Protein AF-A0A932JBT7-F1 (afdb_monomer_lite)

Secondary structure (DSSP, 8-state):
-----------------------EEEEEEESS-GGGPPPEEEEE-HHHHHHTTPPTT-EEEEEEEEEPTTS-EEE--BTTS---EEEE--TTS-EEEEE-B-TTSPPEEEEEEETTEE---TTSPEEEEEEEEEEE-TTS-EEEEEE-HHHHHHTT--HHHHHHHHHHHHHHHHHHHHSGGGGSTTT--SS--TTTSS-TT-EEEEEEE-TT-SS-BTTB-HHHHHH-SEEEEEE-SSS-EEEEEEEETTHHHHHHHHHHHS--TTSSPPHHHHHHHHHHHHHHHHHHHHHHTTTSTTTTTS---TTSSTHHHHHHHHHHHHHHHHHTTS-TTGGG--EEEEETTEEEE-TTSHHHHHH-TTS-GGG--GGGHHHHHHHHHHH-HHHHHHHHHHHHTT----HHHHHHHHHSS-HHHHHHHHHHHHHHT-SS-SS-TTTSTTTTSSEEEEETTEEEEE-TTS-EEEEESEEETT------SSPPPTT-----S-S-SS------SSEEEEEP--TTSPPPEEEEEEEEESS-EEEEEEEEETTS-EEEEEEEEEPTT-EEEEEHHHHHHTTT--GGGEEEEEEEEEE--TTS-EEEEEEEE--

Radius of gyration: 30.11 Å; chains: 1; bounding box: 66×65×100 Å

Foldseek 3Di:
DDDDDDDDDDDDDPPPPPDDDQAADEFEQELVCNVPGGWDKDKQDLVNCVVVVPAAFDKWKKWKWDAAPPGDIDTWAAPVRDGIDIDGQHNSRMTMDTGRTDNPDAWFWIWMDIPNHTSDDSNHHTYTYKYWYWDADPVGAMEIEIDGNRFLVVLVHHCVVSVLLRVLLVLLVCLLCVLCLLVDVLSPVVVVVVCFLFDNNNYAYEYAGALPDPDDDLNHGSVNLVVPQAKDWRDPDPLDIHIYGYHYSNQVVVVVVVCLQPPDPVDDDDSSLLSSLSSNLRVLLRSLCRLQVLLPRCVPPDPPDPPARVLQCLLPSQLQSLLSSCSSVSCVLLQQFAWDPSDPPAIDGDLRYPVVCQQAQQDQSSNRHNNSSLVVLQCCQQQNSNLVSQLSNVSSVNPPPPSQVSNCVSNVHHSLVSLVVSVVCQVVVPSPDPPCCVRSVQRPQWAWEAEQQAIWTQDSVGDIDHQGQKDWQFRDDDPDPDDDDPDDDDDPDDPDNGGGRDDHLKHKYKYDQDQPFAFWKKKKAWADKAQFKKKKKWWAFPVRDIDIDIDGGRGHGDIDIGRPQVVQVVVVHGSNRTPIMMMMMGRSRSRMGTIMMMHIHTD

Sequence (603 aa):
MAGLILAGFFIGQAGAKAGEADSVVYSEINLNHPEKTAAITLSVPKKVSEIYHWKPGRRMTLRAVVERAGGKKEFIRDTRSQSAWQVVLDARAEATLAILPDKNNFSGEVTGVAEGKSLKDPEAPVLVLVKTLEYEFADGAKIKVHFTDQILDGEKETAVLARETLDAAVAAYQTIAQFNGFNTPGYAFADPDRAYAYDPDKTIDIYLGSPSEARAFHGFSGAAFRDAPCFDTVKLGEHIYQAAILLPANYRVFIKNWEALNPSALGARSVEVDLRGTLIHEMLHTILFYYNKNLNKEENAAGRSENGAARKVDWYVEGLARYFETFAGARHDFFSQGFKQTLVDKIRFSRGGSNFFMRYPDQAFVDLRYENALFWRFMDYRYGMGAIEKLSRDFRGGDREDFKRALEKVTGVSFNELLGRFAMSILLKDFGLKEDEIYLKDIGRTRLVCKTDGFYLKDGYGEEKFLGQTCSTDWIGEWGQARARQGEPPAAGDNTPCADVAGWA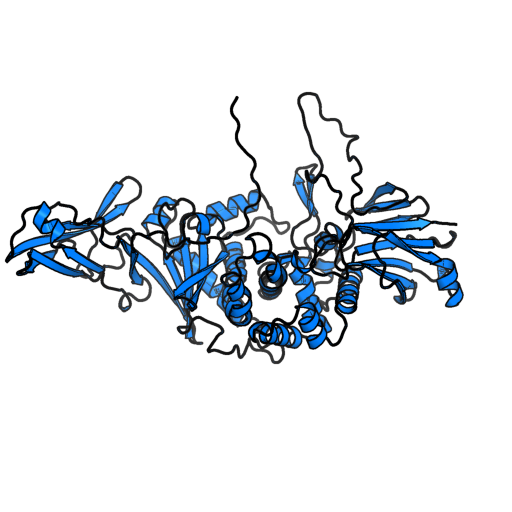TDFYEVEVKETSGLPWIGVRHLEGGRGLDARVVLVSKGGSFLIKNILGIRPGALQGFSLQKFLEAQGLTAADLEKVYILVTNTDAKTSSDYEILAHFP

pLDDT: mean 70.55, std 20.78, range [19.28, 96.88]

Structure (mmCIF, N/CA/C/O backbone):
data_AF-A0A932JBT7-F1
#
_entry.id   AF-A0A932JBT7-F1
#
loop_
_atom_site.group_PDB
_atom_site.id
_atom_site.type_symbol
_atom_site.label_atom_id
_atom_site.label_alt_id
_atom_site.label_comp_id
_atom_site.label_asym_id
_atom_site.label_entity_id
_atom_site.label_seq_id
_atom_site.pdbx_PDB_ins_code
_atom_site.Cartn_x
_atom_site.Cartn_y
_atom_site.Cartn_z
_atom_site.occupancy
_atom_site.B_iso_or_equiv
_atom_site.auth_seq_id
_atom_site.auth_comp_id
_atom_site.auth_asym_id
_atom_site.auth_atom_id
_atom_site.pdbx_PDB_model_num
ATOM 1 N N . MET A 1 1 ? 4.820 41.315 0.998 1.00 23.45 1 MET A N 1
ATOM 2 C CA . MET A 1 1 ? 4.658 40.759 -0.363 1.00 23.45 1 MET A CA 1
ATOM 3 C C . MET A 1 1 ? 5.540 39.526 -0.469 1.00 23.45 1 MET A C 1
ATOM 5 O O . MET A 1 1 ? 6.688 39.638 -0.064 1.00 23.45 1 MET A O 1
ATOM 9 N N . ALA A 1 2 ? 4.972 38.427 -0.992 1.00 19.28 2 ALA A N 1
ATOM 10 C CA . ALA A 1 2 ? 5.507 37.054 -1.118 1.00 19.28 2 ALA A CA 1
ATOM 11 C C . ALA A 1 2 ? 5.739 36.329 0.233 1.00 19.28 2 ALA A C 1
ATOM 13 O O . ALA A 1 2 ? 6.595 36.746 0.995 1.00 19.28 2 ALA A O 1
ATOM 14 N N . GLY A 1 3 ? 5.020 35.284 0.669 1.00 21.75 3 GLY A N 1
ATOM 15 C CA . GLY A 1 3 ? 3.997 34.422 0.061 1.00 21.75 3 GLY A CA 1
ATOM 16 C C . GLY A 1 3 ? 4.565 33.058 -0.358 1.00 21.75 3 GLY A C 1
ATOM 17 O O . GLY A 1 3 ? 5.147 33.002 -1.429 1.00 21.75 3 GLY A O 1
ATOM 18 N N . LEU A 1 4 ? 4.388 31.999 0.454 1.00 20.23 4 LEU A N 1
ATOM 19 C CA . LEU A 1 4 ? 4.455 30.561 0.084 1.00 20.23 4 LEU A CA 1
ATOM 20 C C . LEU A 1 4 ? 4.013 29.714 1.310 1.00 20.23 4 LEU A C 1
ATOM 22 O O . LEU A 1 4 ? 4.721 29.691 2.310 1.00 20.23 4 LEU A O 1
ATOM 26 N N . ILE A 1 5 ? 2.726 29.366 1.453 1.00 21.83 5 ILE A N 1
ATOM 27 C CA . ILE A 1 5 ? 1.948 28.207 0.940 1.00 21.83 5 ILE A CA 1
ATOM 28 C C . ILE A 1 5 ? 2.137 26.917 1.768 1.00 21.83 5 ILE A C 1
ATOM 30 O O . ILE A 1 5 ? 3.217 26.341 1.842 1.00 21.83 5 ILE A O 1
ATOM 34 N N . LEU A 1 6 ? 1.012 26.520 2.382 1.00 22.91 6 LEU A N 1
ATOM 35 C CA . LEU A 1 6 ? 0.750 25.372 3.249 1.00 22.91 6 LEU A CA 1
ATOM 36 C C . LEU A 1 6 ? 0.994 24.014 2.569 1.00 22.91 6 LEU A C 1
ATOM 38 O O . LEU A 1 6 ? 0.559 23.790 1.441 1.00 22.91 6 LEU A O 1
ATOM 42 N N . ALA A 1 7 ? 1.549 23.073 3.338 1.00 21.98 7 ALA A N 1
ATOM 43 C CA . ALA A 1 7 ? 1.443 21.637 3.099 1.00 21.98 7 ALA A CA 1
ATOM 44 C C . ALA A 1 7 ? 0.036 21.160 3.503 1.00 21.98 7 ALA A C 1
ATOM 46 O O . ALA A 1 7 ? -0.236 20.892 4.673 1.00 21.98 7 ALA A O 1
ATOM 47 N N . GLY A 1 8 ? -0.870 21.135 2.527 1.00 21.23 8 GLY A N 1
ATOM 48 C CA . GLY A 1 8 ? -2.191 20.524 2.625 1.00 21.23 8 GLY A CA 1
ATOM 49 C C . GLY A 1 8 ? -2.196 19.140 1.979 1.00 21.23 8 GLY A C 1
ATOM 50 O O . GLY A 1 8 ? -1.518 18.913 0.980 1.00 21.23 8 GLY A O 1
ATOM 51 N N . PHE A 1 9 ? -2.962 18.237 2.585 1.00 22.70 9 PHE A N 1
ATOM 52 C CA . PHE A 1 9 ? -3.342 16.921 2.083 1.00 22.70 9 PHE A CA 1
ATOM 53 C C . PHE A 1 9 ? -3.618 16.916 0.572 1.00 22.70 9 PHE A C 1
ATOM 55 O O . PHE A 1 9 ? -4.482 17.655 0.108 1.00 22.70 9 PHE A O 1
ATOM 62 N N . PHE A 1 10 ? -2.970 16.011 -0.159 1.00 22.33 10 PHE A N 1
ATOM 63 C CA . PHE A 1 10 ? -3.447 15.549 -1.458 1.00 22.33 10 PHE A CA 1
ATOM 64 C C . PHE A 1 10 ? -3.557 14.029 -1.399 1.00 22.33 10 PHE A C 1
ATOM 66 O O . PHE A 1 10 ? -2.578 13.324 -1.185 1.00 22.33 10 PHE A O 1
ATOM 73 N N . ILE A 1 11 ? -4.801 13.563 -1.471 1.00 26.25 11 ILE A N 1
ATOM 74 C CA . ILE A 1 11 ? -5.179 12.160 -1.611 1.00 26.25 11 ILE A CA 1
ATOM 75 C C . ILE A 1 11 ? -5.236 11.900 -3.116 1.00 26.25 11 ILE A C 1
ATOM 77 O O . ILE A 1 11 ? -5.794 12.707 -3.862 1.00 26.25 11 ILE A O 1
ATOM 81 N N . GLY A 1 12 ? -4.585 10.820 -3.538 1.00 26.88 12 GLY A N 1
ATOM 82 C CA . GLY A 1 12 ? -4.319 10.502 -4.930 1.00 26.88 12 GLY A CA 1
ATOM 83 C C . GLY A 1 12 ? -5.573 10.277 -5.769 1.00 26.88 12 GLY A C 1
ATOM 84 O O . GLY A 1 12 ? -6.462 9.516 -5.406 1.00 26.88 12 GLY A O 1
ATOM 85 N N . GLN A 1 13 ? -5.568 10.892 -6.946 1.00 28.03 13 GLN A N 1
ATOM 86 C CA . GLN A 1 13 ? -6.023 10.270 -8.182 1.00 28.03 13 GLN A CA 1
ATOM 87 C C . GLN A 1 13 ? -5.082 10.747 -9.292 1.00 28.03 13 GLN A C 1
ATOM 89 O O . GLN A 1 13 ? -5.173 11.878 -9.769 1.00 28.03 13 GLN A O 1
ATOM 94 N N . ALA A 1 14 ? -4.183 9.872 -9.745 1.00 28.36 14 ALA A N 1
ATOM 95 C CA . ALA A 1 14 ? -3.589 10.002 -11.069 1.00 28.36 14 ALA A CA 1
ATOM 96 C C . ALA A 1 14 ? -4.633 9.551 -12.102 1.00 28.36 14 ALA A C 1
ATOM 98 O O . ALA A 1 14 ? -4.517 8.507 -12.739 1.00 28.36 14 ALA A O 1
ATOM 99 N N . GLY A 1 15 ? -5.688 10.351 -12.268 1.00 27.31 15 GLY A N 1
ATOM 100 C CA . GLY A 1 15 ? -6.545 10.278 -13.440 1.00 27.31 15 GLY A CA 1
ATOM 101 C C . GLY A 1 15 ? -5.740 10.755 -14.640 1.00 27.31 15 GLY A C 1
ATOM 102 O O . GLY A 1 15 ? -5.786 11.932 -14.997 1.00 27.31 15 GLY A O 1
ATOM 103 N N . ALA A 1 16 ? -4.966 9.857 -15.249 1.00 31.09 16 ALA A N 1
ATOM 104 C CA . ALA A 1 16 ? -4.356 10.099 -16.543 1.00 31.09 16 ALA A CA 1
ATOM 105 C C . ALA A 1 16 ? -5.484 10.345 -17.555 1.00 31.09 16 ALA A C 1
ATOM 107 O O . ALA A 1 16 ? -6.054 9.417 -18.132 1.00 31.09 16 ALA A O 1
ATOM 108 N N . LYS A 1 17 ? -5.831 11.618 -17.774 1.00 26.27 17 LYS A N 1
ATOM 109 C CA . LYS A 1 17 ? -6.466 12.022 -19.023 1.00 26.27 17 LYS A CA 1
ATOM 110 C C . LYS A 1 17 ? -5.526 11.559 -20.127 1.00 26.27 17 LYS A C 1
ATOM 112 O O . LYS A 1 17 ? -4.390 12.018 -20.194 1.00 26.27 17 LYS A O 1
ATOM 117 N N . ALA A 1 18 ? -6.007 10.646 -20.963 1.00 32.59 18 ALA A N 1
ATOM 118 C CA . ALA A 1 18 ? -5.382 10.287 -22.224 1.00 32.59 18 ALA A CA 1
ATOM 119 C C . ALA A 1 18 ? -5.394 11.518 -23.150 1.00 32.59 18 ALA A C 1
ATOM 121 O O . ALA A 1 18 ? -6.251 11.661 -24.014 1.00 32.59 18 ALA A O 1
ATOM 122 N N . GLY A 1 19 ? -4.490 12.459 -22.896 1.00 28.53 19 GLY A N 1
ATOM 123 C CA . GLY A 1 19 ? -4.020 13.427 -23.872 1.00 28.53 19 GLY A CA 1
ATOM 124 C C . GLY A 1 19 ? -2.727 12.863 -24.433 1.00 28.53 19 GLY A C 1
ATOM 125 O O . GLY A 1 19 ? -1.794 12.681 -23.660 1.00 28.53 19 GLY A O 1
ATOM 126 N N . GLU A 1 20 ? -2.751 12.499 -25.719 1.00 36.50 20 GLU A N 1
ATOM 127 C CA . GLU A 1 20 ? -1.615 12.131 -26.584 1.00 36.50 20 GLU A CA 1
ATOM 128 C C . GLU A 1 20 ? -0.294 11.898 -25.835 1.00 36.50 20 GLU A C 1
ATOM 130 O O . GLU A 1 20 ? 0.582 12.758 -25.787 1.00 36.50 20 GLU A O 1
ATOM 135 N N . ALA A 1 21 ? -0.165 10.731 -25.200 1.00 41.28 21 ALA A N 1
ATOM 136 C CA . ALA A 1 21 ? 1.107 10.325 -24.632 1.00 41.28 21 ALA A CA 1
ATOM 137 C C . ALA A 1 21 ? 2.075 10.068 -25.791 1.00 41.28 21 ALA A C 1
ATOM 139 O O . ALA A 1 21 ? 1.786 9.224 -26.643 1.00 41.28 21 ALA A O 1
ATOM 140 N N . ASP A 1 22 ? 3.217 10.765 -25.801 1.00 53.81 22 ASP A N 1
ATOM 141 C CA . ASP A 1 22 ? 4.431 10.321 -26.490 1.00 53.81 22 ASP A CA 1
ATOM 142 C C . ASP A 1 22 ? 4.558 8.809 -26.244 1.00 53.81 22 ASP A C 1
ATOM 144 O O . ASP A 1 22 ? 4.797 8.384 -25.112 1.00 53.81 22 ASP A O 1
ATOM 148 N N . SER A 1 23 ? 4.297 7.976 -27.254 1.00 75.56 23 SER A N 1
ATOM 149 C CA . SER A 1 23 ? 4.303 6.523 -27.060 1.00 75.56 23 SER A CA 1
ATOM 150 C C . SER A 1 23 ? 5.683 6.100 -26.541 1.00 75.56 23 SER A C 1
ATOM 152 O O . SER A 1 23 ? 6.692 6.469 -27.126 1.00 75.56 23 SER A O 1
ATOM 154 N N . VAL A 1 24 ? 5.770 5.379 -25.425 1.00 83.44 24 VAL A N 1
ATOM 155 C CA . VAL A 1 24 ? 7.054 4.905 -24.879 1.00 83.44 24 VAL A CA 1
ATOM 156 C C . VAL A 1 24 ? 7.159 3.406 -25.119 1.00 83.44 24 VAL A C 1
ATOM 158 O O . VAL A 1 24 ? 6.205 2.667 -24.884 1.00 83.44 24 VAL A O 1
ATOM 161 N N . VAL A 1 25 ? 8.318 2.950 -25.587 1.00 87.81 25 VAL A N 1
ATOM 162 C CA . VAL A 1 25 ? 8.645 1.533 -25.759 1.00 87.81 25 VAL A CA 1
ATOM 163 C C . VAL A 1 25 ? 9.729 1.172 -24.754 1.00 87.81 25 VAL A C 1
ATOM 165 O O . VAL A 1 25 ? 10.823 1.733 -24.782 1.00 87.81 25 VAL A O 1
ATOM 168 N N . TYR A 1 26 ? 9.433 0.216 -23.878 1.00 89.50 26 TYR A N 1
ATOM 169 C CA . TYR A 1 26 ? 10.384 -0.298 -22.896 1.00 89.50 26 TYR A CA 1
ATOM 170 C C . TYR A 1 26 ? 11.058 -1.568 -23.427 1.00 89.50 26 TYR A C 1
ATOM 172 O O . TYR A 1 26 ? 10.397 -2.453 -23.967 1.00 89.50 26 TYR A O 1
ATOM 180 N N . SER A 1 27 ? 12.377 -1.660 -23.266 1.00 91.50 27 SER A N 1
ATOM 181 C CA . SER A 1 27 ? 13.160 -2.872 -23.523 1.00 91.50 27 SER A CA 1
ATOM 182 C C . SER A 1 27 ? 13.946 -3.229 -22.275 1.00 91.50 27 SER A C 1
ATOM 184 O O . SER A 1 27 ? 14.577 -2.363 -21.674 1.00 91.50 27 SER A O 1
ATOM 186 N N . GLU A 1 28 ? 13.947 -4.502 -21.901 1.00 93.69 28 GLU A N 1
ATOM 187 C CA . GLU A 1 28 ? 14.473 -4.937 -20.609 1.00 93.69 28 GLU A CA 1
ATOM 188 C C . GLU A 1 28 ? 15.820 -5.658 -20.709 1.00 93.69 28 GLU A C 1
ATOM 190 O O . GLU A 1 28 ? 16.015 -6.534 -21.552 1.00 93.69 28 GLU A O 1
ATOM 195 N N . ILE A 1 29 ? 16.718 -5.340 -19.778 1.00 94.88 29 ILE A N 1
ATOM 196 C CA . ILE A 1 29 ? 17.919 -6.104 -19.439 1.00 94.88 29 ILE A CA 1
ATOM 197 C C . ILE A 1 29 ? 17.653 -6.834 -18.129 1.00 94.88 29 ILE A C 1
ATOM 199 O O . ILE A 1 29 ? 17.637 -6.208 -17.067 1.00 94.88 29 ILE A O 1
ATOM 203 N N . ASN A 1 30 ? 17.515 -8.157 -18.187 1.00 93.69 30 ASN A N 1
ATOM 204 C CA . ASN A 1 30 ? 17.371 -8.959 -16.979 1.00 93.69 30 ASN A CA 1
ATOM 205 C C . ASN A 1 30 ? 18.755 -9.316 -16.426 1.00 93.69 30 ASN A C 1
ATOM 207 O O . ASN A 1 30 ? 19.550 -10.012 -17.059 1.00 93.69 30 ASN A O 1
ATOM 211 N N . LEU A 1 31 ? 19.062 -8.797 -15.239 1.00 93.62 31 LEU A N 1
ATOM 212 C CA . LEU A 1 31 ? 20.391 -8.918 -14.644 1.00 93.62 31 LEU A CA 1
ATOM 213 C C . LEU A 1 31 ? 20.649 -10.297 -14.023 1.00 93.62 31 LEU A C 1
ATOM 215 O O . LEU A 1 31 ? 21.807 -10.716 -13.964 1.00 93.62 31 LEU A O 1
ATOM 219 N N . ASN A 1 32 ? 19.600 -10.988 -13.563 1.00 91.88 32 ASN A N 1
ATOM 220 C CA . ASN A 1 32 ? 19.707 -12.330 -12.977 1.00 91.88 32 ASN A CA 1
ATOM 221 C C . ASN A 1 32 ? 19.575 -13.432 -14.044 1.00 91.88 32 ASN A C 1
ATOM 223 O O . ASN A 1 32 ? 20.193 -14.484 -13.905 1.00 91.88 32 ASN A O 1
ATOM 227 N N . HIS A 1 33 ? 18.838 -13.156 -15.124 1.00 89.62 33 HIS A N 1
ATOM 228 C CA . HIS A 1 33 ? 18.566 -14.066 -16.239 1.00 89.62 33 HIS A CA 1
ATOM 229 C C . HIS A 1 33 ? 18.913 -13.411 -17.586 1.00 89.62 33 HIS A C 1
ATOM 231 O O . HIS A 1 33 ? 18.007 -13.015 -18.325 1.00 89.62 33 HIS A O 1
ATOM 237 N N . PRO A 1 34 ? 20.205 -13.251 -17.938 1.00 87.62 34 PRO A N 1
ATOM 238 C CA . PRO A 1 34 ? 20.611 -12.558 -19.162 1.00 87.62 34 PRO A CA 1
ATOM 239 C C . PRO A 1 34 ? 19.980 -13.119 -20.445 1.00 87.62 34 PRO A C 1
ATOM 241 O O . PRO A 1 34 ? 19.778 -12.371 -21.398 1.00 87.62 34 PRO A O 1
ATOM 244 N N . GLU A 1 35 ? 19.625 -14.403 -20.464 1.00 88.44 35 GLU A N 1
ATOM 245 C CA . GLU A 1 35 ? 18.904 -15.079 -21.545 1.00 88.44 35 GLU A CA 1
ATOM 246 C C . GLU A 1 35 ? 17.482 -14.546 -21.787 1.00 88.44 35 GLU A C 1
ATOM 248 O O . GLU A 1 35 ? 16.971 -14.681 -22.896 1.00 88.44 35 GLU A O 1
ATOM 253 N N . LYS A 1 36 ? 16.859 -13.914 -20.781 1.00 89.62 36 LYS A N 1
ATOM 254 C CA . LYS A 1 36 ? 15.547 -13.250 -20.876 1.00 89.62 36 LYS A CA 1
ATOM 255 C C . LYS A 1 36 ? 15.650 -11.788 -21.350 1.00 89.62 36 LYS A C 1
ATOM 257 O O . LYS A 1 36 ? 14.632 -11.109 -21.438 1.00 89.62 36 LYS A O 1
ATOM 262 N N . THR A 1 37 ? 16.856 -11.279 -21.629 1.00 91.38 37 THR A N 1
ATOM 263 C CA . THR A 1 37 ? 17.069 -9.893 -22.094 1.00 91.38 37 THR A CA 1
ATOM 264 C C . THR A 1 37 ? 16.400 -9.659 -23.447 1.00 91.38 37 THR A C 1
ATOM 266 O O . THR A 1 37 ? 16.587 -10.432 -24.387 1.00 91.38 37 THR A O 1
ATOM 269 N N . ALA A 1 38 ? 15.652 -8.563 -23.563 1.00 93.31 38 ALA A N 1
ATOM 270 C CA . ALA A 1 38 ? 15.003 -8.160 -24.801 1.00 93.31 38 ALA A CA 1
ATOM 271 C C . ALA A 1 38 ? 15.970 -7.377 -25.701 1.00 93.31 38 ALA A C 1
ATOM 273 O O . ALA A 1 38 ? 16.783 -6.573 -25.236 1.00 93.31 38 ALA A O 1
ATOM 274 N N . ALA A 1 39 ? 15.871 -7.597 -27.013 1.00 93.12 39 ALA A N 1
ATOM 275 C CA . ALA A 1 39 ? 16.614 -6.803 -27.980 1.00 93.12 39 ALA A CA 1
ATOM 276 C C . ALA A 1 39 ? 15.998 -5.403 -28.120 1.00 93.12 39 ALA A C 1
ATOM 278 O O . ALA A 1 39 ? 14.786 -5.264 -28.282 1.00 93.12 39 ALA A O 1
ATOM 279 N N . ILE A 1 40 ? 16.843 -4.374 -28.156 1.00 92.62 40 ILE A N 1
ATOM 280 C CA . ILE A 1 40 ? 16.428 -3.035 -28.572 1.00 92.62 40 ILE A CA 1
ATOM 281 C C . ILE A 1 40 ? 16.391 -2.959 -30.093 1.00 92.62 40 ILE A C 1
ATOM 283 O O . ILE A 1 40 ? 17.265 -3.501 -30.769 1.00 92.62 40 ILE A O 1
ATOM 287 N N . THR A 1 41 ? 15.412 -2.243 -30.637 1.00 92.00 41 THR A N 1
ATOM 288 C CA . THR A 1 41 ? 15.320 -1.992 -32.077 1.00 92.00 41 THR A CA 1
ATOM 289 C C . THR A 1 41 ? 15.609 -0.526 -32.360 1.00 92.00 41 THR A C 1
ATOM 291 O O . THR A 1 41 ? 14.886 0.355 -31.903 1.00 92.00 41 THR A O 1
ATOM 294 N N . LEU A 1 42 ? 16.673 -0.261 -33.117 1.00 91.38 42 LEU A N 1
ATOM 295 C CA . LEU A 1 42 ? 16.987 1.062 -33.646 1.00 91.38 42 LEU A CA 1
ATOM 296 C C . LEU A 1 42 ? 16.511 1.150 -35.089 1.00 91.38 42 LEU A C 1
ATOM 298 O O . LEU A 1 42 ? 16.835 0.283 -35.900 1.00 91.38 42 LEU A O 1
ATOM 302 N N . SER A 1 43 ? 15.814 2.231 -35.416 1.00 91.19 43 SER A N 1
ATOM 303 C CA . SER A 1 43 ? 15.346 2.493 -36.773 1.00 91.19 43 SER A CA 1
ATOM 304 C C . SER A 1 43 ? 15.902 3.811 -37.294 1.00 91.19 43 SER A C 1
ATOM 306 O O . SER A 1 43 ? 15.985 4.798 -36.566 1.00 91.19 43 SER A O 1
ATOM 308 N N . VAL A 1 44 ? 16.267 3.823 -38.573 1.00 92.62 44 VAL A N 1
ATOM 309 C CA . VAL A 1 44 ? 16.458 5.033 -39.371 1.00 92.62 44 VAL A CA 1
ATOM 310 C C . VAL A 1 44 ? 15.163 5.239 -40.154 1.00 92.62 44 VAL A C 1
ATOM 312 O O . VAL A 1 44 ? 14.973 4.571 -41.174 1.00 92.62 44 VAL A O 1
ATOM 315 N N . PRO A 1 45 ? 14.244 6.093 -39.675 1.00 91.12 45 PRO A N 1
ATOM 316 C CA . PRO A 1 45 ? 12.987 6.329 -40.368 1.00 91.12 45 PRO A CA 1
ATOM 317 C C . PRO A 1 45 ? 13.223 7.159 -41.632 1.00 91.12 45 PRO A C 1
ATOM 319 O O . PRO A 1 45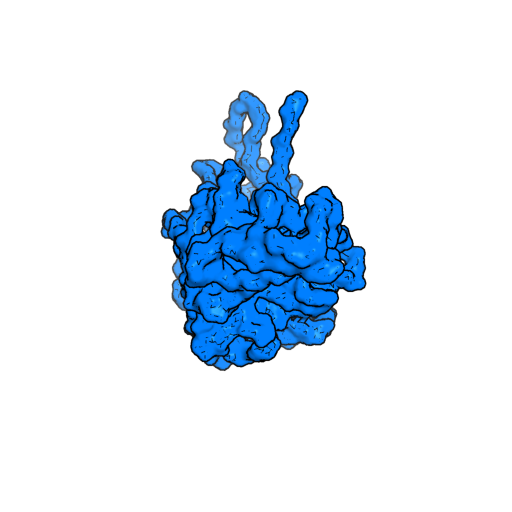 ? 14.124 8.006 -41.682 1.00 91.12 45 PRO A O 1
ATOM 322 N N . LYS A 1 46 ? 12.364 6.977 -42.639 1.00 90.62 46 LYS A N 1
ATOM 323 C CA . LYS A 1 46 ? 12.447 7.697 -43.918 1.00 90.62 46 LYS A CA 1
ATOM 324 C C . LYS A 1 46 ? 12.559 9.214 -43.749 1.00 90.62 46 LYS A C 1
ATOM 326 O O . LYS A 1 46 ? 13.377 9.844 -44.411 1.00 90.62 46 LYS A O 1
ATOM 331 N N . LYS A 1 47 ? 11.786 9.792 -42.827 1.00 90.62 47 LYS A N 1
ATOM 332 C CA . LYS A 1 47 ? 11.763 11.236 -42.533 1.00 90.62 47 LYS A CA 1
ATOM 333 C C . LYS A 1 47 ? 13.139 11.766 -42.121 1.00 90.62 47 LYS A C 1
ATOM 335 O O . LYS A 1 47 ? 13.572 12.814 -42.591 1.00 90.62 47 LYS A O 1
ATOM 340 N N . VAL A 1 48 ? 13.873 11.012 -41.302 1.00 90.88 48 VAL A N 1
ATOM 341 C CA . VAL A 1 48 ? 15.245 11.358 -40.897 1.00 90.88 48 VAL A CA 1
ATOM 342 C C . VAL A 1 48 ? 16.210 11.248 -42.081 1.00 90.88 48 VAL A C 1
ATOM 344 O O . VAL A 1 48 ? 17.042 12.136 -42.282 1.00 90.88 48 VAL A O 1
ATOM 347 N N . SER A 1 49 ? 16.071 10.210 -42.910 1.00 91.31 49 SER A N 1
ATOM 348 C CA . SER A 1 49 ? 16.842 10.084 -44.153 1.00 91.31 49 SER A CA 1
ATOM 349 C C . SER A 1 49 ? 16.576 11.233 -45.129 1.00 91.31 49 SER A C 1
ATOM 351 O O . SER A 1 49 ? 17.517 11.726 -45.746 1.00 91.31 49 SER A O 1
ATOM 353 N N . GLU A 1 50 ? 15.335 11.710 -45.247 1.00 91.88 50 GLU A N 1
ATOM 354 C CA . GLU A 1 50 ? 14.970 12.870 -46.070 1.00 91.88 50 GLU A CA 1
ATOM 355 C C . GLU A 1 50 ? 15.615 14.163 -45.542 1.00 91.88 50 GLU A C 1
ATOM 357 O O . GLU A 1 50 ? 16.231 14.891 -46.326 1.00 91.88 50 GLU A O 1
ATOM 362 N N . ILE A 1 51 ? 15.565 14.397 -44.221 1.00 91.88 51 ILE A N 1
ATOM 363 C CA . ILE A 1 51 ? 16.183 15.556 -43.544 1.00 91.88 51 ILE A CA 1
ATOM 364 C C . ILE A 1 51 ? 17.697 15.603 -43.779 1.00 91.88 51 ILE A C 1
ATOM 366 O O . ILE A 1 51 ? 18.258 16.668 -44.035 1.00 91.88 51 ILE A O 1
ATOM 370 N N . TYR A 1 52 ? 18.376 14.457 -43.691 1.00 92.94 52 TYR A N 1
ATOM 371 C CA . TYR A 1 52 ? 19.830 14.376 -43.866 1.00 92.94 52 TYR A CA 1
ATOM 372 C C . TYR A 1 52 ? 20.268 13.995 -45.287 1.00 92.94 52 TYR A C 1
ATOM 374 O O . TYR A 1 52 ? 21.460 13.771 -45.526 1.00 92.94 52 TYR A O 1
ATOM 382 N N . HIS A 1 53 ? 19.329 13.945 -46.236 1.00 93.75 53 HIS A N 1
ATOM 383 C CA . HIS A 1 53 ? 19.549 13.596 -47.643 1.00 93.75 53 HIS A CA 1
ATOM 384 C C . HIS A 1 53 ? 20.300 12.264 -47.845 1.00 93.75 53 HIS A C 1
ATOM 386 O O . HIS A 1 53 ? 21.179 12.130 -48.706 1.00 93.75 53 HIS A O 1
ATOM 392 N N . TRP A 1 54 ? 19.982 11.259 -47.031 1.00 94.38 54 TRP A N 1
ATOM 393 C CA . TRP A 1 54 ? 20.525 9.911 -47.155 1.00 94.38 54 TRP A CA 1
ATOM 394 C C . TRP A 1 54 ? 19.797 9.126 -48.251 1.00 94.38 54 TRP A C 1
ATOM 396 O O . TRP A 1 54 ? 18.576 9.167 -48.363 1.00 94.38 54 TRP A O 1
ATOM 406 N N . LYS A 1 55 ? 20.565 8.425 -49.094 1.00 93.94 55 LYS A N 1
ATOM 407 C CA . LYS A 1 55 ? 20.051 7.712 -50.274 1.00 93.94 55 LYS A CA 1
ATOM 408 C C . LYS A 1 55 ? 19.939 6.202 -50.022 1.00 93.94 55 LYS A C 1
ATOM 410 O O . LYS A 1 55 ? 20.764 5.672 -49.274 1.00 93.94 55 LYS A O 1
ATOM 415 N N . PRO A 1 56 ? 19.010 5.502 -50.700 1.00 95.75 56 PRO A N 1
ATOM 416 C CA . PRO A 1 56 ? 18.967 4.040 -50.736 1.00 95.75 56 PRO A CA 1
ATOM 417 C C . PRO A 1 56 ? 20.330 3.410 -51.046 1.00 95.75 56 PRO A C 1
ATOM 419 O O . PRO A 1 56 ? 21.120 3.964 -51.815 1.00 95.75 56 PRO A O 1
ATOM 422 N N . GLY A 1 57 ? 20.622 2.259 -50.440 1.00 92.75 57 GLY A N 1
ATOM 423 C CA . GLY A 1 57 ? 21.885 1.534 -50.607 1.00 92.75 57 GLY A CA 1
ATOM 424 C C . GLY A 1 57 ? 23.087 2.156 -49.886 1.00 92.75 57 GLY A C 1
ATOM 425 O O . GLY A 1 57 ? 24.181 1.588 -49.910 1.00 92.75 57 GLY A O 1
ATOM 426 N N . ARG A 1 58 ? 22.919 3.308 -49.220 1.00 94.38 58 ARG A N 1
ATOM 427 C CA . ARG A 1 58 ? 23.983 3.916 -48.415 1.00 94.38 58 ARG A CA 1
ATOM 428 C C . ARG A 1 58 ? 24.289 3.035 -47.208 1.00 94.38 58 ARG A C 1
ATOM 430 O O . ARG A 1 58 ? 23.402 2.722 -46.418 1.00 94.38 58 ARG A O 1
ATOM 437 N N . ARG A 1 59 ? 25.569 2.698 -47.042 1.00 95.81 59 ARG A N 1
ATOM 438 C CA . ARG A 1 59 ? 26.095 2.094 -45.816 1.00 95.81 59 ARG A CA 1
ATOM 439 C C . ARG A 1 59 ? 26.311 3.178 -44.758 1.00 95.81 59 ARG A C 1
ATOM 441 O O . ARG A 1 59 ? 26.830 4.247 -45.080 1.00 95.81 59 ARG A O 1
ATOM 448 N N . MET A 1 60 ? 25.902 2.905 -43.527 1.00 94.44 60 MET A N 1
ATOM 449 C CA . MET A 1 60 ? 25.980 3.847 -42.414 1.00 94.44 60 MET A CA 1
ATOM 450 C C . MET A 1 60 ? 26.205 3.145 -41.078 1.00 94.44 60 MET A C 1
ATOM 452 O O . MET A 1 60 ? 25.826 1.992 -40.884 1.00 94.44 60 MET A O 1
ATOM 456 N N . THR A 1 61 ? 26.821 3.880 -40.160 1.00 96.00 61 THR A N 1
ATOM 457 C CA . THR A 1 61 ? 27.168 3.449 -38.810 1.00 96.00 61 THR A CA 1
ATOM 458 C C . THR A 1 61 ? 26.106 3.920 -37.828 1.00 96.00 61 THR A C 1
ATOM 460 O O . THR A 1 61 ? 25.988 5.122 -37.581 1.00 96.00 61 THR A O 1
ATOM 463 N N . LEU A 1 62 ? 25.370 2.982 -37.238 1.00 96.00 62 LEU A N 1
ATOM 464 C CA . LEU A 1 62 ? 24.403 3.233 -36.171 1.00 96.00 62 LEU A CA 1
ATOM 465 C C . LEU A 1 62 ? 25.042 3.022 -34.805 1.00 96.00 62 LEU A C 1
ATOM 467 O O . LEU A 1 62 ? 25.873 2.132 -34.624 1.00 96.00 62 LEU A O 1
ATOM 471 N N . ARG A 1 63 ? 24.614 3.827 -33.834 1.00 96.06 63 ARG A N 1
ATOM 472 C CA . ARG A 1 63 ? 24.963 3.721 -32.416 1.00 96.06 63 ARG A CA 1
ATOM 473 C C . ARG A 1 63 ? 23.718 4.009 -31.579 1.00 96.06 63 ARG A C 1
ATOM 475 O O . ARG A 1 63 ? 22.904 4.844 -31.965 1.00 96.06 63 ARG A O 1
ATOM 482 N N . ALA A 1 64 ? 23.595 3.363 -30.427 1.00 95.38 64 ALA A N 1
ATOM 483 C CA . ALA A 1 64 ? 22.621 3.722 -29.399 1.00 95.38 64 ALA A CA 1
ATOM 484 C C . ALA A 1 64 ? 23.335 4.470 -28.274 1.00 95.38 64 ALA A C 1
ATOM 486 O O . ALA A 1 64 ? 24.443 4.093 -27.886 1.00 95.38 64 ALA A O 1
ATOM 487 N N . VAL A 1 65 ? 22.709 5.528 -27.768 1.00 94.94 65 VAL A N 1
ATOM 488 C CA . VAL A 1 65 ? 23.266 6.397 -26.730 1.00 94.94 65 VAL A CA 1
ATOM 489 C C . VAL A 1 65 ? 22.252 6.578 -25.615 1.00 94.94 65 VAL A C 1
ATOM 491 O O . VAL A 1 65 ? 21.092 6.847 -25.901 1.00 94.94 65 VAL A O 1
ATOM 494 N N . VAL A 1 66 ? 22.710 6.500 -24.371 1.00 93.56 66 VAL A N 1
ATOM 495 C CA . VAL A 1 66 ? 21.968 6.947 -23.186 1.00 93.56 66 VAL A CA 1
ATOM 496 C C . VAL A 1 66 ? 22.705 8.133 -22.575 1.00 93.56 66 VAL A C 1
ATOM 498 O O . VAL A 1 66 ? 23.938 8.199 -22.608 1.00 93.56 66 VAL A O 1
ATOM 501 N N . GLU A 1 67 ? 21.961 9.099 -22.053 1.00 89.62 67 GLU A N 1
ATOM 502 C CA . GLU A 1 67 ? 22.511 10.287 -21.403 1.00 89.62 67 GLU A CA 1
ATOM 503 C C . GLU A 1 67 ? 22.397 10.162 -19.879 1.00 89.62 67 GLU A C 1
ATOM 505 O O . GLU A 1 67 ? 21.333 9.857 -19.346 1.00 89.62 67 GLU A O 1
ATOM 510 N N . ARG A 1 68 ? 23.512 10.371 -19.172 1.00 87.12 68 ARG A N 1
ATOM 511 C CA . ARG A 1 68 ? 23.557 10.408 -17.706 1.00 87.12 68 ARG A CA 1
ATOM 512 C C . ARG A 1 68 ? 23.109 11.758 -17.161 1.00 87.12 68 ARG A C 1
ATOM 514 O O . ARG A 1 68 ? 23.125 12.767 -17.875 1.00 87.12 68 ARG A O 1
ATOM 521 N N . ALA A 1 69 ? 22.864 11.803 -15.852 1.00 74.38 69 ALA A N 1
ATOM 522 C CA . ALA A 1 69 ? 22.793 13.062 -15.126 1.00 74.38 69 ALA A CA 1
ATOM 523 C C . ALA A 1 69 ? 24.051 13.916 -15.412 1.00 74.38 69 ALA A C 1
ATOM 525 O O . ALA A 1 69 ? 25.184 13.427 -15.410 1.00 74.38 69 ALA A O 1
ATOM 526 N N . GLY A 1 70 ? 23.850 15.197 -15.735 1.00 73.19 70 GLY A N 1
ATOM 527 C CA . GLY A 1 70 ? 24.934 16.112 -16.116 1.00 73.19 70 GLY A CA 1
ATOM 528 C C . GLY A 1 70 ? 25.373 16.052 -17.589 1.00 73.19 70 GLY A C 1
ATOM 529 O O . GLY A 1 70 ? 26.382 16.662 -17.938 1.00 73.19 70 GLY A O 1
ATOM 530 N N . GLY A 1 71 ? 24.642 15.347 -18.461 1.00 82.06 71 GLY A N 1
ATOM 531 C CA . GLY A 1 71 ? 24.805 15.425 -19.922 1.00 82.06 71 GLY A CA 1
ATOM 532 C C . GLY A 1 71 ? 25.894 14.527 -20.520 1.00 82.06 71 GLY A C 1
ATOM 533 O O . GLY A 1 71 ? 26.210 14.614 -21.712 1.00 82.06 71 GLY A O 1
ATOM 534 N N . LYS A 1 72 ? 26.500 13.646 -19.715 1.00 89.56 72 LYS A N 1
ATOM 535 C CA . LYS A 1 72 ? 27.504 12.686 -20.193 1.00 89.56 72 LYS A CA 1
ATOM 536 C C . LYS A 1 72 ? 26.823 11.574 -20.994 1.00 89.56 72 LYS A C 1
ATOM 538 O O . LYS A 1 72 ? 25.975 10.859 -20.473 1.00 89.56 72 LYS A O 1
ATOM 543 N N . LYS A 1 73 ? 27.249 11.381 -22.243 1.00 91.38 73 LYS A N 1
ATOM 544 C CA . LYS A 1 73 ? 26.720 10.347 -23.146 1.00 91.38 73 LYS A CA 1
ATOM 545 C C . LYS A 1 73 ? 27.477 9.028 -23.009 1.00 91.38 73 LYS A C 1
ATOM 547 O O . LYS A 1 73 ? 28.707 9.015 -23.066 1.00 91.38 73 LYS A O 1
ATOM 552 N N . GLU A 1 74 ? 26.747 7.923 -22.899 1.00 94.69 74 GLU A N 1
ATOM 553 C CA . GLU A 1 74 ? 27.288 6.563 -22.908 1.00 94.69 74 GLU A CA 1
ATOM 554 C C . GLU A 1 74 ? 26.695 5.751 -24.057 1.00 94.69 74 GLU A C 1
ATOM 556 O O . GLU A 1 74 ? 25.497 5.789 -24.319 1.00 94.69 74 GLU A O 1
ATOM 561 N N . PHE A 1 75 ? 27.559 5.037 -24.779 1.00 95.44 75 PHE A N 1
ATOM 562 C CA . PHE A 1 75 ? 27.136 4.210 -25.903 1.00 95.44 75 PHE A CA 1
ATOM 563 C C . PHE A 1 75 ? 26.735 2.825 -25.411 1.00 95.44 75 PHE A C 1
ATOM 565 O O . PHE A 1 75 ? 27.531 2.161 -24.742 1.00 95.44 75 PHE A O 1
ATOM 572 N N . ILE A 1 76 ? 25.545 2.383 -25.810 1.00 96.38 76 ILE A N 1
ATOM 573 C CA . ILE A 1 76 ? 25.083 1.017 -25.578 1.00 96.38 76 ILE A CA 1
ATOM 574 C C . ILE A 1 76 ? 25.988 0.051 -26.339 1.00 96.38 76 ILE A C 1
ATOM 576 O O . ILE A 1 76 ? 26.358 0.293 -27.491 1.00 96.38 76 ILE A O 1
ATOM 580 N N . ARG A 1 77 ? 26.353 -1.040 -25.671 1.00 96.69 77 ARG A N 1
ATOM 581 C CA . ARG A 1 77 ? 27.133 -2.148 -26.215 1.00 96.69 77 ARG A CA 1
ATOM 582 C C . ARG A 1 77 ? 26.263 -3.382 -26.382 1.00 96.69 77 ARG A C 1
ATOM 584 O O . ARG A 1 77 ? 25.399 -3.634 -25.549 1.00 96.69 77 ARG A O 1
ATOM 591 N N . ASP A 1 78 ? 26.508 -4.175 -27.411 1.00 95.12 78 ASP A N 1
ATOM 592 C CA . ASP A 1 78 ? 25.937 -5.516 -27.494 1.00 95.12 78 ASP A CA 1
ATOM 593 C C . ASP A 1 78 ? 26.715 -6.518 -26.628 1.00 95.12 78 ASP A C 1
ATOM 595 O O . ASP A 1 78 ? 27.768 -6.204 -26.068 1.00 95.12 78 ASP A O 1
ATOM 599 N N . THR A 1 79 ? 26.222 -7.753 -26.554 1.00 92.31 79 THR A N 1
ATOM 600 C CA . THR A 1 79 ? 26.869 -8.861 -25.827 1.00 92.31 79 THR A CA 1
ATOM 601 C C . THR A 1 79 ? 28.262 -9.239 -26.357 1.00 92.31 79 THR A C 1
ATOM 603 O O . THR A 1 79 ? 28.988 -9.994 -25.714 1.00 92.31 79 THR A O 1
ATOM 606 N N . ARG A 1 80 ? 28.678 -8.700 -27.513 1.00 93.44 80 ARG A N 1
ATOM 607 C CA . ARG A 1 80 ? 30.028 -8.828 -28.091 1.00 93.44 80 ARG A CA 1
ATOM 608 C C . ARG A 1 80 ? 30.875 -7.573 -27.866 1.00 93.44 80 ARG A C 1
ATOM 610 O O . ARG A 1 80 ? 31.934 -7.431 -28.476 1.00 93.44 80 ARG A O 1
ATOM 617 N N . SER A 1 81 ? 30.431 -6.670 -26.990 1.00 93.69 81 SER A N 1
ATOM 618 C CA . SER A 1 81 ? 31.068 -5.384 -26.687 1.00 93.69 81 SER A CA 1
ATOM 619 C C . SER A 1 81 ? 31.158 -4.405 -27.868 1.00 93.69 81 SER A C 1
ATOM 621 O O . SER A 1 81 ? 31.920 -3.437 -27.804 1.00 93.69 81 SER A O 1
ATOM 623 N N . GLN A 1 82 ? 30.379 -4.600 -28.936 1.00 95.75 82 GLN A N 1
ATOM 624 C CA . GLN A 1 82 ? 30.305 -3.650 -30.050 1.00 95.75 82 GLN A CA 1
ATOM 625 C C . GLN A 1 82 ? 29.346 -2.512 -29.694 1.00 95.75 82 GLN A C 1
ATOM 627 O O . GLN A 1 82 ? 28.304 -2.752 -29.103 1.00 95.75 82 GLN A O 1
ATOM 632 N N . SER A 1 83 ? 29.687 -1.269 -30.051 1.00 95.38 83 SER A N 1
ATOM 633 C CA . SER A 1 83 ? 28.848 -0.069 -29.813 1.00 95.38 83 SER A CA 1
ATOM 634 C C . SER A 1 83 ? 28.571 0.742 -31.083 1.00 95.38 83 SER A C 1
ATOM 636 O O . SER A 1 83 ? 28.195 1.920 -31.035 1.00 95.38 83 SER A O 1
ATOM 638 N N . ALA A 1 84 ? 28.868 0.136 -32.230 1.00 96.44 84 ALA A N 1
ATOM 639 C CA . ALA A 1 84 ? 28.719 0.718 -33.548 1.00 96.44 84 ALA A CA 1
ATOM 640 C C . ALA A 1 84 ? 28.467 -0.405 -34.551 1.00 96.44 84 ALA A C 1
ATOM 642 O O . ALA A 1 84 ? 29.258 -1.345 -34.638 1.00 96.44 84 ALA A O 1
ATOM 643 N N . TRP A 1 85 ? 27.388 -0.286 -35.316 1.00 96.88 85 TRP A N 1
ATOM 644 C CA . TRP A 1 85 ? 26.934 -1.329 -36.230 1.00 96.88 85 TRP A CA 1
ATOM 645 C C . TRP A 1 85 ? 26.729 -0.752 -37.623 1.00 96.88 85 TRP A C 1
ATOM 647 O O . TRP A 1 85 ? 26.225 0.359 -37.778 1.00 96.88 85 TRP A O 1
ATOM 657 N N . GLN A 1 86 ? 27.134 -1.502 -38.643 1.00 96.62 86 GLN A N 1
ATOM 658 C CA . GLN A 1 86 ? 26.939 -1.108 -40.034 1.00 96.62 86 GLN A CA 1
ATOM 659 C C . GLN A 1 86 ? 25.573 -1.588 -40.515 1.00 96.62 86 GLN A C 1
ATOM 661 O O . GLN A 1 86 ? 25.289 -2.783 -40.460 1.00 96.62 86 GLN A O 1
ATOM 666 N N . VAL A 1 87 ? 24.761 -0.675 -41.039 1.00 95.50 87 VAL A N 1
ATOM 667 C CA . VAL A 1 87 ? 23.511 -0.998 -41.739 1.00 95.50 87 VAL A CA 1
ATOM 668 C C . VAL A 1 87 ? 23.536 -0.412 -43.143 1.00 95.50 87 VAL A C 1
ATOM 670 O O . VAL A 1 87 ? 24.310 0.502 -43.442 1.00 95.50 87 VAL A O 1
ATOM 673 N N . VAL A 1 88 ? 22.696 -0.950 -44.018 1.00 96.25 88 VAL A N 1
ATOM 674 C CA . VAL A 1 88 ? 22.502 -0.440 -45.375 1.00 96.25 88 VAL A CA 1
ATOM 675 C C . VAL A 1 88 ? 21.058 0.012 -45.491 1.00 96.25 88 VAL A C 1
ATOM 677 O O . VAL A 1 88 ? 20.159 -0.756 -45.161 1.00 96.25 88 VAL A O 1
ATOM 680 N N . LEU A 1 89 ? 20.854 1.248 -45.944 1.00 95.81 89 LEU A N 1
ATOM 681 C CA . LEU A 1 89 ? 19.516 1.762 -46.205 1.00 95.81 89 LEU A CA 1
ATOM 682 C C . LEU A 1 89 ? 18.844 0.966 -47.327 1.00 95.81 89 LEU A C 1
ATOM 684 O O . LEU A 1 89 ? 19.450 0.731 -48.376 1.00 95.81 89 LEU A O 1
ATOM 688 N N . ASP A 1 90 ? 17.593 0.580 -47.120 1.00 95.38 90 ASP A N 1
ATOM 689 C CA . ASP A 1 90 ? 16.792 -0.161 -48.084 1.00 95.38 90 ASP A CA 1
ATOM 690 C C . ASP A 1 90 ? 16.327 0.722 -49.263 1.00 95.38 90 ASP A C 1
ATOM 692 O O . ASP A 1 90 ? 16.718 1.886 -49.407 1.00 95.38 90 ASP A O 1
ATOM 696 N N . ALA A 1 91 ? 15.473 0.173 -50.134 1.00 94.38 91 ALA A N 1
ATOM 697 C CA . ALA A 1 91 ? 14.926 0.892 -51.287 1.00 94.38 91 ALA A CA 1
ATOM 698 C C . ALA A 1 91 ? 14.087 2.133 -50.912 1.00 94.38 91 ALA A C 1
ATOM 700 O O . ALA A 1 91 ? 13.895 3.010 -51.755 1.00 94.38 91 ALA A O 1
ATOM 701 N N . ARG A 1 92 ? 13.602 2.223 -49.667 1.00 93.50 92 ARG A N 1
ATOM 702 C CA . ARG A 1 92 ? 12.835 3.349 -49.113 1.00 93.50 92 ARG A CA 1
ATOM 703 C C . ARG A 1 92 ? 13.706 4.340 -48.340 1.00 93.50 92 ARG A C 1
ATOM 705 O O . ARG A 1 92 ? 13.180 5.323 -47.829 1.00 93.50 92 ARG A O 1
ATOM 712 N N . ALA A 1 93 ? 15.022 4.126 -48.324 1.00 92.75 93 ALA A N 1
ATOM 713 C CA . ALA A 1 93 ? 15.979 4.857 -47.504 1.00 92.75 93 ALA A CA 1
ATOM 714 C C . ALA A 1 93 ? 15.768 4.653 -45.991 1.00 92.75 93 ALA A C 1
ATOM 716 O O . ALA A 1 93 ? 16.069 5.546 -45.199 1.00 92.75 93 ALA A O 1
ATOM 717 N N . GLU A 1 94 ? 15.280 3.483 -45.589 1.00 93.88 94 GLU A N 1
ATOM 718 C CA . GLU A 1 94 ? 15.043 3.102 -44.196 1.00 93.88 94 GLU A CA 1
ATOM 719 C C . GLU A 1 94 ? 16.025 2.008 -43.766 1.00 93.88 94 GLU A C 1
ATOM 721 O O . GLU A 1 94 ? 16.587 1.287 -44.592 1.00 93.88 94 GLU A O 1
ATOM 726 N N . ALA A 1 95 ? 16.266 1.876 -42.466 1.00 94.06 95 ALA A N 1
ATOM 727 C CA . ALA A 1 95 ? 16.996 0.736 -41.921 1.00 94.06 95 ALA A CA 1
ATOM 728 C C . ALA A 1 95 ? 16.508 0.409 -40.516 1.00 94.06 95 ALA A C 1
ATOM 730 O O . ALA A 1 95 ? 16.137 1.302 -39.758 1.00 94.06 95 ALA A O 1
ATOM 731 N N . THR A 1 96 ? 16.586 -0.866 -40.150 1.00 92.62 96 THR A N 1
ATOM 732 C CA . THR A 1 96 ? 16.261 -1.347 -38.809 1.00 92.62 96 THR A CA 1
ATOM 733 C C . THR A 1 96 ? 17.364 -2.275 -38.329 1.00 92.62 96 THR A C 1
ATOM 735 O O . THR A 1 96 ? 17.879 -3.095 -39.089 1.00 92.62 96 THR A O 1
ATOM 738 N N . LEU A 1 97 ? 17.734 -2.137 -37.062 1.00 93.94 97 LEU A N 1
ATOM 739 C CA . LEU A 1 97 ? 18.762 -2.930 -36.415 1.00 93.94 97 LEU A CA 1
ATOM 740 C C . LEU A 1 97 ? 18.274 -3.362 -35.036 1.00 93.94 97 LEU A C 1
ATOM 742 O O . LEU A 1 97 ? 18.028 -2.521 -34.174 1.00 93.94 97 LEU A O 1
ATOM 746 N N . ALA A 1 98 ? 18.185 -4.672 -34.825 1.00 94.12 98 ALA A N 1
ATOM 747 C CA . ALA A 1 98 ? 17.960 -5.250 -33.509 1.00 94.12 98 ALA A CA 1
ATOM 748 C C . ALA A 1 98 ? 19.308 -5.528 -32.829 1.00 94.12 98 ALA A C 1
ATOM 750 O O . ALA A 1 98 ? 20.193 -6.146 -33.423 1.00 94.12 98 ALA A O 1
ATOM 751 N N . ILE A 1 99 ? 19.465 -5.072 -31.590 1.00 93.81 99 ILE A N 1
ATOM 752 C CA . ILE A 1 99 ? 20.679 -5.239 -30.789 1.00 93.81 99 ILE A CA 1
ATOM 753 C C . ILE A 1 99 ? 20.286 -5.881 -29.471 1.00 93.81 99 ILE A C 1
ATOM 755 O O . ILE A 1 99 ? 19.391 -5.388 -28.793 1.00 93.81 99 ILE A O 1
ATOM 759 N N . LEU A 1 100 ? 20.987 -6.942 -29.077 1.00 95.12 100 LEU A N 1
ATOM 760 C CA . LEU A 1 100 ? 20.865 -7.497 -27.735 1.00 95.12 100 LEU A CA 1
ATOM 761 C C . LEU A 1 100 ? 21.854 -6.773 -26.805 1.00 95.12 100 LEU A C 1
ATOM 763 O O . LEU A 1 100 ? 23.063 -6.985 -26.952 1.00 95.12 100 LEU A O 1
ATOM 767 N N . PRO A 1 101 ? 21.389 -5.887 -25.908 1.00 95.81 101 PRO A N 1
ATOM 768 C CA . PRO A 1 101 ? 22.274 -5.085 -25.074 1.00 95.81 101 PRO A CA 1
ATOM 769 C C . PRO A 1 101 ? 23.014 -5.940 -24.033 1.00 95.81 101 PRO A C 1
ATOM 771 O O . PRO A 1 101 ? 22.455 -6.861 -23.446 1.00 95.81 101 PRO A O 1
ATOM 774 N N . ASP A 1 102 ? 24.280 -5.608 -23.773 1.00 94.38 102 ASP A N 1
ATOM 775 C CA . ASP A 1 102 ? 25.048 -6.161 -22.653 1.00 94.38 102 ASP A CA 1
ATOM 776 C C . ASP A 1 102 ? 24.467 -5.739 -21.293 1.00 94.38 102 ASP A C 1
ATOM 778 O O . ASP A 1 102 ? 24.008 -4.605 -21.118 1.00 94.38 102 ASP A O 1
ATOM 782 N N . LYS A 1 103 ? 24.560 -6.630 -20.300 1.00 92.75 103 LYS A N 1
ATOM 783 C CA . LYS A 1 103 ? 24.019 -6.401 -18.952 1.00 92.75 103 LYS A CA 1
ATOM 784 C C . LYS A 1 103 ? 24.661 -5.231 -18.199 1.00 92.75 103 LYS A C 1
ATOM 786 O O . LYS A 1 103 ? 24.044 -4.666 -17.299 1.00 92.75 103 LYS A O 1
ATOM 791 N N . ASN A 1 104 ? 25.896 -4.869 -18.548 1.00 93.44 104 ASN A N 1
ATOM 792 C CA . ASN A 1 104 ? 26.646 -3.804 -17.883 1.00 93.44 104 ASN A CA 1
ATOM 793 C C . ASN A 1 104 ? 26.389 -2.422 -18.496 1.00 93.44 104 ASN A C 1
ATOM 795 O O . ASN A 1 104 ? 26.990 -1.442 -18.055 1.00 93.44 104 ASN A O 1
ATOM 799 N N . ASN A 1 105 ? 25.530 -2.323 -19.515 1.00 95.12 105 ASN A N 1
ATOM 800 C CA . ASN A 1 105 ? 25.154 -1.030 -20.071 1.00 95.12 105 ASN A CA 1
ATOM 801 C C . ASN A 1 105 ? 24.487 -0.138 -19.028 1.00 95.12 105 ASN A C 1
ATOM 803 O O . ASN A 1 105 ? 23.792 -0.617 -18.131 1.00 95.12 105 ASN A O 1
ATOM 807 N N . PHE A 1 106 ? 24.671 1.168 -19.194 1.00 95.12 106 PHE A N 1
ATOM 808 C CA . PHE A 1 106 ? 23.881 2.170 -18.497 1.00 95.12 106 PHE A CA 1
ATOM 809 C C . PHE A 1 106 ? 22.485 2.238 -19.135 1.00 95.12 106 PHE A C 1
ATOM 811 O O . PHE A 1 106 ? 22.360 2.356 -20.354 1.00 95.12 106 PHE A O 1
ATOM 818 N N . SER A 1 107 ? 21.452 2.105 -18.314 1.00 94.81 107 SER A N 1
ATOM 819 C CA . SER A 1 107 ? 20.038 2.029 -18.691 1.00 94.81 107 SER A CA 1
ATOM 820 C C . SER A 1 107 ? 19.330 3.369 -18.459 1.00 94.81 107 SER A C 1
ATOM 822 O O . SER A 1 107 ? 19.701 4.126 -17.562 1.00 94.81 107 SER A O 1
ATOM 824 N N . GLY A 1 108 ? 18.338 3.679 -19.293 1.00 93.25 108 GLY A N 1
ATOM 825 C CA . GLY A 1 108 ? 17.691 4.989 -19.388 1.00 93.25 108 GLY A CA 1
ATOM 826 C C . GLY A 1 108 ? 17.097 5.232 -20.778 1.00 93.25 108 GLY A C 1
ATOM 827 O O . GLY A 1 108 ? 16.942 4.299 -21.570 1.00 93.25 108 GLY A O 1
ATOM 828 N N . GLU A 1 109 ? 16.774 6.485 -21.094 1.00 92.25 109 GLU A N 1
ATOM 829 C CA . GLU A 1 109 ? 16.285 6.872 -22.424 1.00 92.25 109 GLU A CA 1
ATOM 830 C C . GLU A 1 109 ? 17.365 6.666 -23.497 1.00 92.25 109 GLU A C 1
ATOM 832 O O . GLU A 1 109 ? 18.473 7.202 -23.412 1.00 92.25 109 GLU A O 1
ATOM 837 N N . VAL A 1 110 ? 17.029 5.898 -24.535 1.00 93.06 110 VAL A N 1
ATOM 838 C CA . VAL A 1 110 ? 17.933 5.559 -25.634 1.00 93.06 110 VAL A CA 1
ATOM 839 C C . VAL A 1 110 ? 17.655 6.456 -26.832 1.00 93.06 110 VAL A C 1
ATOM 841 O O . VAL A 1 110 ? 16.571 6.453 -27.410 1.00 93.06 110 VAL A O 1
ATOM 844 N N . THR A 1 111 ? 18.685 7.164 -27.282 1.00 92.62 111 THR A N 1
ATOM 845 C CA . THR A 1 111 ? 18.686 7.898 -28.548 1.00 92.62 111 THR A CA 1
ATOM 846 C C . THR A 1 111 ? 19.538 7.166 -29.582 1.00 92.62 111 THR A C 1
ATOM 848 O O . THR A 1 111 ? 20.724 6.902 -29.366 1.00 92.62 111 THR A O 1
ATOM 851 N N . GLY A 1 112 ? 18.946 6.863 -30.738 1.00 93.31 112 GLY A N 1
ATOM 852 C CA . GLY A 1 112 ? 19.681 6.373 -31.901 1.00 93.31 112 GLY A CA 1
ATOM 853 C C . GLY A 1 112 ? 20.500 7.487 -32.557 1.00 93.31 112 GLY A C 1
ATOM 854 O O . GLY A 1 112 ? 20.045 8.623 -32.681 1.00 93.31 112 GLY A O 1
ATOM 855 N N . VAL A 1 113 ? 21.711 7.166 -33.000 1.00 94.25 113 VAL A N 1
ATOM 856 C CA . VAL A 1 113 ? 22.598 8.078 -33.728 1.00 94.25 113 VAL A CA 1
ATOM 857 C C . VAL A 1 113 ? 23.127 7.364 -34.964 1.00 94.25 113 VAL A C 1
ATOM 859 O O . VAL A 1 113 ? 23.680 6.273 -34.843 1.00 94.25 113 VAL A O 1
ATOM 862 N N . ALA A 1 114 ? 23.021 7.988 -36.137 1.00 93.81 114 ALA A N 1
ATOM 863 C CA . ALA A 1 114 ? 23.675 7.514 -37.356 1.00 93.81 114 ALA A CA 1
ATOM 864 C C . ALA A 1 114 ? 24.586 8.602 -37.925 1.00 93.81 114 ALA A C 1
ATOM 866 O O . ALA A 1 114 ? 24.172 9.751 -38.064 1.00 93.81 114 ALA A O 1
ATOM 867 N N . GLU A 1 115 ? 25.845 8.262 -38.221 1.00 91.25 115 GLU A N 1
ATOM 868 C CA . GLU A 1 115 ? 26.835 9.211 -38.773 1.00 91.25 115 GLU A CA 1
ATOM 869 C C . GLU A 1 115 ? 26.961 10.518 -37.952 1.00 91.25 115 GLU A C 1
ATOM 871 O O . GLU A 1 115 ? 27.106 11.618 -38.486 1.00 91.25 115 GLU A O 1
ATOM 876 N N . GLY A 1 116 ? 26.844 10.413 -36.623 1.00 88.88 116 GLY A N 1
ATOM 877 C CA . GLY A 1 116 ? 26.884 11.558 -35.703 1.00 88.88 116 GLY A CA 1
ATOM 878 C C . GLY A 1 116 ? 25.616 12.424 -35.680 1.00 88.88 116 GLY A C 1
ATOM 879 O O . GLY A 1 116 ? 25.589 13.435 -34.978 1.00 88.88 116 GLY A O 1
ATOM 880 N N . LYS A 1 117 ? 24.564 12.048 -36.414 1.00 92.38 117 LYS A N 1
ATOM 881 C CA . LYS A 1 117 ? 23.260 12.721 -36.431 1.00 92.38 117 LYS A CA 1
ATOM 882 C C . LYS A 1 117 ? 22.237 11.965 -35.588 1.00 92.38 117 LYS A C 1
ATOM 884 O O . LYS A 1 117 ? 22.221 10.737 -35.585 1.00 92.38 117 LYS A O 1
ATOM 889 N N . SER A 1 118 ? 21.396 12.707 -34.871 1.00 90.75 118 SER A N 1
ATOM 890 C CA . SER A 1 118 ? 20.324 12.134 -34.053 1.00 90.75 118 SER A CA 1
ATOM 891 C C . SER A 1 118 ? 19.254 11.507 -34.941 1.00 90.75 118 SER A C 1
ATOM 893 O O . SER A 1 118 ? 18.847 12.110 -35.929 1.00 90.75 118 SER A O 1
ATOM 895 N N . LEU A 1 119 ? 18.784 10.320 -34.566 1.00 89.69 119 LEU A N 1
ATOM 896 C CA . LEU A 1 119 ? 17.652 9.641 -35.198 1.00 89.69 119 LEU A CA 1
ATOM 897 C C . LEU A 1 119 ? 16.316 9.982 -34.523 1.00 89.69 119 LEU A C 1
ATOM 899 O O . LEU A 1 119 ? 15.315 9.330 -34.797 1.00 89.69 119 LEU A O 1
ATOM 903 N N . LYS A 1 120 ? 16.298 10.972 -33.619 1.00 83.94 120 LYS A N 1
ATOM 904 C CA . LYS A 1 120 ? 15.090 11.384 -32.899 1.00 83.94 120 LYS A CA 1
ATOM 905 C C . LYS A 1 120 ? 14.048 11.921 -33.883 1.00 83.94 120 LYS A C 1
ATOM 907 O O . LYS A 1 120 ? 14.217 13.008 -34.432 1.00 83.94 120 LYS A O 1
ATOM 912 N N . ASP A 1 121 ? 12.979 11.161 -34.066 1.00 80.00 121 ASP A N 1
ATOM 913 C CA . ASP A 1 121 ? 11.764 11.581 -34.755 1.00 80.00 121 ASP A CA 1
ATOM 914 C C . ASP A 1 121 ? 10.725 11.965 -33.688 1.00 80.00 121 ASP A C 1
ATOM 916 O O . ASP A 1 121 ? 10.437 11.132 -32.829 1.00 80.00 121 ASP A O 1
ATOM 920 N N . PRO A 1 122 ? 10.195 13.204 -33.680 1.00 73.25 122 PRO A N 1
ATOM 921 C CA . PRO A 1 122 ? 9.187 13.635 -32.709 1.00 73.25 122 PRO A CA 1
ATOM 922 C C . PRO A 1 122 ? 7.909 12.788 -32.711 1.00 73.25 122 PRO A C 1
ATOM 924 O O . PRO A 1 122 ? 7.188 12.796 -31.725 1.00 73.25 122 PRO A O 1
ATOM 927 N N . GLU A 1 123 ? 7.625 12.089 -33.813 1.00 77.31 123 GLU A N 1
ATOM 928 C CA . GLU A 1 123 ? 6.448 11.223 -33.961 1.00 77.31 123 GLU A CA 1
ATOM 929 C C . GLU A 1 123 ? 6.739 9.758 -33.592 1.00 77.31 123 GLU A C 1
ATOM 931 O O . GLU A 1 123 ? 5.815 8.949 -33.513 1.00 77.31 123 GLU A O 1
ATOM 936 N N . ALA A 1 124 ? 8.009 9.391 -33.383 1.00 76.19 124 ALA A N 1
ATOM 937 C CA . ALA A 1 124 ? 8.387 8.030 -33.026 1.00 76.19 124 ALA A CA 1
ATOM 938 C C . ALA A 1 124 ? 8.333 7.812 -31.510 1.00 76.19 124 ALA A C 1
ATOM 940 O O . ALA A 1 124 ? 8.619 8.732 -30.737 1.00 76.19 124 ALA A O 1
ATOM 941 N N . PRO A 1 125 ? 8.044 6.576 -31.066 1.00 81.88 125 PRO A N 1
ATOM 942 C CA . PRO A 1 125 ? 8.072 6.269 -29.657 1.00 81.88 125 PRO A CA 1
ATOM 943 C C . PRO A 1 125 ? 9.450 6.484 -29.032 1.00 81.88 125 PRO A C 1
ATOM 945 O O . PRO A 1 125 ? 10.483 6.170 -29.631 1.00 81.88 125 PRO A O 1
ATOM 948 N N . VAL A 1 126 ? 9.464 6.947 -27.785 1.00 86.25 126 VAL A N 1
ATOM 949 C CA . VAL A 1 126 ? 10.688 7.027 -26.983 1.00 86.25 126 VAL A CA 1
ATOM 950 C C . VAL A 1 126 ? 11.082 5.617 -26.559 1.00 86.25 126 VAL A C 1
ATOM 952 O O . VAL A 1 126 ? 10.304 4.921 -25.912 1.00 86.25 126 VAL A O 1
ATOM 955 N N . LEU A 1 127 ? 12.297 5.190 -26.899 1.00 90.38 127 LEU A N 1
ATOM 956 C CA . LEU A 1 127 ? 12.848 3.920 -26.437 1.00 90.38 127 LEU A CA 1
ATOM 957 C C . LEU A 1 127 ? 13.502 4.109 -25.064 1.00 90.38 127 LEU A C 1
ATOM 959 O O . LEU A 1 127 ? 14.413 4.922 -24.919 1.00 90.38 127 LEU A O 1
ATOM 963 N N . VAL A 1 128 ? 13.088 3.323 -24.075 1.00 92.06 128 VAL A N 1
ATOM 964 C CA . VAL A 1 128 ? 13.690 3.302 -22.737 1.00 92.06 128 VAL A CA 1
ATOM 965 C C . VAL A 1 128 ? 14.254 1.915 -22.465 1.00 92.06 128 VAL A C 1
ATOM 967 O O . VAL A 1 128 ? 13.556 0.906 -22.553 1.00 92.06 128 VAL A O 1
ATOM 970 N N . LEU A 1 129 ? 15.538 1.867 -22.130 1.00 94.50 129 LEU A N 1
ATOM 971 C CA . LEU A 1 129 ? 16.211 0.659 -21.681 1.00 94.50 129 LEU A CA 1
ATOM 972 C C . LEU A 1 129 ? 16.051 0.550 -20.165 1.00 94.50 129 LEU A C 1
ATOM 974 O O . LEU A 1 129 ? 16.513 1.430 -19.444 1.00 94.50 129 LEU A O 1
ATOM 978 N N . VAL A 1 130 ? 15.416 -0.517 -19.693 1.00 95.44 130 VAL A N 1
ATOM 979 C CA . VAL A 1 130 ? 15.119 -0.777 -18.277 1.00 95.44 130 VAL A CA 1
ATOM 980 C C . VAL A 1 130 ? 15.947 -1.959 -17.800 1.00 95.44 130 VAL A C 1
ATOM 982 O O . VAL A 1 130 ? 16.154 -2.917 -18.541 1.00 95.44 130 VAL A O 1
ATOM 985 N N . LYS A 1 131 ? 16.436 -1.909 -16.565 1.00 96.75 131 LYS A N 1
ATOM 986 C CA . LYS A 1 131 ? 17.044 -3.054 -15.888 1.00 96.75 131 LYS A CA 1
ATOM 987 C C . LYS A 1 131 ? 16.036 -3.717 -14.973 1.00 96.75 131 LYS A C 1
ATOM 989 O O . LYS A 1 131 ? 15.254 -3.046 -14.302 1.00 96.75 131 LYS A O 1
ATOM 994 N N . THR A 1 132 ? 16.104 -5.042 -14.931 1.00 96.81 132 THR A N 1
ATOM 995 C CA . THR A 1 132 ? 15.234 -5.855 -14.094 1.00 96.81 132 THR A CA 1
ATOM 996 C C . THR A 1 132 ? 16.037 -6.834 -13.248 1.00 96.81 132 THR A C 1
ATOM 998 O O . THR A 1 132 ? 17.048 -7.403 -13.676 1.00 96.81 132 THR A O 1
ATOM 1001 N N . LEU A 1 133 ? 15.594 -7.002 -12.006 1.00 96.50 133 LEU A N 1
ATOM 1002 C CA . LEU A 1 133 ? 16.041 -8.039 -11.086 1.00 96.50 133 LEU A CA 1
ATOM 1003 C C . LEU A 1 133 ? 14.844 -8.922 -10.761 1.00 96.50 133 LEU A C 1
ATOM 1005 O O . LEU A 1 133 ? 13.808 -8.408 -10.360 1.00 96.50 133 LEU A O 1
ATOM 1009 N N . GLU A 1 134 ? 14.985 -10.230 -10.938 1.00 94.94 134 GLU A N 1
ATOM 1010 C CA . GLU A 1 134 ? 13.884 -11.187 -10.796 1.00 94.94 134 GLU A CA 1
ATOM 1011 C C . GLU A 1 134 ? 14.254 -12.313 -9.829 1.00 94.94 134 GLU A C 1
ATOM 1013 O O . GLU A 1 134 ? 15.404 -12.766 -9.814 1.00 94.94 134 GLU A O 1
ATOM 1018 N N . TYR A 1 135 ? 13.276 -12.768 -9.050 1.00 93.94 135 TYR A N 1
ATOM 1019 C CA . TYR A 1 135 ? 13.340 -13.997 -8.266 1.00 93.94 135 TYR A CA 1
ATOM 1020 C C . TYR A 1 135 ? 12.070 -14.820 -8.498 1.00 93.94 135 TYR A C 1
ATOM 1022 O O . TYR A 1 135 ? 10.972 -14.269 -8.464 1.00 93.94 135 TYR A O 1
ATOM 1030 N N . GLU A 1 136 ? 12.222 -16.127 -8.709 1.00 90.56 136 GLU A N 1
ATOM 1031 C CA . GLU A 1 136 ? 11.121 -17.074 -8.917 1.00 90.56 136 GLU A CA 1
ATOM 1032 C C . GLU A 1 136 ? 11.064 -18.077 -7.758 1.00 90.56 136 GLU A C 1
ATOM 1034 O O . GLU A 1 136 ? 12.057 -18.732 -7.429 1.00 90.56 136 GLU A O 1
ATOM 1039 N N . PHE A 1 137 ? 9.896 -18.181 -7.126 1.00 85.25 137 PHE A N 1
ATOM 1040 C CA . PHE A 1 137 ? 9.622 -19.100 -6.025 1.00 85.25 137 PHE A CA 1
ATOM 1041 C C . PHE A 1 137 ? 9.169 -20.475 -6.530 1.00 85.25 137 PHE A C 1
ATOM 1043 O O . PHE A 1 137 ? 8.698 -20.636 -7.654 1.00 85.25 137 PHE A O 1
ATOM 1050 N N . ALA A 1 138 ? 9.252 -21.487 -5.662 1.00 79.81 138 ALA A N 1
ATOM 1051 C CA . ALA A 1 138 ? 8.854 -22.858 -5.990 1.00 79.81 138 ALA A CA 1
ATOM 1052 C C . ALA A 1 138 ? 7.345 -23.026 -6.282 1.00 79.81 138 ALA A C 1
ATOM 1054 O O . ALA A 1 138 ? 6.953 -23.975 -6.957 1.00 79.81 138 ALA A O 1
ATOM 1055 N N . ASP A 1 139 ? 6.497 -22.118 -5.788 1.00 71.69 139 ASP A N 1
ATOM 1056 C CA . ASP A 1 139 ? 5.052 -22.061 -6.069 1.00 71.69 139 ASP A CA 1
ATOM 1057 C C . ASP A 1 139 ? 4.716 -21.376 -7.419 1.00 71.69 139 ASP A C 1
ATOM 1059 O O . ASP A 1 139 ? 3.548 -21.320 -7.842 1.00 71.69 139 ASP A O 1
ATOM 1063 N N . GLY A 1 140 ? 5.750 -20.892 -8.115 1.00 77.81 140 GLY A N 1
ATOM 1064 C CA . GLY A 1 140 ? 5.682 -20.185 -9.387 1.00 77.81 140 GLY A CA 1
ATOM 1065 C C . GLY A 1 140 ? 5.409 -18.685 -9.271 1.00 77.81 140 GLY A C 1
ATOM 1066 O O . GLY A 1 140 ? 5.236 -18.054 -10.310 1.00 77.81 140 GLY A O 1
ATOM 1067 N N . ALA A 1 141 ? 5.336 -18.110 -8.064 1.00 81.00 141 ALA A N 1
ATOM 1068 C CA . ALA A 1 141 ? 5.288 -16.660 -7.898 1.00 81.00 141 ALA A CA 1
ATOM 1069 C C . ALA A 1 141 ? 6.629 -16.029 -8.293 1.00 81.00 141 ALA A C 1
ATOM 1071 O O . ALA A 1 141 ? 7.696 -16.612 -8.075 1.00 81.00 141 ALA A O 1
ATOM 1072 N N . LYS A 1 142 ? 6.585 -14.825 -8.865 1.00 87.62 142 LYS A N 1
ATOM 1073 C CA . LYS A 1 142 ? 7.775 -14.074 -9.273 1.00 87.62 142 LYS A CA 1
ATOM 1074 C C . LYS A 1 142 ? 7.754 -12.686 -8.670 1.00 87.62 142 LYS A C 1
ATOM 1076 O O . LYS A 1 142 ? 6.716 -12.040 -8.640 1.00 87.62 142 LYS A O 1
ATOM 1081 N N . ILE A 1 143 ? 8.909 -12.206 -8.231 1.00 91.12 143 ILE A N 1
ATOM 1082 C CA . ILE A 1 143 ? 9.102 -10.801 -7.860 1.00 91.12 143 ILE A CA 1
ATOM 1083 C C . ILE A 1 143 ? 10.046 -10.191 -8.875 1.00 91.12 143 ILE A C 1
ATOM 1085 O O . ILE A 1 143 ? 11.114 -10.753 -9.129 1.00 91.12 143 ILE A O 1
ATOM 1089 N N . LYS A 1 144 ? 9.669 -9.038 -9.428 1.00 94.44 144 LYS A N 1
ATOM 1090 C CA . LYS A 1 144 ? 10.459 -8.333 -10.432 1.00 94.44 144 LYS A CA 1
ATOM 1091 C C . LYS A 1 144 ? 10.626 -6.867 -10.051 1.00 94.44 144 LYS A C 1
ATOM 1093 O O . LYS A 1 144 ? 9.652 -6.143 -9.906 1.00 94.44 144 LYS A O 1
ATOM 1098 N N . VAL A 1 145 ? 11.871 -6.426 -9.894 1.00 96.69 145 VAL A N 1
ATOM 1099 C CA . VAL A 1 145 ? 12.221 -5.033 -9.582 1.00 96.69 145 VAL A CA 1
ATOM 1100 C C . VAL A 1 145 ? 12.717 -4.343 -10.845 1.00 96.69 145 VAL A C 1
ATOM 1102 O O . VAL A 1 145 ? 13.730 -4.756 -11.411 1.00 96.69 145 VAL A O 1
ATOM 1105 N N . HIS A 1 146 ? 12.027 -3.287 -11.262 1.00 96.00 146 HIS A N 1
ATOM 1106 C CA . HIS A 1 146 ? 12.297 -2.481 -12.452 1.00 96.00 146 HIS A CA 1
ATOM 1107 C C . HIS A 1 146 ? 12.952 -1.160 -12.078 1.00 96.00 146 HIS A C 1
ATOM 1109 O O . HIS A 1 146 ? 12.471 -0.444 -11.199 1.00 96.00 146 HIS A O 1
ATOM 1115 N N . PHE A 1 147 ? 14.025 -0.802 -12.777 1.00 95.81 147 PHE A N 1
ATOM 1116 C CA . PHE A 1 147 ? 14.722 0.466 -12.571 1.00 95.81 147 PHE A CA 1
ATOM 1117 C C . PHE A 1 147 ? 15.522 0.878 -13.808 1.00 95.81 147 PHE A C 1
ATOM 1119 O O . PHE A 1 147 ? 15.793 0.071 -14.697 1.00 95.81 147 PHE A O 1
ATOM 1126 N N . THR A 1 148 ? 15.962 2.133 -13.854 1.00 95.00 148 THR A N 1
ATOM 1127 C CA . THR A 1 148 ? 17.009 2.578 -14.783 1.00 95.00 148 THR A CA 1
ATOM 1128 C C . THR A 1 148 ? 18.190 3.127 -13.990 1.00 95.00 148 THR A C 1
ATOM 1130 O O . THR A 1 148 ? 18.018 3.682 -12.904 1.00 95.00 148 THR A O 1
ATOM 1133 N N . ASP A 1 149 ? 19.405 2.984 -14.519 1.00 94.75 149 ASP A N 1
ATOM 1134 C CA . ASP A 1 149 ? 20.580 3.603 -13.901 1.00 94.75 149 ASP A CA 1
ATOM 1135 C C . ASP A 1 149 ? 20.453 5.131 -13.934 1.00 94.75 149 ASP A C 1
ATOM 1137 O O . ASP A 1 149 ? 20.922 5.790 -13.016 1.00 94.75 149 ASP A O 1
ATOM 1141 N N . GLN A 1 150 ? 19.780 5.689 -14.948 1.00 92.56 150 GLN A N 1
ATOM 1142 C CA . GLN A 1 150 ? 19.477 7.116 -15.049 1.00 92.56 150 GLN A CA 1
ATOM 1143 C C . GLN A 1 150 ? 18.660 7.636 -13.853 1.00 92.56 150 GLN A C 1
ATOM 1145 O O . GLN A 1 150 ? 19.032 8.659 -13.279 1.00 92.56 150 GLN A O 1
ATOM 1150 N N . ILE A 1 151 ? 17.597 6.927 -13.452 1.00 92.38 151 ILE A N 1
ATOM 1151 C CA . ILE A 1 151 ? 16.767 7.291 -12.289 1.00 92.38 151 ILE A CA 1
ATOM 1152 C C . ILE A 1 151 ? 17.581 7.185 -10.994 1.00 92.38 151 ILE A C 1
ATOM 1154 O O . ILE A 1 151 ? 17.578 8.110 -10.183 1.00 92.38 151 ILE A O 1
ATOM 1158 N N . LEU A 1 152 ? 18.307 6.077 -10.806 1.00 92.81 152 LEU A N 1
ATOM 1159 C CA . LEU A 1 152 ? 19.111 5.869 -9.599 1.00 92.81 152 LEU A CA 1
ATOM 1160 C C . LEU A 1 152 ? 20.228 6.918 -9.476 1.00 92.81 152 LEU A C 1
ATOM 1162 O O . LEU A 1 152 ? 20.377 7.520 -8.418 1.00 92.81 152 LEU A O 1
ATOM 1166 N N . ASP A 1 153 ? 20.958 7.199 -10.558 1.00 91.44 153 ASP A N 1
ATOM 1167 C CA . ASP A 1 153 ? 22.021 8.214 -10.599 1.00 91.44 153 ASP A CA 1
ATOM 1168 C C . ASP A 1 153 ? 21.468 9.619 -10.294 1.00 91.44 153 ASP A C 1
ATOM 1170 O O . ASP A 1 153 ? 22.065 10.368 -9.517 1.00 91.44 153 ASP A O 1
ATOM 1174 N N . GLY A 1 154 ? 20.283 9.953 -10.825 1.00 88.94 154 GLY A N 1
ATOM 1175 C CA . GLY A 1 154 ? 19.580 11.209 -10.537 1.00 88.94 154 GLY A CA 1
ATOM 1176 C C . GLY A 1 154 ? 19.235 11.396 -9.055 1.00 88.94 154 GLY A C 1
ATOM 1177 O O . GLY A 1 154 ? 19.367 12.499 -8.522 1.00 88.94 154 GLY A O 1
ATOM 1178 N N . GLU A 1 155 ? 18.881 10.310 -8.368 1.00 89.75 155 GLU A N 1
ATOM 1179 C CA . GLU A 1 155 ? 18.582 10.288 -6.930 1.00 89.75 155 GLU A CA 1
ATOM 1180 C C . GLU A 1 155 ? 19.814 10.013 -6.043 1.00 89.75 155 GLU A C 1
ATOM 1182 O O . GLU A 1 155 ? 19.691 9.898 -4.823 1.00 89.75 155 GLU A O 1
ATOM 1187 N N . LYS A 1 156 ? 21.022 9.968 -6.630 1.00 90.56 156 LYS A N 1
ATOM 1188 C CA . LYS A 1 156 ? 22.297 9.651 -5.951 1.00 90.56 156 LYS A CA 1
ATOM 1189 C C . LYS A 1 156 ? 22.314 8.265 -5.301 1.00 90.56 156 LYS A C 1
ATOM 1191 O O . LYS A 1 156 ? 22.975 8.047 -4.284 1.00 90.56 156 LYS A O 1
ATOM 1196 N N . GLU A 1 157 ? 21.604 7.334 -5.912 1.00 91.94 157 GLU A N 1
ATOM 1197 C CA . GLU A 1 157 ? 21.490 5.944 -5.510 1.00 91.94 157 GLU A CA 1
ATOM 1198 C C . GLU A 1 157 ? 22.157 5.028 -6.543 1.00 91.94 157 GLU A C 1
ATOM 1200 O O . GLU A 1 157 ? 22.616 5.449 -7.605 1.00 91.94 157 GLU A O 1
ATOM 1205 N N . THR A 1 158 ? 22.299 3.748 -6.204 1.00 90.94 158 THR A N 1
ATOM 1206 C CA . THR A 1 158 ? 22.988 2.770 -7.063 1.00 90.94 158 THR A CA 1
ATOM 1207 C C . THR A 1 158 ? 22.165 1.501 -7.207 1.00 90.94 158 THR A C 1
ATOM 1209 O O . THR A 1 158 ? 21.234 1.263 -6.438 1.00 90.94 158 THR A O 1
ATOM 1212 N N . ALA A 1 159 ? 22.552 0.627 -8.140 1.00 90.62 159 ALA A N 1
ATOM 1213 C CA . ALA A 1 159 ? 21.922 -0.683 -8.324 1.00 90.62 159 ALA A CA 1
ATOM 1214 C C . ALA A 1 159 ? 21.936 -1.572 -7.056 1.00 90.62 159 ALA A C 1
ATOM 1216 O O . ALA A 1 159 ? 21.217 -2.568 -7.004 1.00 90.62 159 ALA A O 1
ATOM 1217 N N . VAL A 1 160 ? 22.711 -1.210 -6.022 1.00 92.62 160 VAL A N 1
ATOM 1218 C CA . VAL A 1 160 ? 22.644 -1.840 -4.694 1.00 92.62 160 VAL A CA 1
ATOM 1219 C C . VAL A 1 160 ? 21.243 -1.703 -4.089 1.00 92.62 160 VAL A C 1
ATOM 1221 O O . VAL A 1 160 ? 20.726 -2.689 -3.579 1.00 92.62 160 VAL A O 1
ATOM 1224 N N . LEU A 1 161 ? 20.588 -0.539 -4.209 1.00 92.81 161 LEU A N 1
ATOM 1225 C CA . LEU A 1 161 ? 19.224 -0.343 -3.698 1.00 92.81 161 LEU A CA 1
ATOM 1226 C C . LEU A 1 161 ? 18.220 -1.284 -4.379 1.00 92.81 161 LEU A C 1
ATOM 1228 O O . LEU A 1 161 ? 17.347 -1.846 -3.721 1.00 92.81 161 LEU A O 1
ATOM 1232 N N . ALA A 1 162 ? 18.358 -1.494 -5.691 1.00 94.81 162 ALA A N 1
ATOM 1233 C CA . ALA A 1 162 ? 17.508 -2.426 -6.428 1.00 94.81 162 ALA A CA 1
ATOM 1234 C C . ALA A 1 162 ? 17.695 -3.878 -5.962 1.00 94.81 162 ALA A C 1
ATOM 1236 O O . ALA A 1 162 ? 16.718 -4.618 -5.858 1.00 94.81 162 ALA A O 1
ATOM 1237 N N . ARG A 1 163 ? 18.932 -4.277 -5.630 1.00 95.19 163 ARG A N 1
ATOM 1238 C CA . ARG A 1 163 ? 19.211 -5.596 -5.043 1.00 95.19 163 ARG A CA 1
ATOM 1239 C C . ARG A 1 163 ? 18.606 -5.726 -3.647 1.00 95.19 163 ARG A C 1
ATOM 1241 O O . ARG A 1 163 ? 17.890 -6.688 -3.413 1.00 95.19 163 ARG A O 1
ATOM 1248 N N . GLU A 1 164 ? 18.827 -4.746 -2.773 1.00 94.25 164 GLU A N 1
ATOM 1249 C CA . GLU A 1 164 ? 18.246 -4.723 -1.421 1.00 94.25 164 GLU A CA 1
ATOM 1250 C C . GLU A 1 164 ? 16.713 -4.756 -1.456 1.00 94.25 164 GLU A C 1
ATOM 1252 O O . GLU A 1 164 ? 16.091 -5.416 -0.632 1.00 94.25 164 GLU A O 1
ATOM 1257 N N . THR A 1 165 ? 16.103 -4.088 -2.439 1.00 95.00 165 THR A N 1
ATOM 1258 C CA . THR A 1 165 ? 14.651 -4.116 -2.661 1.00 95.00 165 THR A CA 1
ATOM 1259 C C . THR A 1 165 ? 14.183 -5.513 -3.048 1.00 95.00 165 THR A C 1
ATOM 1261 O O . THR A 1 165 ? 13.207 -5.992 -2.477 1.00 95.00 165 THR A O 1
ATOM 1264 N N . LEU A 1 166 ? 14.875 -6.187 -3.977 1.00 95.94 166 LEU A N 1
ATOM 1265 C CA . LEU A 1 166 ? 14.547 -7.568 -4.336 1.00 95.94 166 LEU A CA 1
ATOM 1266 C C . LEU A 1 166 ? 14.687 -8.492 -3.120 1.00 95.94 166 LEU A C 1
ATOM 1268 O O . LEU A 1 166 ? 13.772 -9.259 -2.842 1.00 95.94 166 LEU A O 1
ATOM 1272 N N . ASP A 1 167 ? 15.792 -8.402 -2.382 1.00 94.56 167 ASP A N 1
ATOM 1273 C CA . ASP A 1 167 ? 16.054 -9.269 -1.230 1.00 94.56 167 ASP A CA 1
ATOM 1274 C C . ASP A 1 167 ? 15.019 -9.037 -0.110 1.00 94.56 167 ASP A C 1
ATOM 1276 O O . ASP A 1 167 ? 14.468 -9.992 0.445 1.00 94.56 167 ASP A O 1
ATOM 1280 N N . ALA A 1 168 ? 14.674 -7.775 0.170 1.00 91.94 168 ALA A N 1
ATOM 1281 C CA . ALA A 1 168 ? 13.636 -7.414 1.133 1.00 91.94 168 ALA A CA 1
ATOM 1282 C C . ALA A 1 168 ? 12.238 -7.859 0.679 1.00 91.94 168 ALA A C 1
ATOM 1284 O O . ALA A 1 168 ? 11.453 -8.321 1.506 1.00 91.94 168 ALA A O 1
ATOM 1285 N N . ALA A 1 169 ? 11.931 -7.770 -0.618 1.00 91.94 169 ALA A N 1
ATOM 1286 C CA . ALA A 1 169 ? 10.668 -8.239 -1.182 1.00 91.94 169 ALA A CA 1
ATOM 1287 C C . ALA A 1 169 ? 10.567 -9.768 -1.123 1.00 91.94 169 ALA A C 1
ATOM 1289 O O . ALA A 1 169 ? 9.518 -10.302 -0.769 1.00 91.94 169 ALA A O 1
ATOM 1290 N N . VAL A 1 170 ? 11.665 -10.480 -1.394 1.00 91.06 170 VAL A N 1
ATOM 1291 C CA . VAL A 1 170 ? 11.727 -11.938 -1.248 1.00 91.06 170 VAL A CA 1
ATOM 1292 C C . VAL A 1 170 ? 11.477 -12.340 0.203 1.00 91.06 170 VAL A C 1
ATOM 1294 O O . VAL A 1 170 ? 10.644 -13.207 0.461 1.00 91.06 170 VAL A O 1
ATOM 1297 N N . ALA A 1 171 ? 12.133 -11.674 1.156 1.00 87.62 171 ALA A N 1
ATOM 1298 C CA . ALA A 1 171 ? 11.919 -11.913 2.580 1.00 87.62 171 ALA A CA 1
ATOM 1299 C C . ALA A 1 171 ? 10.486 -11.566 3.021 1.00 87.62 171 ALA A C 1
ATOM 1301 O O . ALA A 1 171 ? 9.895 -12.302 3.812 1.00 87.62 171 ALA A O 1
ATOM 1302 N N . ALA A 1 172 ? 9.911 -10.477 2.503 1.00 85.25 172 ALA A N 1
ATOM 1303 C CA . ALA A 1 172 ? 8.523 -10.098 2.753 1.00 85.25 172 ALA A CA 1
ATOM 1304 C C . ALA A 1 172 ? 7.558 -11.188 2.264 1.00 85.25 172 ALA A C 1
ATOM 1306 O O . ALA A 1 172 ? 6.755 -11.681 3.054 1.00 85.25 172 ALA A O 1
ATOM 1307 N N . TYR A 1 173 ? 7.699 -11.637 1.013 1.00 83.38 173 TYR A N 1
ATOM 1308 C CA . TYR A 1 173 ? 6.872 -12.704 0.447 1.00 83.38 173 TYR A CA 1
ATOM 1309 C C . TYR A 1 173 ? 7.004 -14.005 1.233 1.00 83.38 173 TYR A C 1
ATOM 1311 O O . TYR A 1 173 ? 6.001 -14.618 1.582 1.00 83.38 173 TYR A O 1
ATOM 1319 N N . GLN A 1 174 ? 8.231 -14.410 1.573 1.00 81.31 174 GLN A N 1
ATOM 1320 C CA . GLN A 1 174 ? 8.460 -15.595 2.399 1.00 81.31 174 GLN A CA 1
ATOM 1321 C C . GLN A 1 174 ? 7.791 -15.462 3.761 1.00 81.31 174 GLN A C 1
ATOM 1323 O O . GLN A 1 174 ? 7.193 -16.423 4.217 1.00 81.31 174 GLN A O 1
ATOM 1328 N N . THR A 1 175 ? 7.849 -14.289 4.390 1.00 77.25 175 THR A N 1
ATOM 1329 C CA . THR A 1 175 ? 7.187 -14.045 5.678 1.00 77.25 175 THR A CA 1
ATOM 1330 C C . THR A 1 175 ? 5.669 -14.176 5.546 1.00 77.25 175 THR A C 1
ATOM 1332 O O . THR A 1 175 ? 5.039 -14.849 6.359 1.00 77.25 175 THR A O 1
ATOM 1335 N N . ILE A 1 176 ? 5.084 -13.590 4.497 1.00 75.69 176 ILE A N 1
ATOM 1336 C CA . ILE A 1 176 ? 3.648 -13.688 4.206 1.00 75.69 176 ILE A CA 1
ATOM 1337 C C . ILE A 1 176 ? 3.245 -15.146 3.918 1.00 75.69 176 ILE A C 1
ATOM 1339 O O . ILE A 1 176 ? 2.245 -15.618 4.449 1.00 75.69 176 ILE A O 1
ATOM 1343 N N . ALA A 1 177 ? 4.034 -15.881 3.130 1.00 72.38 177 ALA A N 1
ATOM 1344 C CA . ALA A 1 177 ? 3.748 -17.260 2.729 1.00 72.38 177 ALA A CA 1
ATOM 1345 C C . ALA A 1 177 ? 4.012 -18.297 3.840 1.00 72.38 177 ALA A C 1
ATOM 1347 O O . ALA A 1 177 ? 3.311 -19.306 3.928 1.00 72.38 177 ALA A O 1
ATOM 1348 N N . GLN A 1 178 ? 5.028 -18.073 4.683 1.00 65.31 178 GLN A N 1
ATOM 1349 C CA . GLN A 1 178 ? 5.341 -18.898 5.858 1.00 65.31 178 GLN A CA 1
ATOM 1350 C C . GLN A 1 178 ? 4.388 -18.628 7.016 1.00 65.31 178 GLN A C 1
ATOM 1352 O O . GLN A 1 178 ? 4.221 -19.493 7.879 1.00 65.31 178 GLN A O 1
ATOM 1357 N N . PHE A 1 179 ? 3.760 -17.449 7.058 1.00 62.97 179 PHE A N 1
ATOM 1358 C CA . PHE A 1 179 ? 2.669 -17.221 7.982 1.00 62.97 179 PHE A CA 1
ATOM 1359 C C . PHE A 1 179 ? 1.565 -18.237 7.678 1.00 62.97 179 PHE A C 1
ATOM 1361 O O . PHE A 1 179 ? 0.938 -18.222 6.618 1.00 62.97 179 PHE A O 1
ATOM 1368 N N . ASN A 1 180 ? 1.326 -19.122 8.650 1.00 44.50 180 ASN A N 1
ATOM 1369 C CA . ASN A 1 180 ? 0.361 -20.217 8.580 1.00 44.50 180 ASN A CA 1
ATOM 1370 C C . ASN A 1 180 ? -1.057 -19.761 8.200 1.00 44.50 180 ASN A C 1
ATOM 1372 O O . ASN A 1 180 ? -1.871 -20.614 7.868 1.00 44.50 180 ASN A O 1
ATOM 1376 N N . GLY A 1 181 ? -1.362 -18.458 8.181 1.00 48.34 181 GLY A N 1
ATOM 1377 C CA . GLY A 1 181 ? -2.599 -17.928 7.620 1.00 48.34 181 GLY A CA 1
ATOM 1378 C C . GLY A 1 181 ? -2.880 -18.469 6.213 1.00 48.34 181 GLY A C 1
ATOM 1379 O O . GLY A 1 181 ? -3.869 -19.153 5.998 1.00 48.34 181 GLY A O 1
ATOM 1380 N N . PHE A 1 182 ? -1.938 -18.341 5.280 1.00 50.62 182 PHE A N 1
ATOM 1381 C CA . PHE A 1 182 ? -2.119 -18.805 3.900 1.00 50.62 182 PHE A CA 1
ATOM 1382 C C . PHE A 1 182 ? -1.886 -20.312 3.711 1.00 50.62 182 PHE A C 1
ATOM 1384 O O . PHE A 1 182 ? -1.686 -20.737 2.590 1.00 50.62 182 PHE A O 1
ATOM 1391 N N . ASN A 1 183 ? -1.894 -21.161 4.742 1.00 45.34 183 ASN A N 1
ATOM 1392 C CA . ASN A 1 183 ? -1.896 -22.629 4.567 1.00 45.34 183 ASN A CA 1
ATOM 1393 C C . ASN A 1 183 ? -2.768 -23.374 5.601 1.00 45.34 183 ASN A C 1
ATOM 1395 O O . ASN A 1 183 ? -2.868 -24.600 5.560 1.00 45.34 183 ASN A O 1
ATOM 1399 N N . THR A 1 184 ? -3.431 -22.654 6.515 1.00 47.00 184 THR A N 1
ATOM 1400 C CA . THR A 1 184 ? -4.225 -23.234 7.610 1.00 47.00 184 THR A CA 1
ATOM 1401 C C . THR A 1 184 ? -5.716 -23.249 7.262 1.00 47.00 184 THR A C 1
ATOM 1403 O O . THR A 1 184 ? -6.260 -22.219 6.862 1.00 47.00 184 THR A O 1
ATOM 1406 N N . PRO A 1 185 ? -6.426 -24.378 7.455 1.00 45.25 185 PRO A N 1
ATOM 1407 C CA . PRO A 1 185 ? -7.878 -24.436 7.312 1.00 45.25 185 PRO A CA 1
ATOM 1408 C C . PRO A 1 185 ? -8.578 -23.357 8.151 1.00 45.25 185 PRO A C 1
ATOM 1410 O O . PRO A 1 185 ? -8.363 -23.264 9.356 1.00 45.25 185 PRO A O 1
ATOM 1413 N N . GLY A 1 186 ? -9.415 -22.541 7.508 1.00 45.09 186 GLY A N 1
ATOM 1414 C CA . GLY A 1 186 ? -10.110 -21.419 8.146 1.00 45.09 186 GLY A CA 1
ATOM 1415 C C . GLY A 1 186 ? -9.347 -20.092 8.148 1.00 45.09 186 GLY A C 1
ATOM 1416 O O . GLY A 1 186 ? -9.986 -19.085 8.417 1.00 45.09 186 GLY A O 1
ATOM 1417 N N . TYR A 1 187 ? -8.051 -20.091 7.812 1.00 50.75 187 TYR A N 1
ATOM 1418 C CA . TYR A 1 187 ? -7.269 -18.901 7.440 1.00 50.75 187 TYR A CA 1
ATOM 1419 C C . TYR A 1 187 ? -6.937 -18.849 5.939 1.00 50.75 187 TYR A C 1
ATOM 1421 O O . TYR A 1 187 ? -6.213 -17.963 5.480 1.00 50.75 187 TYR A O 1
ATOM 1429 N N . ALA A 1 188 ? -7.442 -19.834 5.197 1.00 49.97 188 ALA A N 1
ATOM 1430 C CA . ALA A 1 188 ? -7.137 -20.098 3.815 1.00 49.97 188 ALA A CA 1
ATOM 1431 C C . ALA A 1 188 ? -7.567 -18.983 2.831 1.00 49.97 188 ALA A C 1
ATOM 1433 O O . ALA A 1 188 ?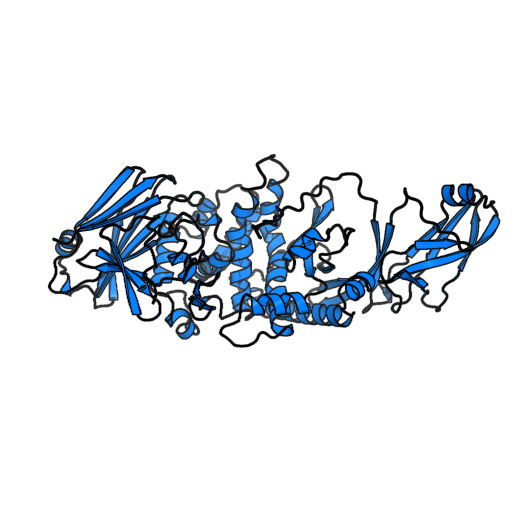 -8.364 -19.201 1.925 1.00 49.97 188 ALA A O 1
ATOM 1434 N N . PHE A 1 189 ? -6.777 -17.913 2.808 1.00 50.06 189 PHE A N 1
ATOM 1435 C CA . PHE A 1 189 ? -6.222 -17.378 1.563 1.00 50.06 189 PHE A CA 1
ATOM 1436 C C . PHE A 1 189 ? -5.221 -18.364 0.907 1.00 50.06 189 PHE A C 1
ATOM 1438 O O . PHE A 1 189 ? -4.521 -17.987 -0.023 1.00 50.06 189 PHE A O 1
ATOM 1445 N N . ALA A 1 190 ? -5.135 -19.596 1.431 1.00 37.03 190 ALA A N 1
ATOM 1446 C CA . ALA A 1 190 ? -4.193 -20.683 1.176 1.00 37.03 190 ALA A CA 1
ATOM 1447 C C . ALA A 1 190 ? -4.426 -21.509 -0.069 1.00 37.03 190 ALA A C 1
ATOM 1449 O O . ALA A 1 190 ? -3.491 -22.008 -0.696 1.00 37.03 190 ALA A O 1
ATOM 1450 N N . ASP A 1 191 ? -5.693 -21.630 -0.425 1.00 41.69 191 ASP A N 1
ATOM 1451 C CA . ASP A 1 191 ? -6.064 -21.968 -1.777 1.00 41.69 191 ASP A CA 1
ATOM 1452 C C . ASP A 1 191 ? -6.625 -20.682 -2.364 1.00 41.69 191 ASP A C 1
ATOM 1454 O O . ASP A 1 191 ? -7.834 -20.585 -2.612 1.00 41.69 191 ASP A O 1
ATOM 1458 N N . PRO A 1 192 ? -5.779 -19.628 -2.476 1.00 47.12 192 PRO A N 1
ATOM 1459 C CA . PRO A 1 192 ? -6.251 -18.467 -3.171 1.00 47.12 192 PRO A CA 1
ATOM 1460 C C . PRO A 1 192 ? -6.609 -18.975 -4.545 1.00 47.12 192 PRO A C 1
ATOM 1462 O O . PRO A 1 192 ? -5.864 -19.774 -5.113 1.00 47.12 192 PRO A O 1
ATOM 1465 N N . ASP A 1 193 ? -7.764 -18.572 -5.049 1.00 47.34 193 ASP A N 1
ATOM 1466 C CA . ASP A 1 193 ? -8.154 -18.912 -6.402 1.00 47.34 193 ASP A CA 1
ATOM 1467 C C . ASP A 1 193 ? -6.970 -18.524 -7.306 1.00 47.34 193 ASP A C 1
ATOM 1469 O O . ASP A 1 193 ? -6.694 -17.339 -7.495 1.00 47.34 193 ASP A O 1
ATOM 1473 N N . ARG A 1 194 ? -6.148 -19.511 -7.710 1.00 47.69 194 ARG A N 1
ATOM 1474 C CA . ARG A 1 194 ? -4.778 -19.266 -8.213 1.00 47.69 194 ARG A CA 1
ATOM 1475 C C . ARG A 1 194 ? -4.810 -18.580 -9.566 1.00 47.69 194 ARG A C 1
ATOM 1477 O O . ARG A 1 194 ? -3.809 -18.022 -9.998 1.00 47.69 194 ARG A O 1
ATOM 1484 N N . ALA A 1 195 ? -5.971 -18.633 -10.213 1.00 43.88 195 ALA A N 1
ATOM 1485 C CA . ALA A 1 195 ? -6.303 -17.852 -11.387 1.00 43.88 195 ALA A CA 1
ATOM 1486 C C . ALA A 1 195 ? -6.432 -16.346 -11.089 1.00 43.88 195 ALA A C 1
ATOM 1488 O O . ALA A 1 195 ? -6.531 -15.557 -12.025 1.00 43.88 195 ALA A O 1
ATOM 1489 N N . TYR A 1 196 ? -6.456 -15.949 -9.814 1.00 45.25 196 TYR A N 1
ATOM 1490 C CA . TYR A 1 196 ? -6.731 -14.589 -9.386 1.00 45.25 196 TYR A CA 1
ATOM 1491 C C . TYR A 1 196 ? -5.720 -14.047 -8.386 1.00 45.25 196 TYR A C 1
ATOM 1493 O O . TYR A 1 196 ? -5.420 -12.895 -8.551 1.00 45.25 196 TYR A O 1
ATOM 1501 N N . ALA A 1 197 ? -5.125 -14.771 -7.429 1.00 43.84 197 ALA A N 1
ATOM 1502 C CA . ALA A 1 197 ? -4.216 -14.144 -6.432 1.00 43.84 197 ALA A CA 1
ATOM 1503 C C . ALA A 1 197 ? -3.020 -13.343 -6.989 1.00 43.84 197 ALA A C 1
ATOM 1505 O O . ALA A 1 197 ? -2.387 -12.592 -6.250 1.00 43.84 197 ALA A O 1
ATOM 1506 N N . TYR A 1 198 ? -2.716 -13.504 -8.272 1.00 51.31 198 TYR A N 1
ATOM 1507 C CA . TYR A 1 198 ? -1.636 -12.808 -8.934 1.00 51.31 198 TYR A CA 1
ATOM 1508 C C . TYR A 1 198 ? -2.077 -12.333 -10.318 1.00 51.31 198 TYR A C 1
ATOM 1510 O O . TYR A 1 198 ? -3.128 -12.732 -10.833 1.00 51.31 198 TYR A O 1
ATOM 1518 N N . ASP A 1 199 ? -1.218 -11.545 -10.960 1.00 54.62 199 ASP A N 1
ATOM 1519 C CA . ASP A 1 199 ? -1.259 -11.414 -12.410 1.00 54.62 199 ASP A CA 1
ATOM 1520 C C . ASP A 1 199 ? -1.315 -12.804 -13.074 1.00 54.62 199 ASP A C 1
ATOM 1522 O O . ASP A 1 199 ? -0.849 -13.791 -12.494 1.00 54.62 199 ASP A O 1
ATOM 1526 N N . PRO A 1 200 ? -1.872 -12.936 -14.291 1.00 60.56 200 PRO A N 1
ATOM 1527 C CA . PRO A 1 200 ? -1.942 -14.226 -14.980 1.00 60.56 200 PRO A CA 1
ATOM 1528 C C . PRO A 1 200 ? -0.594 -14.965 -15.089 1.00 60.56 200 PRO A C 1
ATOM 1530 O O . PRO A 1 200 ? -0.576 -16.187 -15.230 1.00 60.56 200 PRO A O 1
ATOM 1533 N N . ASP A 1 201 ? 0.525 -14.238 -15.026 1.00 70.50 201 ASP A N 1
ATOM 1534 C CA . ASP A 1 201 ? 1.902 -14.745 -15.061 1.00 70.50 201 ASP A CA 1
ATOM 1535 C C . ASP A 1 201 ? 2.554 -14.918 -13.671 1.00 70.50 201 ASP A C 1
ATOM 1537 O O . ASP A 1 201 ? 3.696 -15.373 -13.578 1.00 70.50 201 ASP A O 1
ATOM 1541 N N . LYS A 1 202 ? 1.807 -14.608 -12.607 1.00 74.50 202 LYS A N 1
ATOM 1542 C CA . LYS A 1 202 ? 2.189 -14.623 -11.194 1.00 74.50 202 LYS A CA 1
ATOM 1543 C C . LYS A 1 202 ? 3.301 -13.663 -10.778 1.00 74.50 202 LYS A C 1
ATOM 1545 O O . LYS A 1 202 ? 3.981 -13.910 -9.777 1.00 74.50 202 LYS A O 1
ATOM 1550 N N . THR A 1 203 ? 3.485 -12.579 -11.522 1.00 83.44 203 THR A N 1
ATOM 1551 C CA . THR A 1 203 ? 4.513 -11.585 -11.215 1.00 83.44 203 THR A CA 1
ATOM 1552 C C . THR A 1 203 ? 3.990 -10.526 -10.240 1.00 83.44 203 THR A C 1
ATOM 1554 O O . THR A 1 203 ? 2.843 -10.104 -10.308 1.00 83.44 203 THR A O 1
ATOM 1557 N N . ILE A 1 204 ? 4.839 -10.116 -9.299 1.00 85.81 204 ILE A N 1
ATOM 1558 C CA . ILE A 1 204 ? 4.683 -8.922 -8.468 1.00 85.81 204 ILE A CA 1
ATOM 1559 C C . ILE A 1 204 ? 5.734 -7.929 -8.955 1.00 85.81 204 ILE A C 1
ATOM 1561 O O . ILE A 1 204 ? 6.934 -8.109 -8.705 1.00 85.81 204 ILE A O 1
ATOM 1565 N N . ASP A 1 205 ? 5.285 -6.908 -9.681 1.00 90.19 205 ASP A N 1
ATOM 1566 C CA . ASP A 1 205 ? 6.154 -5.878 -10.242 1.00 90.19 205 ASP A CA 1
ATOM 1567 C C . ASP A 1 205 ? 6.389 -4.744 -9.240 1.00 90.19 205 ASP A C 1
ATOM 1569 O O . ASP A 1 205 ? 5.459 -4.173 -8.672 1.00 90.19 205 ASP A O 1
ATOM 1573 N N . ILE A 1 206 ? 7.658 -4.400 -9.041 1.00 94.00 206 ILE A N 1
ATOM 1574 C CA . ILE A 1 206 ? 8.113 -3.321 -8.170 1.00 94.00 206 ILE A CA 1
ATOM 1575 C C . ILE A 1 206 ? 8.874 -2.305 -9.021 1.00 94.00 206 ILE A C 1
ATOM 1577 O O . ILE A 1 206 ? 9.905 -2.640 -9.602 1.00 94.00 206 ILE A O 1
ATOM 1581 N N . TYR A 1 207 ? 8.416 -1.059 -9.079 1.00 94.94 207 TYR A N 1
ATOM 1582 C CA . TYR A 1 207 ? 9.061 0.004 -9.853 1.00 94.94 207 TYR A CA 1
ATOM 1583 C C . TYR A 1 207 ? 9.820 0.966 -8.939 1.00 94.94 207 TYR A C 1
ATOM 1585 O O . TYR A 1 207 ? 9.231 1.582 -8.053 1.00 94.94 207 TYR A O 1
ATOM 1593 N N . LEU A 1 208 ? 11.122 1.135 -9.189 1.00 94.75 208 LEU A N 1
ATOM 1594 C CA . LEU A 1 208 ? 11.945 2.170 -8.563 1.00 94.75 208 LEU A CA 1
ATOM 1595 C C . LEU A 1 208 ? 11.956 3.421 -9.441 1.00 94.75 208 LEU A C 1
ATOM 1597 O O . LEU A 1 208 ? 12.651 3.464 -10.458 1.00 94.75 208 LEU A O 1
ATOM 1601 N N . GLY A 1 209 ? 11.187 4.435 -9.046 1.00 91.06 209 GLY A N 1
ATOM 1602 C CA . GLY A 1 209 ? 11.041 5.683 -9.801 1.00 91.06 209 GLY A CA 1
ATOM 1603 C C . GLY A 1 209 ? 11.429 6.928 -9.013 1.00 91.06 209 GLY A C 1
ATOM 1604 O O . GLY A 1 209 ? 11.536 6.903 -7.787 1.00 91.06 209 GLY A O 1
ATOM 1605 N N . SER A 1 210 ? 11.653 8.036 -9.720 1.00 87.56 210 SER A N 1
ATOM 1606 C CA . SER A 1 210 ? 11.985 9.320 -9.096 1.00 87.56 210 SER A CA 1
ATOM 1607 C C . SER A 1 210 ? 10.736 10.208 -8.948 1.00 87.56 210 SER A C 1
ATOM 1609 O O . SER A 1 210 ? 10.004 10.405 -9.921 1.00 87.56 210 SER A O 1
ATOM 1611 N N . PRO A 1 211 ? 10.524 10.837 -7.774 1.00 77.62 211 PRO A N 1
ATOM 1612 C CA . PRO A 1 211 ? 9.499 11.870 -7.590 1.00 77.62 211 PRO A CA 1
ATOM 1613 C C . PRO A 1 211 ? 9.721 13.134 -8.445 1.00 77.62 211 PRO A C 1
ATOM 1615 O O . PRO A 1 211 ? 8.809 13.953 -8.622 1.00 77.62 211 PRO A O 1
ATOM 1618 N N . SER A 1 212 ? 10.951 13.304 -8.935 1.00 77.38 212 SER A N 1
ATOM 1619 C CA . SER A 1 212 ? 11.421 14.427 -9.749 1.00 77.38 212 SER A CA 1
ATOM 1620 C C . SER A 1 212 ? 11.416 14.109 -11.247 1.00 77.38 212 SER A C 1
ATOM 1622 O O . SER A 1 212 ? 11.760 14.975 -12.053 1.00 77.38 212 SER A O 1
ATOM 1624 N N . GLU A 1 213 ? 11.039 12.885 -11.633 1.00 73.62 213 GLU A N 1
ATOM 1625 C CA . GLU A 1 213 ? 11.053 12.450 -13.025 1.00 73.62 213 GLU A CA 1
ATOM 1626 C C . GLU A 1 213 ? 10.021 13.239 -13.842 1.00 73.62 213 GLU A C 1
ATOM 1628 O O . GLU A 1 213 ? 8.823 13.254 -13.538 1.00 73.62 213 GLU A O 1
ATOM 1633 N N . ALA A 1 214 ? 10.486 13.904 -14.901 1.00 67.88 214 ALA A N 1
ATOM 1634 C CA . ALA A 1 214 ? 9.619 14.693 -15.775 1.00 67.88 214 ALA A CA 1
ATOM 1635 C C . ALA A 1 214 ? 8.742 13.814 -16.682 1.00 67.88 214 ALA A C 1
ATOM 1637 O O . ALA A 1 214 ? 7.699 14.262 -17.159 1.00 67.88 214 ALA A O 1
ATOM 1638 N N . ARG A 1 215 ? 9.168 12.573 -16.942 1.00 71.69 215 ARG A N 1
ATOM 1639 C CA . ARG A 1 215 ? 8.486 11.611 -17.811 1.00 71.69 215 ARG A CA 1
ATOM 1640 C C . ARG A 1 215 ? 7.932 10.443 -17.007 1.00 71.69 215 ARG A C 1
ATOM 1642 O O . ARG A 1 215 ? 8.385 10.151 -15.908 1.00 71.69 215 ARG A O 1
ATOM 1649 N N . ALA A 1 216 ? 6.931 9.777 -17.569 1.00 77.25 216 ALA A N 1
ATOM 1650 C CA . ALA A 1 216 ? 6.347 8.611 -16.933 1.00 77.25 216 ALA A CA 1
ATOM 1651 C C . ALA A 1 216 ? 7.265 7.381 -17.070 1.00 77.25 216 ALA A C 1
ATOM 1653 O O . ALA A 1 216 ? 7.731 7.056 -18.165 1.00 77.25 216 ALA A O 1
ATOM 1654 N N . PHE A 1 217 ? 7.484 6.668 -15.968 1.00 82.12 217 PHE A N 1
ATOM 1655 C CA . PHE A 1 217 ? 8.166 5.378 -15.932 1.00 82.12 217 PHE A CA 1
ATOM 1656 C C . PHE A 1 217 ? 7.114 4.268 -15.847 1.00 82.12 217 PHE A C 1
ATOM 1658 O O . PHE A 1 217 ? 6.362 4.210 -14.884 1.00 82.12 217 PHE A O 1
ATOM 1665 N N . HIS A 1 218 ? 6.998 3.437 -16.886 1.00 81.25 218 HIS A N 1
ATOM 1666 C CA . HIS A 1 218 ? 5.914 2.457 -17.058 1.00 81.25 218 HIS A CA 1
ATOM 1667 C C . HIS A 1 218 ? 4.498 3.046 -16.896 1.00 81.25 218 HIS A C 1
ATOM 1669 O O . HIS A 1 218 ? 3.593 2.405 -16.376 1.00 81.25 218 HIS A O 1
ATOM 1675 N N . GLY A 1 219 ? 4.294 4.286 -17.355 1.00 76.62 219 GLY A N 1
ATOM 1676 C CA . GLY A 1 219 ? 3.016 4.998 -17.212 1.00 76.62 219 GLY A CA 1
ATOM 1677 C C . GLY A 1 219 ? 2.837 5.729 -15.875 1.00 76.62 219 GLY A C 1
ATOM 1678 O O . GLY A 1 219 ? 1.933 6.555 -15.763 1.00 76.62 219 GLY A O 1
ATOM 1679 N N . PHE A 1 220 ? 3.737 5.533 -14.906 1.00 80.50 220 PHE A N 1
ATOM 1680 C CA . PHE A 1 220 ? 3.727 6.238 -13.624 1.00 80.50 220 PHE A CA 1
ATOM 1681 C C . PHE A 1 220 ? 4.509 7.547 -13.704 1.00 80.50 220 PHE A C 1
ATOM 1683 O O . PHE A 1 220 ? 5.712 7.562 -13.961 1.00 80.50 220 PHE A O 1
ATOM 1690 N N . SER A 1 221 ? 3.828 8.672 -13.494 1.00 80.69 221 SER A N 1
ATOM 1691 C CA . SER A 1 221 ? 4.476 9.990 -13.451 1.00 80.69 221 SER A CA 1
ATOM 1692 C C . SER A 1 221 ? 5.299 10.183 -12.172 1.00 80.69 221 SER A C 1
ATOM 1694 O O . SER A 1 221 ? 5.059 9.511 -11.169 1.00 80.69 221 SER A O 1
ATOM 1696 N N . GLY A 1 222 ? 6.186 11.184 -12.142 1.00 75.75 222 GLY A N 1
ATOM 1697 C CA . GLY A 1 222 ? 6.861 11.587 -10.901 1.00 75.75 222 GLY A CA 1
ATOM 1698 C C . GLY A 1 222 ? 5.897 11.957 -9.760 1.00 75.75 222 GLY A C 1
ATOM 1699 O O . GLY A 1 222 ? 6.277 11.895 -8.597 1.00 75.75 222 GLY A O 1
ATOM 1700 N N . ALA A 1 223 ? 4.630 12.291 -10.052 1.00 74.62 223 ALA A N 1
ATOM 1701 C CA . ALA A 1 223 ? 3.613 12.463 -9.012 1.00 74.62 223 ALA A CA 1
ATOM 1702 C C . ALA A 1 223 ? 3.284 11.151 -8.292 1.00 74.62 223 ALA A C 1
ATOM 1704 O O . ALA A 1 223 ? 3.234 11.152 -7.070 1.00 74.62 223 ALA A O 1
ATOM 1705 N N . ALA A 1 224 ? 3.160 10.040 -9.021 1.00 70.56 224 ALA A N 1
ATOM 1706 C CA . ALA A 1 224 ? 2.910 8.732 -8.417 1.00 70.56 224 ALA A CA 1
ATOM 1707 C C . ALA A 1 224 ? 4.065 8.324 -7.482 1.00 70.56 224 ALA A C 1
ATOM 1709 O O . ALA A 1 224 ? 3.843 7.845 -6.378 1.00 70.56 224 ALA A O 1
ATOM 1710 N N . PHE A 1 225 ? 5.313 8.626 -7.863 1.00 78.56 225 PHE A N 1
ATOM 1711 C CA . PHE A 1 225 ? 6.482 8.361 -7.016 1.00 78.56 225 PHE A CA 1
ATOM 1712 C C . PHE A 1 225 ? 6.661 9.340 -5.845 1.00 78.56 225 PHE A C 1
ATOM 1714 O O . PHE A 1 225 ? 7.435 9.040 -4.939 1.00 78.56 225 PHE A O 1
ATOM 1721 N N . ARG A 1 226 ? 5.961 10.487 -5.818 1.00 74.38 226 ARG A N 1
ATOM 1722 C CA . ARG A 1 226 ? 5.884 11.336 -4.610 1.00 74.38 226 ARG A 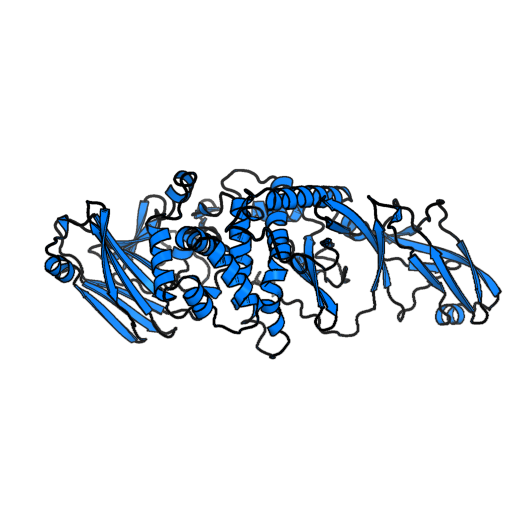CA 1
ATOM 1723 C C . ARG A 1 226 ? 5.032 10.701 -3.517 1.00 74.38 226 ARG A C 1
ATOM 1725 O O . ARG A 1 226 ? 5.318 10.929 -2.345 1.00 74.38 226 ARG A O 1
ATOM 1732 N N . ASP A 1 227 ? 4.031 9.925 -3.917 1.00 65.88 227 ASP A N 1
ATOM 1733 C CA . ASP A 1 227 ? 3.118 9.236 -3.007 1.00 65.88 227 ASP A CA 1
ATOM 1734 C C . ASP A 1 227 ? 3.641 7.841 -2.610 1.00 65.88 227 ASP A C 1
ATOM 1736 O O . ASP A 1 227 ? 3.100 7.215 -1.701 1.00 65.88 227 ASP A O 1
ATOM 1740 N N . ALA A 1 228 ? 4.723 7.376 -3.248 1.00 73.81 228 ALA A N 1
ATOM 1741 C CA . ALA A 1 228 ? 5.397 6.122 -2.933 1.00 73.81 228 ALA A CA 1
ATOM 1742 C C . ALA A 1 228 ? 6.176 6.195 -1.592 1.00 73.81 228 ALA A C 1
ATOM 1744 O O . ALA A 1 228 ? 6.715 7.252 -1.246 1.00 73.81 228 ALA A O 1
ATOM 1745 N N . PRO A 1 229 ? 6.336 5.081 -0.847 1.00 80.06 229 PRO A N 1
ATOM 1746 C CA . PRO A 1 229 ? 5.934 3.716 -1.190 1.00 80.06 229 PRO A CA 1
ATOM 1747 C C . PRO A 1 229 ? 4.417 3.518 -1.201 1.00 80.06 229 PRO A C 1
ATOM 1749 O O . PRO A 1 229 ? 3.745 3.960 -0.273 1.00 80.06 229 PRO A O 1
ATOM 1752 N N . CYS A 1 230 ? 3.900 2.861 -2.239 1.00 77.75 230 CYS A N 1
ATOM 1753 C CA . CYS A 1 230 ? 2.477 2.552 -2.354 1.00 77.75 230 CYS A CA 1
ATOM 1754 C C . CYS A 1 230 ? 2.206 1.425 -3.360 1.00 77.75 230 CYS A C 1
ATOM 1756 O O . CYS A 1 230 ? 2.978 1.190 -4.293 1.00 77.75 230 CYS A O 1
ATOM 1758 N N . PHE A 1 231 ? 1.078 0.754 -3.185 1.00 81.00 231 PHE A N 1
ATOM 1759 C CA . PHE A 1 231 ? 0.426 -0.069 -4.190 1.00 81.00 231 PHE A CA 1
ATOM 1760 C C . PHE A 1 231 ? -0.266 0.803 -5.251 1.00 81.00 231 PHE A C 1
ATOM 1762 O O . PHE A 1 231 ? -0.938 1.781 -4.924 1.00 81.00 231 PHE A O 1
ATOM 1769 N N . ASP A 1 232 ? -0.154 0.413 -6.519 1.00 76.56 232 ASP A N 1
ATOM 1770 C CA . ASP A 1 232 ? -0.868 1.030 -7.639 1.00 76.56 232 ASP A CA 1
ATOM 1771 C C . ASP A 1 232 ? -1.188 -0.021 -8.723 1.00 76.56 232 ASP A C 1
ATOM 1773 O O . ASP A 1 232 ? -0.876 -1.209 -8.593 1.00 76.56 232 ASP A O 1
ATOM 1777 N N . THR A 1 233 ? -1.836 0.389 -9.814 1.00 72.56 233 THR A N 1
ATOM 1778 C CA . THR A 1 233 ? -2.183 -0.494 -10.929 1.00 72.56 233 THR A CA 1
ATOM 1779 C C . THR A 1 233 ? -1.762 0.061 -12.287 1.00 72.56 233 THR A C 1
ATOM 1781 O O . THR A 1 233 ? -2.018 1.216 -12.620 1.00 72.56 233 THR A O 1
ATOM 1784 N N . VAL A 1 234 ? -1.183 -0.796 -13.131 1.00 70.81 234 VAL A N 1
ATOM 1785 C CA . VAL A 1 234 ? -0.899 -0.493 -14.540 1.00 70.81 234 VAL A CA 1
ATOM 1786 C C . VAL A 1 234 ? -2.100 -0.893 -15.390 1.00 70.81 234 VAL A C 1
ATOM 1788 O O . VAL A 1 234 ? -2.528 -2.048 -15.379 1.00 70.81 234 VAL A O 1
ATOM 1791 N N . LYS A 1 235 ? -2.648 0.038 -16.175 1.00 67.62 235 LYS A N 1
ATOM 1792 C CA . LYS A 1 235 ? -3.734 -0.259 -17.119 1.00 67.62 235 LYS A CA 1
ATOM 1793 C C . LYS A 1 235 ? -3.176 -0.915 -18.390 1.00 67.62 235 LYS A C 1
ATOM 1795 O O . LYS A 1 235 ? -2.506 -0.259 -19.178 1.00 67.62 235 LYS A O 1
ATOM 1800 N N . LEU A 1 236 ? -3.500 -2.190 -18.614 1.00 65.25 236 LEU A N 1
ATOM 1801 C CA . LEU A 1 236 ? -3.098 -2.969 -19.798 1.00 65.25 236 LEU A CA 1
ATOM 1802 C C . LEU A 1 236 ? -4.146 -2.947 -20.926 1.00 65.25 236 LEU A C 1
ATOM 1804 O O . LEU A 1 236 ? -3.851 -3.285 -22.069 1.00 65.25 236 LEU A O 1
ATOM 1808 N N . GLY A 1 237 ? -5.385 -2.572 -20.614 1.00 58.22 237 GLY A N 1
ATOM 1809 C CA . GLY A 1 237 ? -6.486 -2.479 -21.571 1.00 58.22 237 GLY A CA 1
ATOM 1810 C C . GLY A 1 237 ? -7.682 -1.755 -20.965 1.00 58.22 237 GLY A C 1
ATOM 1811 O O . GLY A 1 237 ? -7.623 -1.294 -19.829 1.00 58.22 237 GLY A O 1
ATOM 1812 N N . GLU A 1 238 ? -8.795 -1.661 -21.693 1.00 57.16 238 GLU A N 1
ATOM 1813 C CA . GLU A 1 238 ? -9.980 -0.913 -21.237 1.00 57.16 238 GLU A CA 1
ATOM 1814 C C . GLU A 1 238 ? -10.480 -1.368 -19.853 1.00 57.16 238 GLU A C 1
ATOM 1816 O O . GLU A 1 238 ? -10.841 -0.538 -19.017 1.00 57.16 238 GLU A O 1
ATOM 1821 N N . HIS A 1 239 ? -10.395 -2.675 -19.583 1.00 60.09 239 HIS A N 1
ATOM 1822 C CA . HIS A 1 239 ? -10.836 -3.304 -18.334 1.00 60.09 239 HIS A CA 1
ATOM 1823 C C . HIS A 1 239 ? -9.785 -4.234 -17.705 1.00 60.09 239 HIS A C 1
ATOM 1825 O O . HIS A 1 239 ? -10.112 -5.037 -16.826 1.00 60.09 239 HIS A O 1
ATOM 1831 N N . ILE A 1 240 ? -8.530 -4.153 -18.160 1.00 61.53 240 ILE A N 1
ATOM 1832 C CA . ILE A 1 240 ? -7.440 -5.032 -17.720 1.00 61.53 240 ILE A CA 1
ATOM 1833 C C . ILE A 1 240 ? -6.395 -4.185 -17.004 1.00 61.53 240 ILE A C 1
ATOM 1835 O O . ILE A 1 240 ? -5.890 -3.214 -17.561 1.00 61.53 240 ILE A O 1
ATOM 1839 N N . TYR A 1 241 ? -6.089 -4.581 -15.772 1.00 65.94 241 TYR A N 1
ATOM 1840 C CA . TYR A 1 241 ? -5.143 -3.918 -14.882 1.00 65.94 241 TYR A CA 1
ATOM 1841 C C . TYR A 1 241 ? -4.206 -4.950 -14.267 1.00 65.94 241 TYR A C 1
ATOM 1843 O O . TYR A 1 241 ? -4.676 -6.048 -13.934 1.00 65.94 241 TYR A O 1
ATOM 1851 N N . GLN A 1 242 ? -2.950 -4.548 -14.106 1.00 71.75 242 GLN A N 1
ATOM 1852 C CA . GLN A 1 242 ? -1.864 -5.269 -13.456 1.00 71.75 242 GLN A CA 1
ATOM 1853 C C . GLN A 1 242 ? -1.539 -4.596 -12.119 1.00 71.75 242 GLN A C 1
ATOM 1855 O O . GLN A 1 242 ? -1.523 -3.368 -12.059 1.00 71.75 242 GLN A O 1
ATOM 1860 N N . ALA A 1 243 ? -1.329 -5.369 -11.059 1.00 76.19 243 ALA A N 1
ATOM 1861 C CA . ALA A 1 243 ? -0.969 -4.833 -9.748 1.00 76.19 243 ALA A CA 1
ATOM 1862 C C . ALA A 1 243 ? 0.533 -4.524 -9.681 1.00 76.19 243 ALA A C 1
ATOM 1864 O O . ALA A 1 243 ? 1.341 -5.314 -10.157 1.00 76.19 243 ALA A O 1
ATOM 1865 N N . ALA A 1 244 ? 0.910 -3.398 -9.077 1.00 85.44 244 ALA A N 1
ATOM 1866 C CA . ALA A 1 244 ? 2.304 -2.997 -8.951 1.00 85.44 244 ALA A CA 1
ATOM 1867 C C . ALA A 1 244 ? 2.585 -2.325 -7.605 1.00 85.44 244 ALA A C 1
ATOM 1869 O O . ALA A 1 244 ? 1.708 -1.714 -6.997 1.00 85.44 244 ALA A O 1
ATOM 1870 N N . ILE A 1 245 ? 3.839 -2.394 -7.169 1.00 88.94 245 ILE A N 1
ATOM 1871 C CA . ILE A 1 245 ? 4.351 -1.638 -6.027 1.00 88.94 245 ILE A CA 1
ATOM 1872 C C . ILE A 1 245 ? 5.261 -0.538 -6.561 1.00 88.94 245 ILE A C 1
ATOM 1874 O O . ILE A 1 245 ? 6.218 -0.794 -7.293 1.00 88.94 245 ILE A O 1
ATOM 1878 N N . LEU A 1 246 ? 4.992 0.699 -6.170 1.00 88.88 246 LEU A N 1
ATOM 1879 C CA . LEU A 1 246 ? 5.863 1.832 -6.435 1.00 88.88 246 LEU A CA 1
ATOM 1880 C C . LEU A 1 246 ? 6.753 2.058 -5.220 1.00 88.88 246 LEU A C 1
ATOM 1882 O O . LEU A 1 246 ? 6.281 2.147 -4.088 1.00 88.88 246 LEU A O 1
ATOM 1886 N N . LEU A 1 247 ? 8.054 2.181 -5.457 1.00 91.56 247 LEU A N 1
ATOM 1887 C CA . LEU A 1 247 ? 9.036 2.536 -4.442 1.00 91.56 247 LEU A CA 1
ATOM 1888 C C . LEU A 1 247 ? 9.833 3.754 -4.922 1.00 91.56 247 LEU A C 1
ATOM 1890 O O . LEU A 1 247 ? 10.286 3.784 -6.072 1.00 91.56 247 LEU A O 1
ATOM 1894 N N . PRO A 1 248 ? 10.039 4.771 -4.069 1.00 90.19 248 PRO A N 1
ATOM 1895 C CA . PRO A 1 248 ? 10.847 5.907 -4.458 1.00 90.19 248 PRO A CA 1
ATOM 1896 C C . PRO A 1 248 ? 12.312 5.469 -4.550 1.00 90.19 248 PRO A C 1
ATOM 1898 O O . PRO A 1 248 ? 12.866 4.860 -3.632 1.00 90.19 248 PRO A O 1
ATOM 1901 N N . ALA A 1 249 ? 12.970 5.824 -5.649 1.00 91.44 249 ALA A N 1
ATOM 1902 C CA . ALA A 1 249 ? 14.374 5.518 -5.892 1.00 91.44 249 ALA A CA 1
ATOM 1903 C C . ALA A 1 249 ? 15.315 6.144 -4.847 1.00 91.44 249 ALA A C 1
ATOM 1905 O O . ALA A 1 249 ? 16.450 5.706 -4.742 1.00 91.44 249 ALA A O 1
ATOM 1906 N N . ASN A 1 250 ? 14.845 7.103 -4.039 1.00 86.62 250 ASN A N 1
ATOM 1907 C CA . ASN A 1 250 ? 15.558 7.701 -2.907 1.00 86.62 250 ASN A CA 1
ATOM 1908 C C . ASN A 1 250 ? 15.082 7.190 -1.530 1.00 86.62 250 ASN A C 1
ATOM 1910 O O . ASN A 1 250 ? 15.165 7.913 -0.531 1.00 86.62 250 ASN A O 1
ATOM 1914 N N . TYR A 1 251 ? 14.602 5.943 -1.449 1.00 87.31 251 TYR A N 1
ATOM 1915 C CA . TYR A 1 251 ? 14.002 5.350 -0.244 1.00 87.31 251 TYR A CA 1
ATOM 1916 C C . TYR A 1 251 ? 14.802 5.580 1.053 1.00 87.31 251 TYR A C 1
ATOM 1918 O O . TYR A 1 251 ? 14.232 5.872 2.105 1.00 87.31 251 TYR A O 1
ATOM 1926 N N . ARG A 1 252 ? 16.139 5.519 1.001 1.00 86.06 252 ARG A N 1
ATOM 1927 C CA . ARG A 1 252 ? 16.991 5.736 2.185 1.00 86.06 252 ARG A CA 1
ATOM 1928 C C . ARG A 1 252 ? 16.893 7.157 2.742 1.00 86.06 252 ARG A C 1
ATOM 1930 O O . ARG A 1 252 ? 17.011 7.352 3.951 1.00 86.06 252 ARG A O 1
ATOM 1937 N N . VAL A 1 253 ? 16.707 8.153 1.878 1.00 83.38 253 VAL A N 1
ATOM 1938 C CA . VAL A 1 253 ? 16.470 9.548 2.278 1.00 83.38 253 VAL A CA 1
ATOM 1939 C C . VAL A 1 253 ? 15.046 9.696 2.795 1.00 83.38 253 VAL A C 1
ATOM 1941 O O . VAL A 1 253 ? 14.844 10.283 3.859 1.00 83.38 253 VAL A O 1
ATOM 1944 N N . PHE A 1 254 ? 14.079 9.107 2.087 1.00 81.25 254 PHE A N 1
ATOM 1945 C CA . PHE A 1 254 ? 12.679 9.083 2.496 1.00 81.25 254 PHE A CA 1
ATOM 1946 C C . PHE A 1 254 ? 12.517 8.564 3.931 1.00 81.25 254 PHE A C 1
ATOM 1948 O O . PHE A 1 254 ? 11.958 9.268 4.770 1.00 81.25 254 PHE A O 1
ATOM 1955 N N . ILE A 1 255 ? 13.071 7.392 4.257 1.00 75.06 255 ILE A N 1
ATOM 1956 C CA . ILE A 1 255 ? 12.859 6.777 5.573 1.00 75.06 255 ILE A CA 1
ATOM 1957 C C . ILE A 1 255 ? 13.563 7.535 6.703 1.00 75.06 255 ILE A C 1
ATOM 1959 O O . ILE A 1 255 ? 13.031 7.636 7.806 1.00 75.06 255 ILE A O 1
ATOM 1963 N N . LYS A 1 256 ? 14.720 8.152 6.428 1.00 74.88 256 LYS A N 1
ATOM 1964 C CA . LYS A 1 256 ? 15.399 9.036 7.390 1.00 74.88 256 LYS A CA 1
ATOM 1965 C C . LYS A 1 256 ? 14.566 10.279 7.692 1.00 74.88 256 LYS A C 1
ATOM 1967 O O . LYS A 1 256 ? 14.435 10.658 8.854 1.00 74.88 256 LYS A O 1
ATOM 1972 N N . ASN A 1 257 ? 13.982 10.892 6.664 1.00 70.38 257 ASN A N 1
ATOM 1973 C CA . ASN A 1 257 ? 13.084 12.033 6.835 1.00 70.38 257 ASN A CA 1
ATOM 1974 C C . ASN A 1 257 ? 11.801 11.618 7.565 1.00 70.38 257 ASN A C 1
ATOM 1976 O O . ASN A 1 257 ? 11.327 12.339 8.443 1.00 70.38 257 ASN A O 1
ATOM 1980 N N . TRP A 1 258 ? 11.269 10.435 7.250 1.00 66.12 258 TRP A N 1
ATOM 1981 C CA . TRP A 1 258 ? 10.119 9.874 7.944 1.00 66.12 258 TRP A CA 1
ATOM 1982 C C . TRP A 1 258 ? 10.410 9.640 9.425 1.00 66.12 258 TRP A C 1
ATOM 1984 O O . TRP A 1 258 ? 9.603 10.040 10.257 1.00 66.12 258 TRP A O 1
ATOM 1994 N N . GLU A 1 259 ? 11.555 9.052 9.774 1.00 61.91 259 GLU A N 1
ATOM 1995 C CA . GLU A 1 259 ? 11.960 8.834 11.167 1.00 61.91 259 GLU A CA 1
ATOM 1996 C C . GLU A 1 259 ? 12.159 10.152 11.923 1.00 61.91 259 GLU A C 1
ATOM 1998 O O . GLU A 1 259 ? 11.749 10.262 13.074 1.00 61.91 259 GLU A O 1
ATOM 2003 N N . ALA A 1 260 ? 12.697 11.190 11.275 1.00 64.25 260 ALA A N 1
ATOM 2004 C CA . ALA A 1 260 ? 12.816 12.515 11.886 1.00 64.25 260 ALA A CA 1
ATOM 2005 C C . ALA A 1 260 ? 11.446 13.133 12.230 1.00 64.25 260 ALA A C 1
ATOM 2007 O O . ALA A 1 260 ? 11.300 13.794 13.257 1.00 64.25 260 ALA A O 1
ATOM 2008 N N . LEU A 1 261 ? 10.433 12.905 11.389 1.00 55.69 261 LEU A N 1
ATOM 2009 C CA . LEU A 1 261 ? 9.059 13.360 11.631 1.00 55.69 261 LEU A CA 1
ATOM 2010 C C . LEU A 1 261 ? 8.291 12.424 12.574 1.00 55.69 261 LEU A C 1
ATOM 2012 O O . LEU A 1 261 ? 7.383 12.855 13.287 1.00 55.69 261 LEU A O 1
ATOM 2016 N N . ASN A 1 262 ? 8.642 11.138 12.569 1.00 52.75 262 ASN A N 1
ATOM 2017 C CA . ASN A 1 262 ? 7.923 10.066 13.233 1.00 52.75 262 ASN A CA 1
ATOM 2018 C C . ASN A 1 262 ? 8.863 9.079 13.960 1.00 52.75 262 ASN A C 1
ATOM 2020 O O . ASN A 1 262 ? 8.742 7.873 13.709 1.00 52.75 262 ASN A O 1
ATOM 2024 N N . PRO A 1 263 ? 9.618 9.514 14.989 1.00 55.09 263 PRO A N 1
ATOM 2025 C CA . PRO A 1 263 ? 10.531 8.646 15.738 1.00 55.09 263 PRO A CA 1
ATOM 2026 C C . PRO A 1 263 ? 9.827 7.418 16.326 1.00 55.09 263 PRO A C 1
ATOM 2028 O O . PRO A 1 263 ? 8.710 7.539 16.842 1.00 55.09 263 PRO A O 1
ATOM 2031 N N . SER A 1 264 ? 10.432 6.238 16.220 1.00 53.12 264 SER A N 1
ATOM 2032 C CA . SER A 1 264 ? 9.874 5.013 16.810 1.00 53.12 264 SER A CA 1
ATOM 2033 C C . SER A 1 264 ? 10.119 4.951 18.323 1.00 53.12 264 SER A C 1
ATOM 2035 O O . SER A 1 264 ? 11.201 5.280 18.806 1.00 53.12 264 SER A O 1
ATOM 2037 N N . ALA A 1 265 ? 9.124 4.484 19.085 1.00 50.19 265 ALA A N 1
ATOM 2038 C CA . ALA A 1 265 ? 9.271 4.241 20.525 1.00 50.19 265 ALA A CA 1
ATOM 2039 C C . ALA A 1 265 ? 10.155 3.015 20.834 1.00 50.19 265 ALA A C 1
ATOM 2041 O O . ALA A 1 265 ? 10.623 2.861 21.959 1.00 50.19 265 ALA A O 1
ATOM 2042 N N . LEU A 1 266 ? 10.405 2.160 19.835 1.00 50.94 266 LEU A N 1
ATOM 2043 C CA . LEU A 1 266 ? 11.239 0.959 19.944 1.00 50.94 266 LEU A CA 1
ATOM 2044 C C . LEU A 1 266 ? 12.723 1.210 19.612 1.00 50.94 266 LEU A C 1
ATOM 2046 O O . LEU A 1 266 ? 13.508 0.265 19.555 1.00 50.94 266 LEU A O 1
ATOM 2050 N N . GLY A 1 267 ? 13.121 2.470 19.414 1.00 57.50 267 GLY A N 1
ATOM 2051 C CA . GLY A 1 267 ? 14.489 2.861 19.067 1.00 57.50 267 GLY A CA 1
ATOM 2052 C C . GLY A 1 267 ? 14.665 3.201 17.587 1.00 57.50 267 GLY A C 1
ATOM 2053 O O . GLY A 1 267 ? 13.714 3.183 16.811 1.00 57.50 267 GLY A O 1
ATOM 2054 N N . ALA A 1 268 ? 15.897 3.552 17.207 1.00 63.84 268 ALA A N 1
ATOM 2055 C CA . ALA A 1 268 ? 16.207 4.030 15.863 1.00 63.84 268 ALA A CA 1
ATOM 2056 C C . ALA A 1 268 ? 15.833 2.993 14.797 1.00 63.84 268 ALA A C 1
ATOM 2058 O O . ALA A 1 268 ? 16.220 1.824 14.879 1.00 63.84 268 ALA A O 1
ATOM 2059 N N . ARG A 1 269 ? 15.103 3.442 13.777 1.00 64.38 269 ARG A N 1
ATOM 2060 C CA . ARG A 1 269 ? 14.680 2.571 12.684 1.00 64.38 269 ARG A CA 1
ATOM 2061 C C . ARG A 1 269 ? 15.857 2.051 11.856 1.00 64.38 269 ARG A C 1
ATOM 2063 O O . ARG A 1 269 ? 16.772 2.797 11.505 1.00 64.38 269 ARG A O 1
ATOM 2070 N N . SER A 1 270 ? 15.794 0.769 11.498 1.00 72.25 270 SER A N 1
ATOM 2071 C CA . SER A 1 270 ? 16.679 0.159 10.504 1.00 72.25 270 SER A CA 1
ATOM 2072 C C . SER A 1 270 ? 16.034 0.255 9.125 1.00 72.25 270 SER A C 1
ATOM 2074 O O . SER A 1 270 ? 14.909 -0.206 8.942 1.00 72.25 270 SER A O 1
ATOM 2076 N N . VAL A 1 271 ? 16.764 0.808 8.150 1.00 74.44 271 VAL A N 1
ATOM 2077 C CA . VAL A 1 271 ? 16.304 0.952 6.756 1.00 74.44 271 VAL A CA 1
ATOM 2078 C C . VAL A 1 271 ? 15.877 -0.392 6.168 1.00 74.44 271 VAL A C 1
ATOM 2080 O O . VAL A 1 271 ? 14.871 -0.457 5.476 1.00 74.44 271 VAL A O 1
ATOM 2083 N N . GLU A 1 272 ? 16.612 -1.463 6.465 1.00 74.56 272 GLU A N 1
ATOM 2084 C CA . GLU A 1 272 ? 16.310 -2.811 5.977 1.00 74.56 272 GLU A CA 1
ATOM 2085 C C . GLU A 1 272 ? 15.001 -3.349 6.574 1.00 74.56 272 GLU A C 1
ATOM 2087 O O . GLU A 1 272 ? 14.150 -3.878 5.858 1.00 74.56 272 GLU A O 1
ATOM 2092 N N . VAL A 1 273 ? 14.805 -3.160 7.883 1.00 72.50 273 VAL A N 1
ATOM 2093 C CA . VAL A 1 273 ? 13.587 -3.594 8.584 1.00 72.50 273 VAL A CA 1
ATOM 2094 C C . VAL A 1 273 ? 12.375 -2.802 8.096 1.00 72.50 273 VAL A C 1
ATOM 2096 O O . VAL A 1 273 ? 11.322 -3.389 7.852 1.00 72.50 273 VAL A O 1
ATOM 2099 N N . ASP A 1 274 ? 12.527 -1.491 7.904 1.00 76.69 274 ASP A N 1
ATOM 2100 C CA . ASP A 1 274 ? 11.471 -0.633 7.372 1.00 76.69 274 ASP A CA 1
ATOM 2101 C C . ASP A 1 274 ? 11.142 -0.943 5.917 1.00 76.69 274 ASP A C 1
ATOM 2103 O O . ASP A 1 274 ? 9.961 -0.975 5.574 1.00 76.69 274 ASP A O 1
ATOM 2107 N N . LEU A 1 275 ? 12.151 -1.197 5.077 1.00 84.25 275 LEU A N 1
ATOM 2108 C CA . LEU A 1 275 ? 11.948 -1.571 3.680 1.00 84.25 275 LEU A CA 1
ATOM 2109 C C . LEU A 1 275 ? 11.168 -2.879 3.599 1.00 84.25 275 LEU A C 1
ATOM 2111 O O . LEU A 1 275 ? 10.155 -2.940 2.907 1.00 84.25 275 LEU A O 1
ATOM 2115 N N . ARG A 1 276 ? 11.566 -3.892 4.378 1.00 83.50 276 ARG A N 1
ATOM 2116 C CA . ARG A 1 276 ? 10.830 -5.156 4.469 1.00 83.50 276 ARG A CA 1
ATOM 2117 C C . ARG A 1 276 ? 9.408 -4.951 4.988 1.00 83.50 276 ARG A C 1
ATOM 2119 O O . ARG A 1 276 ? 8.485 -5.501 4.407 1.00 83.50 276 ARG A O 1
ATOM 2126 N N . GLY A 1 277 ? 9.209 -4.173 6.054 1.00 76.69 277 GLY A N 1
ATOM 2127 C CA . GLY A 1 277 ? 7.876 -3.913 6.613 1.00 76.69 277 GLY A CA 1
ATOM 2128 C C . GLY A 1 277 ? 6.960 -3.151 5.650 1.00 76.69 277 GLY A C 1
ATOM 2129 O O . GLY A 1 277 ? 5.795 -3.502 5.500 1.00 76.69 277 GLY A O 1
ATOM 2130 N N . THR A 1 278 ? 7.515 -2.169 4.938 1.00 82.50 278 THR A N 1
ATOM 2131 C CA . THR A 1 278 ? 6.837 -1.453 3.846 1.00 82.50 278 THR A CA 1
ATOM 2132 C C . THR A 1 278 ? 6.425 -2.433 2.752 1.00 82.50 278 THR A C 1
ATOM 2134 O O . THR A 1 278 ? 5.268 -2.474 2.358 1.00 82.50 278 THR A O 1
ATOM 2137 N N . LEU A 1 279 ? 7.354 -3.280 2.306 1.00 87.06 279 LEU A N 1
ATOM 2138 C CA . LEU A 1 279 ? 7.087 -4.272 1.271 1.00 87.06 279 LEU A CA 1
ATOM 2139 C C . LEU A 1 279 ? 6.086 -5.337 1.719 1.00 87.06 279 LEU A C 1
ATOM 2141 O O . LEU A 1 279 ? 5.289 -5.761 0.898 1.00 87.06 279 LEU A O 1
ATOM 2145 N N . ILE A 1 280 ? 6.065 -5.734 2.995 1.00 82.44 280 ILE A N 1
ATOM 2146 C CA . ILE A 1 280 ? 5.011 -6.605 3.535 1.00 82.44 280 ILE A CA 1
ATOM 2147 C C . ILE A 1 280 ? 3.640 -5.947 3.337 1.00 82.44 280 ILE A C 1
ATOM 2149 O O . ILE A 1 280 ? 2.734 -6.596 2.821 1.00 82.44 280 ILE A O 1
ATOM 2153 N N . HIS A 1 281 ? 3.497 -4.667 3.698 1.00 81.88 281 HIS A N 1
ATOM 2154 C CA . HIS A 1 281 ? 2.240 -3.929 3.555 1.00 81.88 281 HIS A CA 1
ATOM 2155 C C . HIS A 1 281 ? 1.785 -3.828 2.089 1.00 81.88 281 HIS A C 1
ATOM 2157 O O . HIS A 1 281 ? 0.695 -4.281 1.744 1.00 81.88 281 HIS A O 1
ATOM 2163 N N . GLU A 1 282 ? 2.639 -3.312 1.201 1.00 83.75 282 GLU A N 1
ATOM 2164 C CA . GLU A 1 282 ? 2.272 -3.108 -0.210 1.00 83.75 282 GLU A CA 1
ATOM 2165 C C . GLU A 1 282 ? 2.094 -4.430 -0.980 1.00 83.75 282 GLU A C 1
ATOM 2167 O O . GLU A 1 282 ? 1.298 -4.542 -1.917 1.00 83.75 282 GLU A O 1
ATOM 2172 N N . MET A 1 283 ? 2.803 -5.484 -0.574 1.00 82.25 283 MET A N 1
ATOM 2173 C CA . MET A 1 283 ? 2.641 -6.813 -1.161 1.00 82.25 283 MET A CA 1
ATOM 2174 C C . MET A 1 283 ? 1.340 -7.480 -0.719 1.00 82.25 283 MET A C 1
ATOM 2176 O O . MET A 1 283 ? 0.714 -8.167 -1.526 1.00 82.25 283 MET A O 1
ATOM 2180 N N . LEU A 1 284 ? 0.883 -7.239 0.514 1.00 80.19 284 LEU A N 1
ATOM 2181 C CA . LEU A 1 284 ? -0.452 -7.655 0.945 1.00 80.19 284 LEU A CA 1
ATOM 2182 C C . LEU A 1 284 ? -1.530 -6.983 0.096 1.00 80.19 284 LEU A C 1
ATOM 2184 O O . LEU A 1 284 ? -2.458 -7.672 -0.317 1.00 80.19 284 LEU A O 1
ATOM 2188 N N . HIS A 1 285 ? -1.376 -5.704 -0.262 1.00 78.94 285 HIS A N 1
ATOM 2189 C CA . HIS A 1 285 ? -2.269 -5.065 -1.235 1.00 78.94 285 HIS A CA 1
ATOM 2190 C C . HIS A 1 285 ? -2.252 -5.771 -2.582 1.00 78.94 285 HIS A C 1
ATOM 2192 O O . HIS A 1 285 ? -3.315 -6.036 -3.124 1.00 78.94 285 HIS A O 1
ATOM 2198 N N . THR A 1 286 ? -1.085 -6.165 -3.090 1.00 75.88 286 THR A N 1
ATOM 2199 C CA . THR A 1 286 ? -0.979 -6.899 -4.364 1.00 75.88 286 THR A CA 1
ATOM 2200 C C . THR A 1 286 ? -1.685 -8.260 -4.320 1.00 75.88 286 THR A C 1
ATOM 2202 O O . THR A 1 286 ? -2.468 -8.586 -5.213 1.00 75.88 286 THR A O 1
ATOM 2205 N N . ILE A 1 287 ? -1.466 -9.033 -3.255 1.00 73.75 287 ILE A N 1
ATOM 2206 C CA . ILE A 1 287 ? -2.066 -10.363 -3.066 1.00 73.75 287 ILE A CA 1
ATOM 2207 C C . ILE A 1 287 ? -3.585 -10.251 -2.836 1.00 73.75 287 ILE A C 1
ATOM 2209 O O . ILE A 1 287 ? -4.373 -11.028 -3.382 1.00 73.75 287 ILE A O 1
ATOM 2213 N N . LEU A 1 288 ? -4.024 -9.267 -2.044 1.00 71.88 288 LEU A N 1
ATOM 2214 C CA . LEU A 1 288 ? -5.435 -9.034 -1.726 1.00 71.88 288 LEU A CA 1
ATOM 2215 C C . LEU A 1 288 ? -6.189 -8.327 -2.859 1.00 71.88 288 LEU A C 1
ATOM 2217 O O . LEU A 1 288 ? -7.398 -8.525 -2.997 1.00 71.88 288 LEU A O 1
ATOM 2221 N N . PHE A 1 289 ? -5.511 -7.531 -3.692 1.00 67.69 289 PHE A N 1
ATOM 2222 C CA . PHE A 1 289 ? -6.107 -6.738 -4.773 1.00 67.69 289 PHE A CA 1
ATOM 2223 C C . PHE A 1 289 ? -7.011 -7.587 -5.647 1.00 67.69 289 PHE A C 1
ATOM 2225 O O . PHE A 1 289 ? -8.090 -7.158 -6.031 1.00 67.69 289 PHE A O 1
ATOM 2232 N N . TYR A 1 290 ? -6.625 -8.822 -5.920 1.00 60.12 290 TYR A N 1
ATOM 2233 C CA . TYR A 1 290 ? -7.384 -9.688 -6.797 1.00 60.12 290 TYR A CA 1
ATOM 2234 C C . TYR A 1 290 ? -8.611 -10.355 -6.174 1.00 60.12 290 TYR A C 1
ATOM 2236 O O . TYR A 1 290 ? -9.558 -10.688 -6.895 1.00 60.12 290 TYR A O 1
ATOM 2244 N N . TYR A 1 291 ? -8.656 -10.464 -4.848 1.00 60.19 291 TYR A N 1
ATOM 2245 C CA . TYR A 1 291 ? -9.911 -10.707 -4.139 1.00 60.19 291 TYR A CA 1
ATOM 2246 C C . TYR A 1 291 ? -10.835 -9.493 -4.242 1.00 60.19 291 TYR A C 1
ATOM 2248 O O . TYR A 1 291 ? -12.048 -9.632 -4.339 1.00 60.19 291 TYR A O 1
ATOM 2256 N N . ASN A 1 292 ? -10.246 -8.303 -4.310 1.00 59.34 292 ASN A N 1
ATOM 2257 C CA . ASN A 1 292 ? -10.927 -7.027 -4.145 1.00 59.34 292 ASN A CA 1
ATOM 2258 C C . ASN A 1 292 ? -11.103 -6.250 -5.464 1.00 59.34 292 ASN A C 1
ATOM 2260 O O . ASN A 1 292 ? -11.620 -5.136 -5.461 1.00 59.34 292 ASN A O 1
ATOM 2264 N N . LYS A 1 293 ? -10.717 -6.831 -6.612 1.00 57.88 293 LYS A N 1
ATOM 2265 C CA . LYS A 1 293 ? -10.506 -6.136 -7.903 1.00 57.88 293 LYS A CA 1
ATOM 2266 C C . LYS A 1 293 ? -11.751 -5.444 -8.454 1.00 57.88 293 LYS A C 1
ATOM 2268 O O . LYS A 1 293 ? -11.646 -4.582 -9.323 1.00 57.88 293 LYS A O 1
ATOM 2273 N N . ASN A 1 294 ? -12.935 -5.819 -7.978 1.00 53.97 294 ASN A N 1
ATOM 2274 C CA . ASN A 1 294 ? -14.196 -5.210 -8.388 1.00 53.97 294 ASN A CA 1
ATOM 2275 C C . ASN A 1 294 ? -14.592 -3.991 -7.536 1.00 53.97 294 ASN A C 1
ATOM 2277 O O . ASN A 1 294 ? -15.443 -3.225 -7.976 1.00 53.97 294 ASN A O 1
ATOM 2281 N N . LEU A 1 295 ? -13.929 -3.746 -6.400 1.00 53.09 295 LEU A N 1
ATOM 2282 C CA . LEU A 1 295 ? -14.160 -2.564 -5.563 1.00 53.09 295 LEU A CA 1
ATOM 2283 C C . LEU A 1 295 ? -13.643 -1.271 -6.225 1.00 53.09 295 LEU A C 1
ATOM 2285 O O . LEU A 1 295 ? -14.283 -0.233 -6.101 1.00 53.09 295 LEU A O 1
ATOM 2289 N N . ASN A 1 296 ? -12.569 -1.353 -7.023 1.00 46.53 296 ASN A N 1
ATOM 2290 C CA . ASN A 1 296 ? -11.983 -0.201 -7.734 1.00 46.53 296 ASN A CA 1
ATOM 2291 C C . ASN A 1 296 ? -12.573 0.033 -9.143 1.00 46.53 296 ASN A C 1
ATOM 2293 O O . ASN A 1 296 ? -12.307 1.057 -9.770 1.00 46.53 296 ASN A O 1
ATOM 2297 N N . LYS A 1 297 ? -13.366 -0.903 -9.689 1.00 44.91 297 LYS A N 1
ATOM 2298 C CA . LYS A 1 297 ? -13.852 -0.831 -11.085 1.00 44.91 297 LYS A CA 1
ATOM 2299 C C . LYS A 1 297 ? -14.982 0.173 -11.318 1.00 44.91 297 LYS A C 1
ATOM 2301 O O . LYS A 1 297 ? -15.210 0.555 -12.464 1.00 44.91 297 LYS A O 1
ATOM 2306 N N . GLU A 1 298 ? -15.694 0.605 -10.280 1.00 44.91 298 GLU A N 1
ATOM 2307 C CA . GLU A 1 298 ? -16.892 1.442 -10.451 1.00 44.91 298 GLU A CA 1
ATOM 2308 C C . GLU A 1 298 ? -16.636 2.960 -10.412 1.00 44.91 298 GLU A C 1
ATOM 2310 O O . GLU A 1 298 ? -17.550 3.724 -10.729 1.00 44.91 298 GLU A O 1
ATOM 2315 N N . GLU A 1 299 ? -15.412 3.426 -10.133 1.00 44.28 299 GLU A N 1
ATOM 2316 C CA . GLU A 1 299 ? -15.094 4.867 -10.180 1.00 44.28 299 GLU A CA 1
ATOM 2317 C C . GLU A 1 299 ? -15.156 5.435 -11.610 1.00 44.28 299 GLU A C 1
ATOM 2319 O O . GLU A 1 299 ? -15.591 6.568 -11.818 1.00 44.28 299 GLU A O 1
ATOM 2324 N N . ASN A 1 300 ? -14.838 4.617 -12.619 1.00 37.72 300 ASN A N 1
ATOM 2325 C CA . ASN A 1 300 ? -14.785 5.053 -14.018 1.00 37.72 300 ASN A CA 1
ATOM 2326 C C . ASN A 1 300 ? -16.149 5.077 -14.735 1.00 37.72 300 ASN A C 1
ATOM 2328 O O . ASN A 1 300 ? -16.250 5.641 -15.822 1.00 37.72 300 ASN A O 1
ATOM 2332 N N . ALA A 1 301 ? -17.204 4.483 -14.164 1.00 35.81 301 ALA A N 1
ATOM 2333 C CA . ALA A 1 301 ? -18.477 4.297 -14.872 1.00 35.81 301 ALA A CA 1
ATOM 2334 C C . ALA A 1 301 ? -19.544 5.368 -14.573 1.00 35.81 301 ALA A C 1
ATOM 2336 O O . ALA A 1 301 ? -20.546 5.432 -15.283 1.00 35.81 301 ALA A O 1
ATOM 2337 N N . ALA A 1 302 ? -19.378 6.196 -13.533 1.00 34.88 302 ALA A N 1
ATOM 2338 C CA . ALA A 1 302 ? -20.498 6.983 -13.003 1.00 34.88 302 ALA A CA 1
ATOM 2339 C C . ALA A 1 302 ? -20.249 8.480 -12.775 1.00 34.88 302 ALA A C 1
ATOM 2341 O O . ALA A 1 302 ? -21.109 9.109 -12.163 1.00 34.88 302 ALA A O 1
ATOM 2342 N N . GLY A 1 303 ? -19.133 9.069 -13.227 1.00 35.09 303 GLY A N 1
ATOM 2343 C CA . GLY A 1 303 ? -18.924 10.530 -13.187 1.00 35.09 303 GLY A CA 1
ATOM 2344 C C . GLY A 1 303 ? -19.215 11.192 -11.828 1.00 35.09 303 GLY A C 1
ATOM 2345 O O . GLY A 1 303 ? -19.653 12.340 -11.778 1.00 35.09 303 GLY A O 1
ATOM 2346 N N . ARG A 1 304 ? -19.051 10.455 -10.722 1.00 32.28 304 ARG A N 1
ATOM 2347 C CA . ARG A 1 304 ? -19.305 10.942 -9.362 1.00 32.28 304 ARG A CA 1
ATOM 2348 C C . ARG A 1 304 ? -18.001 11.498 -8.804 1.00 32.28 304 ARG A C 1
ATOM 2350 O O . ARG A 1 304 ? -16.972 10.846 -8.895 1.00 32.28 304 ARG A O 1
ATOM 2357 N N . SER A 1 305 ? -18.087 12.709 -8.260 1.00 34.06 305 SER A N 1
ATOM 2358 C CA . SER A 1 305 ? -16.980 13.557 -7.807 1.00 34.06 305 SER A CA 1
ATOM 2359 C C . SER A 1 305 ? -15.828 12.820 -7.108 1.00 34.06 305 SER A C 1
ATOM 2361 O O . SER A 1 305 ? -16.060 12.050 -6.171 1.00 34.06 305 SER A O 1
ATOM 2363 N N . GLU A 1 306 ? -14.613 13.213 -7.493 1.00 34.31 306 GLU A N 1
ATOM 2364 C CA . GLU A 1 306 ? -13.273 12.729 -7.111 1.00 34.31 306 GLU A CA 1
ATOM 2365 C C . GLU A 1 306 ? -12.990 12.639 -5.592 1.00 34.31 306 GLU A C 1
ATOM 2367 O O . GLU A 1 306 ? -12.051 11.970 -5.184 1.00 34.31 306 GLU A O 1
ATOM 2372 N N . ASN A 1 307 ? -13.817 13.224 -4.716 1.00 33.34 307 ASN A N 1
ATOM 2373 C CA . ASN A 1 307 ? -13.551 13.272 -3.267 1.00 33.34 307 ASN A CA 1
ATOM 2374 C C . ASN A 1 307 ? -14.328 12.250 -2.411 1.00 33.34 307 ASN A C 1
ATOM 2376 O O . ASN A 1 307 ? -14.106 12.182 -1.205 1.00 33.34 307 ASN A O 1
ATOM 2380 N N . GLY A 1 308 ? -15.259 11.478 -2.987 1.00 34.62 308 GLY A N 1
ATOM 2381 C CA . GLY A 1 308 ? -16.199 10.644 -2.211 1.00 34.62 308 GLY A CA 1
ATOM 2382 C C . GLY A 1 308 ? -16.189 9.143 -2.511 1.00 34.62 308 GLY A C 1
ATOM 2383 O O . GLY A 1 308 ? -17.060 8.432 -1.999 1.00 34.62 308 GLY A O 1
ATOM 2384 N N . ALA A 1 309 ? -15.294 8.670 -3.381 1.00 35.38 309 ALA A N 1
ATOM 2385 C CA . ALA A 1 309 ? -15.253 7.281 -3.848 1.00 35.38 309 ALA A CA 1
ATOM 2386 C C . ALA A 1 309 ? -14.044 6.512 -3.277 1.00 35.38 309 ALA A C 1
ATOM 2388 O O . ALA A 1 309 ? -14.271 5.505 -2.610 1.00 35.38 309 ALA A O 1
ATOM 2389 N N . ALA A 1 310 ? -12.832 7.077 -3.362 1.00 39.66 310 ALA A N 1
ATOM 2390 C CA . ALA A 1 310 ? -11.606 6.494 -2.802 1.00 39.66 310 ALA A CA 1
ATOM 2391 C C . ALA A 1 310 ? -11.718 6.171 -1.297 1.00 39.66 310 ALA A C 1
ATOM 2393 O O . ALA A 1 310 ? -11.439 5.058 -0.863 1.00 39.66 310 ALA A O 1
ATOM 2394 N N . ARG A 1 311 ? -12.286 7.087 -0.497 1.00 45.62 311 ARG A N 1
ATOM 2395 C CA . ARG A 1 311 ? -12.455 6.876 0.954 1.00 45.62 311 ARG A CA 1
ATOM 2396 C C . ARG A 1 311 ? -13.367 5.701 1.320 1.00 45.62 311 ARG A C 1
ATOM 2398 O O . ARG A 1 311 ? -13.233 5.153 2.400 1.00 45.62 311 ARG A O 1
ATOM 2405 N N . LYS A 1 312 ? -14.292 5.272 0.453 1.00 53.59 312 LYS A N 1
ATOM 2406 C CA . LYS A 1 312 ? -15.337 4.297 0.837 1.00 53.59 312 LYS A CA 1
ATOM 2407 C C . LYS A 1 312 ? -14.846 2.863 0.995 1.00 53.59 312 LYS A C 1
ATOM 2409 O O . LYS A 1 312 ? -15.584 2.053 1.559 1.00 53.59 312 LYS A O 1
ATOM 2414 N N . VAL A 1 313 ? -13.658 2.545 0.487 1.00 62.62 313 VAL A N 1
ATOM 2415 C CA . VAL A 1 313 ? -13.091 1.189 0.532 1.00 62.62 313 VAL A CA 1
ATOM 2416 C C . VAL A 1 313 ? -11.729 1.160 1.235 1.00 62.62 313 VAL A C 1
ATOM 2418 O O . VAL A 1 313 ? -11.295 0.085 1.642 1.00 62.62 313 VAL A O 1
ATOM 2421 N N . ASP A 1 314 ? -11.088 2.311 1.470 1.00 64.75 314 ASP A N 1
ATOM 2422 C CA . ASP A 1 314 ? -9.797 2.376 2.167 1.00 64.75 314 ASP A CA 1
ATOM 2423 C C . ASP A 1 314 ? -9.843 1.695 3.544 1.00 64.75 314 ASP A C 1
ATOM 2425 O O . ASP A 1 314 ? -8.922 0.969 3.903 1.00 64.75 314 ASP A O 1
ATOM 2429 N N . TRP A 1 315 ? -10.936 1.842 4.297 1.00 68.75 315 TRP A N 1
ATOM 2430 C CA . TRP A 1 315 ? -11.127 1.160 5.584 1.00 68.75 315 TRP A CA 1
ATOM 2431 C C . TRP A 1 315 ? -11.007 -0.362 5.525 1.00 68.75 315 TRP A C 1
ATOM 2433 O O . TRP A 1 315 ? -10.593 -1.021 6.485 1.00 68.75 315 TRP A O 1
ATOM 2443 N N . TYR A 1 316 ? -11.395 -0.919 4.384 1.00 75.31 316 TYR A N 1
ATOM 2444 C CA . TYR A 1 316 ? -11.355 -2.336 4.115 1.00 75.31 316 TYR A CA 1
ATOM 2445 C C . TYR A 1 316 ? -9.994 -2.724 3.542 1.00 75.31 316 TYR A C 1
ATOM 2447 O O . TYR A 1 316 ? -9.334 -3.576 4.123 1.00 75.31 316 TYR A O 1
ATOM 2455 N N . VAL A 1 317 ? -9.537 -2.081 2.464 1.00 74.69 317 VAL A N 1
ATOM 2456 C CA . VAL A 1 317 ? -8.277 -2.440 1.788 1.00 74.69 317 VAL A CA 1
ATOM 2457 C C . VAL A 1 317 ? -7.069 -2.171 2.692 1.00 74.69 317 VAL A C 1
ATOM 2459 O O . VAL A 1 317 ? -6.296 -3.085 2.972 1.00 74.69 317 VAL A O 1
ATOM 2462 N N . GLU A 1 318 ? -6.953 -0.959 3.236 1.00 74.25 318 GLU A N 1
ATOM 2463 C CA . GLU A 1 318 ? -5.845 -0.553 4.112 1.00 74.25 318 GLU A CA 1
ATOM 2464 C C . GLU A 1 318 ? -5.947 -1.177 5.490 1.00 74.25 318 GLU A C 1
ATOM 2466 O O . GLU A 1 318 ? -4.952 -1.665 6.023 1.00 74.25 318 GLU A O 1
ATOM 2471 N N . GLY A 1 319 ? -7.150 -1.201 6.069 1.00 75.56 319 GLY A N 1
ATOM 2472 C CA . GLY A 1 319 ? -7.369 -1.818 7.372 1.00 75.56 319 GLY A CA 1
ATOM 2473 C C . GLY A 1 319 ? -7.013 -3.306 7.357 1.00 75.56 319 GLY A C 1
ATOM 2474 O O . GLY A 1 319 ? -6.370 -3.791 8.290 1.00 75.56 319 GLY A O 1
ATOM 2475 N N . LEU A 1 320 ? -7.393 -4.032 6.300 1.00 79.25 320 LEU A N 1
ATOM 2476 C CA . LEU A 1 320 ? -7.146 -5.468 6.193 1.00 79.25 320 LEU A CA 1
ATOM 2477 C C . LEU A 1 320 ? -5.670 -5.771 5.907 1.00 79.25 320 LEU A C 1
ATOM 2479 O O . LEU A 1 320 ? -5.094 -6.623 6.585 1.00 79.25 320 LEU A O 1
ATOM 2483 N N . ALA A 1 321 ? -5.035 -5.051 4.974 1.00 78.19 321 ALA A N 1
ATOM 2484 C CA . ALA A 1 321 ? -3.596 -5.177 4.725 1.00 78.19 321 ALA A CA 1
ATOM 2485 C C . ALA A 1 321 ? -2.790 -4.872 5.995 1.00 78.19 321 ALA A C 1
ATOM 2487 O O . ALA A 1 321 ? -1.901 -5.632 6.379 1.00 78.19 321 ALA A O 1
ATOM 2488 N N . ARG A 1 322 ? -3.173 -3.818 6.723 1.00 75.81 322 ARG A N 1
ATOM 2489 C CA . ARG A 1 322 ? -2.547 -3.441 7.992 1.00 75.81 322 ARG A CA 1
ATOM 2490 C C . ARG A 1 322 ? -2.734 -4.495 9.081 1.00 75.81 322 ARG A C 1
ATOM 2492 O O . ARG A 1 322 ? -1.812 -4.741 9.849 1.00 75.81 322 ARG A O 1
ATOM 2499 N N . TYR A 1 323 ? -3.894 -5.141 9.150 1.00 77.25 323 TYR A N 1
ATOM 2500 C CA . TYR A 1 323 ? -4.127 -6.254 10.069 1.00 77.25 323 TYR A CA 1
ATOM 2501 C C . TYR A 1 323 ? -3.241 -7.464 9.738 1.00 77.25 323 TYR A C 1
ATOM 2503 O O . TYR A 1 323 ? -2.564 -7.975 10.631 1.00 77.25 323 TYR A O 1
ATOM 2511 N N . PHE A 1 324 ? -3.145 -7.867 8.469 1.00 75.25 324 PHE A N 1
ATOM 2512 C CA . PHE A 1 324 ? -2.252 -8.959 8.062 1.00 75.25 324 PHE A CA 1
ATOM 2513 C C . PHE A 1 324 ? -0.765 -8.646 8.279 1.00 75.25 324 PHE A C 1
ATOM 2515 O O . PHE A 1 324 ? -0.008 -9.525 8.693 1.00 75.25 324 PHE A O 1
ATOM 2522 N N . GLU A 1 325 ? -0.355 -7.389 8.094 1.00 73.31 325 GLU A N 1
ATOM 2523 C CA . GLU A 1 325 ? 1.005 -6.915 8.382 1.00 73.31 325 GLU A CA 1
ATOM 2524 C C . GLU A 1 325 ? 1.422 -7.211 9.836 1.00 73.31 325 GLU A C 1
ATOM 2526 O O . GLU A 1 325 ? 2.587 -7.526 10.100 1.00 73.31 325 GLU A O 1
ATOM 2531 N N . THR A 1 326 ? 0.480 -7.164 10.787 1.00 68.06 326 THR A N 1
ATOM 2532 C CA . THR A 1 326 ? 0.785 -7.420 12.205 1.00 68.06 326 THR A CA 1
ATOM 2533 C C . THR A 1 326 ? 1.128 -8.877 12.505 1.00 68.06 326 THR A C 1
ATOM 2535 O O . THR A 1 326 ? 1.965 -9.139 13.368 1.00 68.06 326 THR A O 1
ATOM 2538 N N . PHE A 1 327 ? 0.569 -9.824 11.751 1.00 63.00 327 PHE A N 1
ATOM 2539 C CA . PHE A 1 327 ? 0.927 -11.238 11.860 1.00 63.00 327 PHE A CA 1
ATOM 2540 C C . PHE A 1 327 ? 2.277 -11.568 11.233 1.00 63.00 327 PHE A C 1
ATOM 2542 O O . PHE A 1 327 ? 2.992 -12.439 11.722 1.00 63.00 327 PHE A O 1
ATOM 2549 N N . ALA A 1 328 ? 2.643 -10.848 10.174 1.00 59.03 328 ALA A N 1
ATOM 2550 C CA . ALA A 1 328 ? 3.943 -10.960 9.521 1.00 59.03 328 ALA A CA 1
ATOM 2551 C C . ALA A 1 328 ? 5.085 -10.332 10.352 1.00 59.03 328 ALA A C 1
ATOM 2553 O O . ALA A 1 328 ? 6.221 -10.232 9.892 1.00 59.03 328 ALA A O 1
ATOM 2554 N N . GLY A 1 329 ? 4.792 -9.874 11.574 1.00 56.78 329 GLY A N 1
ATOM 2555 C CA . GLY A 1 329 ? 5.761 -9.332 12.521 1.00 56.78 329 GLY A CA 1
ATOM 2556 C C . GLY A 1 329 ? 6.450 -8.045 12.081 1.00 56.78 329 GLY A C 1
ATOM 2557 O O . GLY A 1 329 ? 7.506 -7.686 12.603 1.00 56.78 329 GLY A O 1
ATOM 2558 N N . ALA A 1 330 ? 5.863 -7.339 11.112 1.00 53.47 330 ALA A N 1
ATOM 2559 C CA . ALA A 1 330 ? 6.460 -6.144 10.538 1.00 53.47 330 ALA A CA 1
ATOM 2560 C C . ALA A 1 330 ? 6.387 -4.939 11.487 1.00 53.47 330 ALA A C 1
ATOM 2562 O O . ALA A 1 330 ? 7.339 -4.161 11.523 1.00 53.47 330 ALA A O 1
ATOM 2563 N N . ARG A 1 331 ? 5.298 -4.782 12.264 1.00 55.47 331 ARG A N 1
ATOM 2564 C CA . ARG A 1 331 ? 5.084 -3.647 13.192 1.00 55.47 331 ARG A CA 1
ATOM 2565 C C . ARG A 1 331 ? 4.157 -3.984 14.369 1.00 55.47 331 ARG A C 1
ATOM 2567 O O . ARG A 1 331 ? 3.033 -3.494 14.453 1.00 55.47 331 ARG A O 1
ATOM 2574 N N . HIS A 1 332 ? 4.638 -4.815 15.296 1.00 46.66 332 HIS A N 1
ATOM 2575 C CA . HIS A 1 332 ? 3.915 -5.176 16.530 1.00 46.66 332 HIS A CA 1
ATOM 2576 C C . HIS A 1 332 ? 3.605 -3.981 17.451 1.00 46.66 332 HIS A C 1
ATOM 2578 O O . HIS A 1 332 ? 2.684 -4.045 18.261 1.00 46.66 332 HIS A O 1
ATOM 2584 N N . ASP A 1 333 ? 4.339 -2.872 17.327 1.00 50.72 333 ASP A N 1
ATOM 2585 C CA . ASP A 1 333 ? 4.105 -1.664 18.118 1.00 50.72 333 ASP A CA 1
ATOM 2586 C C . ASP A 1 333 ? 2.799 -0.958 17.755 1.00 50.72 333 ASP A C 1
ATOM 2588 O O . ASP A 1 333 ? 2.243 -0.276 18.611 1.00 50.72 333 ASP A O 1
ATOM 2592 N N . PHE A 1 334 ? 2.285 -1.155 16.538 1.00 52.75 334 PHE A N 1
ATOM 2593 C CA . PHE A 1 334 ? 1.087 -0.506 16.004 1.00 52.75 334 PHE A CA 1
ATOM 2594 C C . PHE A 1 334 ? -0.111 -0.552 16.966 1.00 52.75 334 PHE A C 1
ATOM 2596 O O . PHE A 1 334 ? -0.646 0.496 17.324 1.00 52.75 334 PHE A O 1
ATOM 2603 N N . PHE A 1 335 ? -0.469 -1.736 17.477 1.00 46.91 335 PHE A N 1
ATOM 2604 C CA . PHE A 1 335 ? -1.597 -1.885 18.405 1.00 46.91 335 PHE A CA 1
ATOM 2605 C C . PHE A 1 335 ? -1.370 -1.200 19.761 1.00 46.91 335 PHE A C 1
ATOM 2607 O O . PHE A 1 335 ? -2.334 -0.850 20.438 1.00 46.91 335 PHE A O 1
ATOM 2614 N N . SER A 1 336 ? -0.109 -0.986 20.146 1.00 42.66 336 SER A N 1
ATOM 2615 C CA . SER A 1 336 ? 0.289 -0.381 21.424 1.00 42.66 336 SER A CA 1
ATOM 2616 C C . SER A 1 336 ? 0.489 1.135 21.360 1.00 42.66 336 SER A C 1
ATOM 2618 O O . SER A 1 336 ? 0.700 1.774 22.393 1.00 42.66 336 SER A O 1
ATOM 2620 N N . GLN A 1 337 ? 0.459 1.740 20.165 1.00 45.66 337 GLN A N 1
ATOM 2621 C CA . GLN A 1 337 ? 0.864 3.132 20.014 1.00 45.66 337 GLN A CA 1
ATOM 2622 C C . GLN A 1 337 ? -0.180 4.093 20.614 1.00 45.66 337 GLN A C 1
ATOM 2624 O O . GLN A 1 337 ? -1.214 4.398 20.016 1.00 45.66 337 GLN A O 1
ATOM 2629 N N . GLY A 1 338 ? 0.124 4.616 21.802 1.00 44.72 338 GLY A N 1
ATOM 2630 C CA . GLY A 1 338 ? -0.609 5.703 22.444 1.00 44.72 338 GLY A CA 1
ATOM 2631 C C . GLY A 1 338 ? -0.127 7.083 21.987 1.00 44.72 338 GLY A C 1
ATOM 2632 O O . GLY A 1 338 ? -0.194 7.444 20.811 1.00 44.72 338 GLY A O 1
ATOM 2633 N N . PHE A 1 339 ? 0.332 7.885 22.938 1.00 35.69 339 PHE A N 1
ATOM 2634 C CA . PHE A 1 339 ? 0.868 9.215 22.688 1.00 35.69 339 PHE A CA 1
ATOM 2635 C C . PHE A 1 339 ? 2.305 9.182 22.155 1.00 35.69 339 PHE A C 1
ATOM 2637 O O . PHE A 1 339 ? 3.120 8.353 22.547 1.00 35.69 339 PHE A O 1
ATOM 2644 N N . LYS A 1 340 ? 2.637 10.156 21.314 1.00 41.31 340 LYS A N 1
ATOM 2645 C CA . LYS A 1 340 ? 3.963 10.427 20.776 1.00 41.31 340 LYS A CA 1
ATOM 2646 C C . LYS A 1 340 ? 4.370 11.845 21.129 1.00 41.31 340 LYS A C 1
ATOM 2648 O O . LYS A 1 340 ? 3.812 12.810 20.608 1.00 41.31 340 LYS A O 1
ATOM 2653 N N . GLN A 1 341 ? 5.369 11.979 21.989 1.00 32.56 341 GLN A N 1
ATOM 2654 C CA . GLN A 1 341 ? 5.988 13.270 22.241 1.00 32.56 341 GLN A CA 1
ATOM 2655 C C . GLN A 1 341 ? 6.792 13.677 20.997 1.00 32.56 341 GLN A C 1
ATOM 2657 O O . GLN A 1 341 ? 7.743 13.010 20.606 1.00 32.56 341 GLN A O 1
ATOM 2662 N N . THR A 1 342 ? 6.347 14.734 20.325 1.00 35.78 342 THR A N 1
ATOM 2663 C CA . THR A 1 342 ? 6.987 15.279 19.115 1.00 35.78 342 THR A CA 1
ATOM 2664 C C . THR A 1 342 ? 7.926 16.437 19.435 1.00 35.78 342 THR A C 1
ATOM 2666 O O . THR A 1 342 ? 8.877 16.660 18.696 1.00 35.78 342 THR A O 1
ATOM 2669 N N . LEU A 1 343 ? 7.688 17.136 20.551 1.00 32.88 343 LEU A N 1
ATOM 2670 C CA . LEU A 1 343 ? 8.561 18.143 21.166 1.00 32.88 343 LEU A CA 1
ATOM 2671 C C . LEU A 1 343 ? 8.403 18.072 22.693 1.00 32.88 343 LEU A C 1
ATOM 2673 O O . LEU A 1 343 ? 7.454 17.457 23.176 1.00 32.88 343 LEU A O 1
ATOM 2677 N N . VAL A 1 344 ? 9.290 18.732 23.447 1.00 32.25 344 VAL A N 1
ATOM 2678 C CA . VAL A 1 344 ? 9.299 18.732 24.929 1.00 32.25 344 VAL A CA 1
ATOM 2679 C C . VAL A 1 344 ? 7.923 19.067 25.534 1.00 32.25 344 VAL A C 1
ATOM 2681 O O . VAL A 1 344 ? 7.569 18.519 26.571 1.00 32.25 344 VAL A O 1
ATOM 2684 N N . ASP A 1 345 ? 7.110 19.867 24.845 1.00 27.14 345 ASP A N 1
ATOM 2685 C CA . ASP A 1 345 ? 5.768 20.320 25.228 1.00 27.14 345 ASP A CA 1
ATOM 2686 C C . ASP A 1 345 ? 4.641 19.846 24.284 1.00 27.14 345 ASP A C 1
ATOM 2688 O O . ASP A 1 345 ? 3.484 20.223 24.470 1.00 27.14 345 ASP A O 1
ATOM 2692 N N . LYS A 1 346 ? 4.941 19.027 23.262 1.00 31.09 346 LYS A N 1
ATOM 2693 C CA . LYS A 1 346 ? 3.950 18.584 22.264 1.00 31.09 346 LYS A CA 1
ATOM 2694 C C . LYS A 1 346 ? 3.778 17.083 22.251 1.00 31.09 346 LYS A C 1
ATOM 2696 O O . LYS A 1 346 ? 4.670 16.348 21.829 1.00 31.09 346 LYS A O 1
ATOM 2701 N N . ILE A 1 347 ? 2.572 16.646 22.574 1.00 30.86 347 ILE A N 1
ATOM 2702 C CA . ILE A 1 347 ? 2.157 15.255 22.485 1.00 30.86 347 ILE A CA 1
ATOM 2703 C C . ILE A 1 347 ? 1.154 15.108 21.326 1.00 30.86 347 ILE A C 1
ATOM 2705 O O . ILE A 1 347 ? 0.142 15.801 21.282 1.00 30.86 347 ILE A O 1
ATOM 2709 N N . ARG A 1 348 ? 1.440 14.225 20.363 1.00 37.03 348 ARG A N 1
ATOM 2710 C CA . ARG A 1 348 ? 0.517 13.803 19.295 1.00 37.03 348 ARG A CA 1
ATOM 2711 C C . ARG A 1 348 ? -0.018 12.411 19.590 1.00 37.03 348 ARG A C 1
ATOM 2713 O O . ARG A 1 348 ? 0.666 11.614 20.212 1.00 37.03 348 ARG A O 1
ATOM 2720 N N . PHE A 1 349 ? -1.215 12.092 19.124 1.00 39.00 349 PHE A N 1
ATOM 2721 C CA . PHE A 1 349 ? -1.692 10.710 19.140 1.00 39.00 349 PHE A CA 1
ATOM 2722 C C . PHE A 1 349 ? -1.061 9.987 17.959 1.00 39.00 349 PHE A C 1
ATOM 2724 O O . PHE A 1 349 ? -0.901 10.579 16.886 1.00 39.00 349 PHE A O 1
ATOM 2731 N N . SER A 1 350 ? -0.671 8.732 18.146 1.00 44.66 350 SER A N 1
ATOM 2732 C CA . SER A 1 350 ? -0.263 7.936 17.001 1.00 44.66 350 SER A CA 1
ATOM 2733 C C . SER A 1 350 ? -1.471 7.680 16.088 1.00 44.66 350 SER A C 1
ATOM 2735 O O . SER A 1 350 ? -2.583 7.422 16.556 1.00 44.66 350 SER A O 1
ATOM 2737 N N . ARG A 1 351 ? -1.253 7.759 14.774 1.00 47.12 351 ARG A N 1
ATOM 2738 C CA . ARG A 1 351 ? -2.172 7.185 13.789 1.00 47.12 351 ARG A CA 1
ATOM 2739 C C . ARG A 1 351 ? -1.884 5.687 13.747 1.00 47.12 351 ARG A C 1
ATOM 2741 O O . ARG A 1 351 ? -0.841 5.302 13.220 1.00 47.12 351 ARG A O 1
ATOM 2748 N N . GLY A 1 352 ? -2.743 4.871 14.360 1.00 48.34 352 GLY A N 1
ATOM 2749 C CA . GLY A 1 352 ? -2.590 3.413 14.334 1.00 48.34 352 GLY A CA 1
ATOM 2750 C C . GLY A 1 352 ? -2.957 2.625 15.594 1.00 48.34 352 GLY A C 1
ATOM 2751 O O . GLY A 1 352 ? -2.963 1.402 15.548 1.00 48.34 352 GLY A O 1
ATOM 2752 N N . GLY A 1 353 ? -3.283 3.282 16.708 1.00 52.84 353 GLY A N 1
ATOM 2753 C CA . GLY A 1 353 ? -3.639 2.600 17.960 1.00 52.84 353 GLY A CA 1
ATOM 2754 C C . GLY A 1 353 ? -5.117 2.719 18.340 1.00 52.84 353 GLY A C 1
ATOM 2755 O O . GLY A 1 353 ? -5.843 3.576 17.840 1.00 52.84 353 GLY A O 1
ATOM 2756 N N . SER A 1 354 ? -5.550 1.931 19.325 1.00 51.41 354 SER A N 1
ATOM 2757 C CA . SER A 1 354 ? -6.901 2.002 19.915 1.00 51.41 354 SER A CA 1
ATOM 2758 C C . SER A 1 354 ? -7.267 3.387 20.463 1.00 51.41 354 SER A C 1
ATOM 2760 O O . SER A 1 354 ? -8.439 3.737 20.537 1.00 51.41 354 SER A O 1
ATOM 2762 N N . ASN A 1 355 ? -6.264 4.182 20.854 1.00 48.75 355 ASN A N 1
ATOM 2763 C CA . ASN A 1 355 ? -6.464 5.529 21.381 1.00 48.75 355 ASN A CA 1
ATOM 2764 C C . ASN A 1 355 ? -6.843 6.540 20.286 1.00 48.75 355 ASN A C 1
ATOM 2766 O O . ASN A 1 355 ? -7.391 7.589 20.615 1.00 48.75 355 ASN A O 1
ATOM 2770 N N . PHE A 1 356 ? -6.592 6.233 19.004 1.00 55.16 356 PHE A N 1
ATOM 2771 C CA . PHE A 1 356 ? -7.084 7.041 17.885 1.00 55.16 356 PHE A CA 1
ATOM 2772 C C . PHE A 1 356 ? -8.615 7.039 17.851 1.00 55.16 356 PHE A C 1
ATOM 2774 O O . PHE A 1 356 ? -9.225 8.097 17.747 1.00 55.16 356 PHE A O 1
ATOM 2781 N N . PHE A 1 357 ? -9.234 5.870 18.036 1.00 55.47 357 PHE A N 1
ATOM 2782 C CA . PHE A 1 357 ? -10.692 5.725 18.059 1.00 55.47 357 PHE A CA 1
ATOM 2783 C C . PHE A 1 357 ? -11.371 6.477 19.204 1.00 55.47 357 PHE A C 1
ATOM 2785 O O . PHE A 1 357 ? -12.530 6.847 19.094 1.00 55.47 357 PHE A O 1
ATOM 2792 N N . MET A 1 358 ? -10.647 6.731 20.295 1.00 52.03 358 MET A N 1
ATOM 2793 C CA . MET A 1 358 ? -11.160 7.528 21.411 1.00 52.03 358 MET A CA 1
ATOM 2794 C C . MET A 1 358 ? -11.036 9.040 21.176 1.00 52.03 358 MET A C 1
ATOM 2796 O O . MET A 1 358 ? -11.660 9.799 21.910 1.00 52.03 358 MET A O 1
ATOM 2800 N N . ARG A 1 359 ? -10.199 9.482 20.221 1.00 49.47 359 ARG A N 1
ATOM 2801 C CA . ARG A 1 359 ? -9.975 10.903 19.897 1.00 49.47 359 ARG A CA 1
ATOM 2802 C C . ARG A 1 359 ? -10.726 11.368 18.658 1.00 49.47 359 ARG A C 1
ATOM 2804 O O . ARG A 1 359 ? -11.142 12.511 18.628 1.00 49.47 359 ARG A O 1
ATOM 2811 N N . TYR A 1 360 ? -10.891 10.506 17.664 1.00 52.09 360 TYR A N 1
ATOM 2812 C CA . TYR A 1 360 ? -11.702 10.812 16.489 1.00 52.09 360 TYR A CA 1
ATOM 2813 C C . TYR A 1 360 ? -12.889 9.891 16.445 1.00 52.09 360 TYR A C 1
ATOM 2815 O O . TYR A 1 360 ? -12.964 9.048 15.539 1.00 52.09 360 TYR A O 1
ATOM 2823 N N . PRO A 1 361 ? -13.755 9.943 17.467 1.00 49.25 361 PRO A N 1
ATOM 2824 C CA . PRO A 1 361 ? -14.872 9.082 17.373 1.00 49.25 361 PRO A CA 1
ATOM 2825 C C . PRO A 1 361 ? -15.684 9.497 16.105 1.00 49.25 361 PRO A C 1
ATOM 2827 O O . PRO A 1 361 ? -15.879 8.646 15.265 1.00 49.25 361 PRO A O 1
ATOM 2830 N N . ASP A 1 362 ? -15.953 10.757 15.780 1.00 47.34 362 ASP A N 1
ATOM 2831 C CA . ASP A 1 362 ? -16.923 11.343 14.821 1.00 47.34 362 ASP A CA 1
ATOM 2832 C C . ASP A 1 362 ? -16.821 10.857 13.383 1.00 47.34 362 ASP A C 1
ATOM 2834 O O . ASP A 1 362 ? -17.756 10.991 12.584 1.00 47.34 362 ASP A O 1
ATOM 2838 N N . GLN A 1 363 ? -15.672 10.285 13.062 1.00 56.72 363 GLN A N 1
ATOM 2839 C CA . GLN A 1 363 ? -15.369 9.735 11.769 1.00 56.72 363 GLN A CA 1
ATOM 2840 C C . GLN A 1 363 ? -16.301 8.573 11.449 1.00 56.72 363 GLN A C 1
ATOM 2842 O O . GLN A 1 363 ? -16.456 7.599 12.194 1.00 56.72 363 GLN A O 1
ATOM 2847 N N . ALA A 1 364 ? -16.899 8.662 10.263 1.00 62.03 364 ALA A N 1
ATOM 2848 C CA . ALA A 1 364 ? -17.631 7.551 9.700 1.00 62.03 364 ALA A CA 1
ATOM 2849 C C . ALA A 1 364 ? -16.714 6.320 9.670 1.00 62.03 364 ALA A C 1
ATOM 2851 O O . ALA A 1 364 ? -15.540 6.412 9.314 1.00 62.03 364 ALA A O 1
ATOM 2852 N N . PHE A 1 365 ? -17.259 5.152 10.009 1.00 65.75 365 PHE A N 1
ATOM 2853 C CA . PHE A 1 365 ? -16.495 3.902 10.056 1.00 65.75 365 PHE A CA 1
ATOM 2854 C C . PHE A 1 365 ? -15.686 3.643 8.770 1.00 65.75 365 PHE A C 1
ATOM 2856 O O . PHE A 1 365 ? -14.580 3.108 8.828 1.00 65.75 365 PHE A O 1
ATOM 2863 N N . VAL A 1 366 ? -16.228 4.065 7.620 1.00 65.56 366 VAL A N 1
ATOM 2864 C CA . VAL A 1 366 ? -15.586 3.925 6.307 1.00 65.56 366 VAL A CA 1
ATOM 2865 C C . VAL A 1 366 ? -14.466 4.929 6.031 1.00 65.56 366 VAL A C 1
ATOM 2867 O O . VAL A 1 366 ? -13.667 4.673 5.142 1.00 65.56 366 VAL A O 1
ATOM 2870 N N . ASP A 1 367 ? -14.386 6.042 6.762 1.00 61.62 367 ASP A N 1
ATOM 2871 C CA . ASP A 1 367 ? -13.343 7.062 6.576 1.00 61.62 367 ASP A CA 1
ATOM 2872 C C . ASP A 1 367 ? -12.036 6.714 7.319 1.00 61.62 367 ASP A C 1
ATOM 2874 O O . ASP A 1 367 ? -10.983 7.295 7.048 1.00 61.62 367 ASP A O 1
ATOM 2878 N N . LEU A 1 368 ? -12.093 5.744 8.235 1.00 66.06 368 LEU A N 1
ATOM 2879 C CA . LEU A 1 368 ? -10.960 5.231 9.007 1.00 66.06 368 LEU A CA 1
ATOM 2880 C C . LEU A 1 368 ? -10.145 4.253 8.149 1.00 66.06 368 LEU A C 1
ATOM 2882 O O . LEU A 1 368 ? -10.715 3.299 7.631 1.00 66.06 368 LEU A O 1
ATOM 2886 N N . ARG A 1 369 ? -8.823 4.428 8.013 1.00 66.56 369 ARG A N 1
ATOM 2887 C CA . ARG A 1 369 ? -7.981 3.607 7.114 1.00 66.56 369 ARG A CA 1
ATOM 2888 C C . ARG A 1 369 ? -7.261 2.508 7.891 1.00 66.56 369 ARG A C 1
ATOM 2890 O O . ARG A 1 369 ? -7.829 1.452 8.163 1.00 66.56 369 ARG A O 1
ATOM 2897 N N . TYR A 1 370 ? -6.020 2.770 8.294 1.00 62.69 370 TYR A N 1
ATOM 2898 C CA . TYR A 1 370 ? -5.172 1.822 9.018 1.00 62.69 370 TYR A CA 1
ATOM 2899 C C . TYR A 1 370 ? -5.758 1.428 10.367 1.00 62.69 370 TYR A C 1
ATOM 2901 O O . TYR A 1 370 ? -5.555 0.311 10.835 1.00 62.69 370 TYR A O 1
ATOM 2909 N N . GLU A 1 371 ? -6.501 2.336 10.986 1.00 68.25 371 GLU A N 1
ATOM 2910 C CA . GLU A 1 371 ? -7.082 2.158 12.305 1.00 68.25 371 GLU A CA 1
ATOM 2911 C C . GLU A 1 371 ? -8.011 0.939 12.343 1.00 68.25 371 GLU A C 1
ATOM 2913 O O . GLU A 1 371 ? -7.996 0.173 13.310 1.00 68.25 371 GLU A O 1
ATOM 2918 N N . ASN A 1 372 ? -8.715 0.657 11.242 1.00 74.06 372 ASN A N 1
ATOM 2919 C CA . ASN A 1 372 ? -9.596 -0.502 11.125 1.00 74.06 372 ASN A CA 1
ATOM 2920 C C . ASN A 1 372 ? -8.888 -1.863 11.174 1.00 74.06 372 ASN A C 1
ATOM 2922 O O . ASN A 1 372 ? -9.561 -2.885 11.284 1.00 74.06 372 ASN A O 1
ATOM 2926 N N . ALA A 1 373 ? -7.556 -1.928 11.217 1.00 75.44 373 ALA A N 1
ATOM 2927 C CA . ALA A 1 373 ? -6.851 -3.173 11.521 1.00 75.44 373 ALA A CA 1
ATOM 2928 C C . ALA A 1 373 ? -7.305 -3.820 12.847 1.00 75.44 373 ALA A C 1
ATOM 2930 O O . ALA A 1 373 ? -7.421 -5.043 12.940 1.00 75.44 373 ALA A O 1
ATOM 2931 N N . LEU A 1 374 ? -7.635 -3.014 13.865 1.00 74.19 374 LEU A N 1
ATOM 2932 C CA . LEU A 1 374 ? -8.207 -3.511 15.125 1.00 74.19 374 LEU A CA 1
ATOM 2933 C C . LEU A 1 374 ? -9.611 -4.104 14.936 1.00 74.19 374 LEU A C 1
ATOM 2935 O O . LEU A 1 374 ? -9.958 -5.084 15.600 1.00 74.19 374 LEU A O 1
ATOM 2939 N N . PHE A 1 375 ? -10.405 -3.545 14.018 1.00 78.75 375 PHE A N 1
ATOM 2940 C CA . PHE A 1 375 ? -11.713 -4.094 13.660 1.00 78.75 375 PHE A CA 1
ATOM 2941 C C . PHE A 1 375 ? -11.560 -5.458 12.987 1.00 78.75 375 PHE A C 1
ATOM 2943 O O . PHE A 1 375 ? -12.243 -6.407 13.365 1.00 78.75 375 PHE A O 1
ATOM 2950 N N . TRP A 1 376 ? -10.616 -5.594 12.054 1.00 80.75 376 TRP A N 1
ATOM 2951 C CA . TRP A 1 376 ? -10.328 -6.872 11.399 1.00 80.75 376 TRP A CA 1
ATOM 2952 C C . TRP A 1 376 ? -9.824 -7.930 12.377 1.00 80.75 376 TRP A C 1
ATOM 2954 O O . TRP A 1 376 ? -10.265 -9.078 12.319 1.00 80.75 376 TRP A O 1
ATOM 2964 N N . ARG A 1 377 ? -9.006 -7.540 13.361 1.00 78.44 377 ARG A N 1
ATOM 2965 C CA . ARG A 1 377 ? -8.630 -8.442 14.454 1.00 78.44 377 ARG A CA 1
ATOM 2966 C C . ARG A 1 377 ? -9.833 -8.890 15.277 1.00 78.44 377 ARG A C 1
ATOM 2968 O O . ARG A 1 377 ? -9.943 -10.071 15.596 1.00 78.44 377 ARG A O 1
ATOM 2975 N N . PHE A 1 378 ? -10.728 -7.970 15.628 1.00 81.00 378 PHE A N 1
ATOM 2976 C CA . PHE A 1 378 ? -11.973 -8.311 16.315 1.00 81.00 378 PHE A CA 1
ATOM 2977 C C . PHE A 1 378 ? -12.836 -9.272 15.486 1.00 81.00 378 PHE A C 1
ATOM 2979 O O . PHE A 1 378 ? -13.365 -10.238 16.038 1.00 81.00 378 PHE A O 1
ATOM 2986 N N . MET A 1 379 ? -12.945 -9.036 14.176 1.00 85.75 379 MET A N 1
ATOM 2987 C CA . MET A 1 379 ? -13.685 -9.897 13.256 1.00 85.75 379 MET A CA 1
ATOM 2988 C C . MET A 1 379 ? -13.130 -11.323 13.253 1.00 85.75 379 MET A C 1
ATOM 2990 O O . MET A 1 379 ? -13.892 -12.265 13.455 1.00 85.75 379 MET A O 1
ATOM 2994 N N . ASP A 1 380 ? -11.813 -11.480 13.109 1.00 80.50 380 ASP A N 1
ATOM 2995 C CA . ASP A 1 380 ? -11.138 -12.779 13.183 1.00 80.50 380 ASP A CA 1
ATOM 2996 C C . ASP A 1 380 ? -11.338 -13.450 14.545 1.00 80.50 380 ASP A C 1
ATOM 2998 O O . ASP A 1 380 ? -11.770 -14.595 14.621 1.00 80.50 380 ASP A O 1
ATOM 3002 N N . TYR A 1 381 ? -11.119 -12.726 15.641 1.00 79.88 381 TYR A N 1
ATOM 3003 C CA . TYR A 1 381 ? -11.254 -13.301 16.976 1.00 79.88 381 TYR A CA 1
ATOM 3004 C C . TYR A 1 381 ? -12.681 -13.785 17.285 1.00 79.88 381 TYR A C 1
ATOM 3006 O O . TYR A 1 381 ? -12.863 -14.849 17.875 1.00 79.88 381 TYR A O 1
ATOM 3014 N N . ARG A 1 382 ? -13.706 -13.008 16.914 1.00 84.44 382 ARG A N 1
ATOM 3015 C CA . ARG A 1 382 ? -15.104 -13.308 17.268 1.00 84.44 382 ARG A CA 1
ATOM 3016 C C . ARG A 1 382 ? -15.811 -14.222 16.280 1.00 84.44 382 ARG A C 1
ATOM 3018 O O . ARG A 1 382 ? -16.665 -14.999 16.701 1.00 84.44 382 ARG A O 1
ATOM 3025 N N . TYR A 1 383 ? -15.512 -14.086 14.994 1.00 85.88 383 TYR A N 1
ATOM 3026 C CA . TYR A 1 383 ? -16.243 -14.755 13.914 1.00 85.88 383 TYR A CA 1
ATOM 3027 C C . TYR A 1 383 ? -15.350 -15.672 13.070 1.00 85.88 383 TYR A C 1
ATOM 3029 O O . TYR A 1 383 ? -15.864 -16.430 12.248 1.00 85.88 383 TYR A O 1
ATOM 3037 N N . GLY A 1 384 ? -14.037 -15.648 13.298 1.00 79.81 384 GLY A N 1
ATOM 3038 C CA . GLY A 1 384 ? -13.051 -16.414 12.549 1.00 79.81 384 GLY A CA 1
ATOM 3039 C C . GLY A 1 384 ? -12.665 -15.751 11.230 1.00 79.81 384 GLY A C 1
ATOM 3040 O O . GLY A 1 384 ? -13.470 -15.086 10.574 1.00 79.81 384 GLY A O 1
ATOM 3041 N N . MET A 1 385 ? -11.434 -16.001 10.793 1.00 77.06 385 MET A N 1
ATOM 3042 C CA . MET A 1 385 ? -10.924 -15.560 9.493 1.00 77.06 385 MET A CA 1
ATOM 3043 C C . MET A 1 385 ? -11.800 -16.011 8.302 1.00 77.06 385 MET A C 1
ATOM 3045 O O . MET A 1 385 ? -11.971 -15.259 7.344 1.00 77.06 385 MET A O 1
ATOM 3049 N N . GLY A 1 386 ? -12.490 -17.153 8.395 1.00 77.25 386 GLY A N 1
ATOM 3050 C CA . GLY A 1 386 ? -13.462 -17.583 7.379 1.00 77.25 386 GLY A CA 1
ATOM 3051 C C . GLY A 1 386 ? -14.611 -16.587 7.125 1.00 77.25 386 GLY A C 1
ATOM 3052 O O . GLY A 1 386 ? -15.134 -16.525 6.009 1.00 77.25 386 GLY A O 1
ATOM 3053 N N . ALA A 1 387 ? -14.995 -15.770 8.117 1.00 83.19 387 ALA A N 1
ATOM 3054 C CA . ALA A 1 387 ? -15.966 -14.689 7.925 1.00 83.19 387 ALA A CA 1
ATOM 3055 C C . ALA A 1 387 ? -15.384 -13.543 7.081 1.00 83.19 387 ALA A C 1
ATOM 3057 O O . ALA A 1 387 ? -16.078 -13.005 6.216 1.00 83.19 387 ALA A O 1
ATOM 3058 N N . ILE A 1 388 ? -14.105 -13.215 7.291 1.00 81.69 388 ILE A N 1
ATOM 3059 C CA . ILE A 1 388 ? -13.362 -12.213 6.515 1.00 81.69 388 ILE A CA 1
ATOM 3060 C C . ILE A 1 388 ? -13.211 -12.690 5.064 1.00 81.69 388 ILE A C 1
ATOM 3062 O O . ILE A 1 388 ? -13.565 -11.963 4.143 1.00 81.69 388 ILE A O 1
ATOM 3066 N N . GLU A 1 389 ? -12.808 -13.942 4.839 1.00 76.62 389 GLU A N 1
ATOM 3067 C CA . GLU A 1 389 ? -12.699 -14.519 3.489 1.00 76.62 389 GLU A CA 1
ATOM 3068 C C . GLU A 1 389 ? -14.031 -14.546 2.734 1.00 76.62 389 GLU A C 1
ATOM 3070 O O . GLU A 1 389 ? -14.083 -14.343 1.518 1.00 76.62 389 GLU A O 1
ATOM 3075 N N . LYS A 1 390 ? -15.129 -14.859 3.432 1.00 78.25 390 LYS A N 1
ATOM 3076 C CA . LYS A 1 390 ? -16.469 -14.827 2.840 1.00 78.25 390 LYS A CA 1
ATOM 3077 C C . LYS A 1 390 ? -16.847 -13.401 2.445 1.00 78.25 390 LYS A C 1
ATOM 3079 O O . LYS A 1 390 ? -17.369 -13.210 1.354 1.00 78.25 390 LYS A O 1
ATOM 3084 N N . LEU A 1 391 ? -16.528 -12.414 3.284 1.00 79.88 391 LEU A N 1
ATOM 3085 C CA . LEU A 1 391 ? -16.752 -11.002 2.983 1.00 79.88 391 LEU A CA 1
ATOM 3086 C C . LEU A 1 391 ? -15.961 -10.556 1.743 1.00 79.88 391 LEU A C 1
ATOM 3088 O O . LEU A 1 391 ? -16.537 -9.960 0.837 1.00 79.88 391 LEU A O 1
ATOM 3092 N N . SER A 1 392 ? -14.676 -10.914 1.655 1.00 75.69 392 SER A N 1
ATOM 3093 C CA . SER A 1 392 ? -13.839 -10.629 0.483 1.00 75.69 392 SER A CA 1
ATOM 3094 C C . SER A 1 392 ? -14.393 -11.266 -0.797 1.00 75.69 392 SER A C 1
ATOM 3096 O O . SER A 1 392 ? -14.409 -10.633 -1.851 1.00 75.69 392 SER A O 1
ATOM 3098 N N . ARG A 1 393 ? -14.906 -12.503 -0.717 1.00 73.12 393 ARG A N 1
ATOM 3099 C CA . ARG A 1 393 ? -15.569 -13.181 -1.847 1.00 73.12 393 ARG A CA 1
ATOM 3100 C C . ARG A 1 393 ? -16.893 -12.530 -2.244 1.00 73.12 393 ARG A C 1
ATOM 3102 O O . ARG A 1 393 ? -17.151 -12.390 -3.437 1.00 73.12 393 ARG A O 1
ATOM 3109 N N . ASP A 1 394 ? -17.708 -12.117 -1.281 1.00 72.88 394 ASP A N 1
ATOM 3110 C CA . ASP A 1 394 ? -18.987 -11.453 -1.548 1.00 72.88 394 ASP A CA 1
ATOM 3111 C C . ASP A 1 394 ? -18.752 -10.081 -2.211 1.00 72.88 394 ASP A C 1
ATOM 3113 O O . ASP A 1 394 ? -19.368 -9.777 -3.232 1.00 72.88 394 ASP A O 1
ATOM 3117 N N . PHE A 1 395 ? -17.768 -9.308 -1.736 1.00 71.25 395 PHE A N 1
ATOM 3118 C CA . PHE A 1 395 ? -17.339 -8.058 -2.378 1.00 71.25 395 PHE A CA 1
ATOM 3119 C C . PHE A 1 395 ? -16.778 -8.263 -3.793 1.00 71.25 395 PHE A C 1
ATOM 3121 O O . PHE A 1 395 ? -16.960 -7.413 -4.669 1.00 71.25 395 PHE A O 1
ATOM 3128 N N . ARG A 1 396 ? -16.157 -9.417 -4.066 1.00 64.56 396 ARG A N 1
ATOM 3129 C CA . ARG A 1 396 ? -15.729 -9.810 -5.416 1.00 64.56 396 ARG A CA 1
ATOM 3130 C C . ARG A 1 396 ? -16.904 -10.082 -6.349 1.00 64.56 396 ARG A C 1
ATOM 3132 O O . ARG A 1 396 ? -16.783 -9.809 -7.539 1.00 64.56 396 ARG A O 1
ATOM 3139 N N . GLY A 1 397 ? -18.022 -10.616 -5.860 1.00 58.72 397 GLY A N 1
ATOM 3140 C CA . GLY A 1 397 ? -19.168 -11.020 -6.686 1.00 58.72 397 GLY A CA 1
ATOM 3141 C C . GLY A 1 397 ? -19.826 -9.880 -7.471 1.00 58.72 397 GLY A C 1
ATOM 3142 O O . GLY A 1 397 ? -20.624 -10.143 -8.366 1.00 58.72 397 GLY A O 1
ATOM 3143 N N . GLY A 1 398 ? -19.487 -8.622 -7.163 1.00 52.16 398 GLY A N 1
ATOM 3144 C CA . GLY A 1 398 ? -20.085 -7.446 -7.796 1.00 52.16 398 GLY A CA 1
ATOM 3145 C C . GLY A 1 398 ? -21.527 -7.201 -7.354 1.00 52.16 398 GLY A C 1
ATOM 3146 O O . GLY A 1 398 ? -22.159 -6.257 -7.830 1.00 52.16 398 GLY A O 1
ATOM 3147 N N . ASP A 1 399 ? -22.040 -8.013 -6.425 1.00 50.41 399 ASP A N 1
ATOM 3148 C CA . ASP A 1 399 ? -23.258 -7.683 -5.714 1.00 50.41 399 ASP A CA 1
ATOM 3149 C C . ASP A 1 399 ? -22.945 -6.433 -4.902 1.00 50.41 399 ASP A C 1
ATOM 3151 O O . ASP A 1 399 ? -22.143 -6.447 -3.966 1.00 50.41 399 ASP A O 1
ATOM 3155 N N . ARG A 1 400 ? -23.559 -5.320 -5.304 1.00 51.84 400 ARG A N 1
ATOM 3156 C CA . ARG A 1 400 ? -23.527 -4.034 -4.601 1.00 51.84 400 ARG A CA 1
ATOM 3157 C C . ARG A 1 400 ? -24.283 -4.134 -3.272 1.00 51.84 400 ARG A C 1
ATOM 3159 O O . ARG A 1 400 ? -25.105 -3.270 -2.954 1.00 51.84 400 ARG A O 1
ATOM 3166 N N . GLU A 1 401 ? -24.084 -5.210 -2.515 1.00 51.41 401 GLU A N 1
ATOM 3167 C CA . GLU A 1 401 ? -24.537 -5.271 -1.142 1.00 51.41 401 GLU A CA 1
ATOM 3168 C C . GLU A 1 401 ? -23.826 -4.137 -0.405 1.00 51.41 401 GLU A C 1
ATOM 3170 O O . GLU A 1 401 ? -22.600 -4.039 -0.380 1.00 51.41 401 GLU A O 1
ATOM 3175 N N . ASP A 1 402 ? -24.626 -3.226 0.150 1.00 68.88 402 ASP A N 1
ATOM 3176 C CA . ASP A 1 402 ? -24.163 -2.255 1.131 1.00 68.88 402 ASP A CA 1
ATOM 3177 C C . ASP A 1 402 ? -23.279 -3.006 2.134 1.00 68.88 402 ASP A C 1
ATOM 3179 O O . ASP A 1 402 ? -23.732 -4.009 2.681 1.00 68.88 402 ASP A O 1
ATOM 3183 N N . PHE A 1 403 ? -22.028 -2.588 2.345 1.00 73.25 403 PHE A N 1
ATOM 3184 C CA . PHE A 1 403 ? -21.068 -3.340 3.171 1.00 73.25 403 PHE A CA 1
ATOM 3185 C C . PHE A 1 403 ? -21.639 -3.701 4.548 1.00 73.25 403 PHE A C 1
ATOM 3187 O O . PHE A 1 403 ? -21.327 -4.755 5.093 1.00 73.25 403 PHE A O 1
ATOM 3194 N N . LYS A 1 404 ? -22.537 -2.852 5.066 1.00 76.50 404 LYS A N 1
ATOM 3195 C CA . LYS A 1 404 ? -23.383 -3.114 6.226 1.00 76.50 404 LYS A CA 1
ATOM 3196 C C . LYS A 1 404 ? -24.071 -4.478 6.126 1.00 76.50 404 LYS A C 1
ATOM 3198 O O . LYS A 1 404 ? -23.886 -5.315 6.996 1.00 76.50 404 LYS A O 1
ATOM 3203 N N . ARG A 1 405 ? -24.811 -4.727 5.044 1.00 77.94 405 ARG A N 1
ATOM 3204 C CA . ARG A 1 405 ? -25.504 -5.997 4.784 1.00 77.94 405 ARG A CA 1
ATOM 3205 C C . ARG A 1 405 ? -24.534 -7.159 4.641 1.00 77.94 405 ARG A C 1
ATOM 3207 O O . ARG A 1 405 ? -24.813 -8.230 5.166 1.00 77.94 405 ARG A O 1
ATOM 3214 N N . ALA A 1 406 ? -23.403 -6.951 3.971 1.00 80.00 406 ALA A N 1
ATOM 3215 C CA . ALA A 1 406 ? -22.398 -7.997 3.815 1.00 80.00 406 ALA A CA 1
ATOM 3216 C C . ALA A 1 406 ? -21.813 -8.407 5.182 1.00 80.00 406 ALA A C 1
ATOM 3218 O O . ALA A 1 406 ? -21.764 -9.593 5.502 1.00 80.00 406 ALA A O 1
ATOM 3219 N N . LEU A 1 407 ? -21.483 -7.433 6.039 1.00 84.00 407 LEU A N 1
ATOM 3220 C CA . LEU A 1 407 ? -21.061 -7.668 7.422 1.00 84.00 407 LEU A CA 1
ATOM 3221 C C . LEU A 1 407 ? -22.153 -8.364 8.242 1.00 84.00 407 LEU A C 1
ATOM 3223 O O . LEU A 1 407 ? -21.871 -9.349 8.921 1.00 84.00 407 LEU A O 1
ATOM 3227 N N . GLU A 1 408 ? -23.404 -7.914 8.151 1.00 88.31 408 GLU A N 1
ATOM 3228 C CA . GLU A 1 408 ? -24.539 -8.530 8.853 1.00 88.31 408 GLU A CA 1
ATOM 3229 C C . GLU A 1 408 ? -24.762 -9.986 8.421 1.00 88.31 408 GLU A C 1
ATOM 3231 O O . GLU A 1 408 ? -25.013 -10.864 9.244 1.00 88.31 408 GLU A O 1
ATOM 3236 N N . LYS A 1 409 ? -24.596 -10.275 7.130 1.00 87.44 409 LYS A N 1
ATOM 3237 C CA . LYS A 1 409 ? -24.739 -11.611 6.542 1.00 87.44 409 LYS A CA 1
ATOM 3238 C C . LYS A 1 409 ? -23.619 -12.567 6.949 1.00 87.44 409 LYS A C 1
ATOM 3240 O O . LYS A 1 409 ? -23.890 -13.751 7.153 1.00 87.44 409 LYS A O 1
ATOM 3245 N N . VAL A 1 410 ? -22.366 -12.104 7.033 1.00 87.69 410 VAL A N 1
ATOM 3246 C CA . VAL A 1 410 ? -21.240 -12.971 7.437 1.00 87.69 410 VAL A CA 1
ATOM 3247 C C . VAL A 1 410 ? -21.163 -13.165 8.949 1.00 87.69 410 VAL A C 1
ATOM 3249 O O . VAL A 1 410 ? -20.740 -14.228 9.391 1.00 87.69 410 VAL A O 1
ATOM 3252 N N . THR A 1 411 ? -21.603 -12.182 9.739 1.00 89.69 411 THR A N 1
ATOM 3253 C CA . THR A 1 411 ? -21.554 -12.241 11.212 1.00 89.69 411 THR A CA 1
ATOM 3254 C C . THR A 1 411 ? -22.847 -12.747 11.855 1.00 89.69 411 THR A C 1
ATOM 3256 O O . THR A 1 411 ? -22.822 -13.209 12.994 1.00 89.69 411 THR A O 1
ATOM 3259 N N . GLY A 1 412 ? -23.982 -12.660 11.153 1.00 89.75 412 GLY A N 1
ATOM 3260 C CA . GLY A 1 412 ? -25.306 -12.997 11.681 1.00 89.75 412 GLY A CA 1
ATOM 3261 C C . GLY A 1 412 ? -25.854 -11.996 12.707 1.00 89.75 412 GLY A C 1
ATOM 3262 O O . GLY A 1 412 ? -26.880 -12.273 13.325 1.00 89.75 412 GLY A O 1
ATOM 3263 N N . VAL A 1 413 ? -25.191 -10.853 12.910 1.00 88.81 413 VAL A N 1
ATOM 3264 C CA . VAL A 1 413 ? -25.616 -9.793 13.837 1.00 88.81 413 VAL A CA 1
ATOM 3265 C C . VAL A 1 413 ? -25.854 -8.493 13.085 1.00 88.81 413 VAL A C 1
ATOM 3267 O O . VAL A 1 413 ? -25.244 -8.262 12.048 1.00 88.81 413 VAL A O 1
ATOM 3270 N N . SER A 1 414 ? -26.717 -7.620 13.614 1.00 84.44 414 SER A N 1
ATOM 3271 C CA . SER A 1 414 ? -26.888 -6.280 13.035 1.00 84.44 414 SER A CA 1
ATOM 3272 C C . SER A 1 414 ? -25.579 -5.484 13.102 1.00 84.44 414 SER A C 1
ATOM 3274 O O . SER A 1 414 ? -24.790 -5.652 14.034 1.00 84.44 414 SER A O 1
ATOM 3276 N N . PHE A 1 415 ? -25.353 -4.569 12.163 1.00 78.50 415 PHE A N 1
ATOM 3277 C CA . PHE A 1 415 ? -24.116 -3.788 12.124 1.00 78.50 415 PHE A CA 1
ATOM 3278 C C . PHE A 1 415 ? -23.929 -2.922 13.376 1.00 78.50 415 PHE A C 1
ATOM 3280 O O . PHE A 1 415 ? -22.836 -2.867 13.931 1.00 78.50 415 PHE A O 1
ATOM 3287 N N . ASN A 1 416 ? -25.005 -2.330 13.900 1.00 74.00 416 ASN A N 1
ATOM 3288 C CA . ASN A 1 416 ? -24.955 -1.576 15.158 1.00 74.00 416 ASN A CA 1
ATOM 3289 C C . ASN A 1 416 ? -24.530 -2.479 16.325 1.00 74.00 416 ASN A C 1
ATOM 3291 O O . ASN A 1 416 ? -23.785 -2.075 17.217 1.00 74.00 416 ASN A O 1
ATOM 3295 N N . GLU A 1 417 ? -24.998 -3.731 16.326 1.00 78.06 417 GLU A N 1
ATOM 3296 C CA . GLU A 1 417 ? -24.582 -4.702 17.325 1.00 78.06 417 GLU A CA 1
ATOM 3297 C C . GLU A 1 417 ? -23.123 -5.107 17.185 1.00 78.06 417 GLU A C 1
ATOM 3299 O O . GLU A 1 417 ? -22.432 -5.192 18.203 1.00 78.06 417 GLU A O 1
ATOM 3304 N N . LEU A 1 418 ? -22.653 -5.285 15.954 1.00 82.94 418 LEU A N 1
ATOM 3305 C CA . LEU A 1 418 ? -21.262 -5.572 15.644 1.00 82.94 418 LEU A CA 1
ATOM 3306 C C . LEU A 1 418 ? -20.330 -4.472 16.165 1.00 82.94 418 LEU A C 1
ATOM 3308 O O . LEU A 1 418 ? -19.376 -4.775 16.881 1.00 82.94 418 LEU A O 1
ATOM 3312 N N . LEU A 1 419 ? -20.647 -3.209 15.874 1.00 76.62 419 LEU A N 1
ATOM 3313 C CA . LEU A 1 419 ? -19.870 -2.052 16.322 1.00 76.62 419 LEU A CA 1
ATOM 3314 C C . LEU A 1 419 ? -19.855 -1.925 17.847 1.00 76.62 419 LEU A C 1
ATOM 3316 O O . LEU A 1 419 ? -18.791 -1.780 18.446 1.00 76.62 419 LEU A O 1
ATOM 3320 N N . GLY A 1 420 ? -21.007 -2.093 18.501 1.00 72.44 420 GLY A N 1
ATOM 3321 C CA . GLY A 1 420 ? -21.054 -2.060 19.961 1.00 72.44 420 GLY A CA 1
ATOM 3322 C C . GLY A 1 420 ? -20.298 -3.227 20.616 1.00 72.44 420 GLY A C 1
ATOM 3323 O O . GLY A 1 420 ? -19.729 -3.059 21.692 1.00 72.44 420 GLY A O 1
ATOM 3324 N N . ARG A 1 421 ? -20.247 -4.412 19.985 1.00 79.44 421 ARG A N 1
ATOM 3325 C CA . ARG A 1 421 ? -19.411 -5.538 20.451 1.00 79.44 421 ARG A CA 1
ATOM 3326 C C . ARG A 1 421 ? -17.921 -5.256 20.252 1.00 79.44 421 ARG A C 1
ATOM 3328 O O . ARG A 1 421 ? -17.126 -5.592 21.125 1.00 79.44 421 ARG A O 1
ATOM 3335 N N . PHE A 1 422 ? -17.549 -4.629 19.140 1.00 78.06 422 PHE A N 1
ATOM 3336 C CA . PHE A 1 422 ? -16.171 -4.226 18.875 1.00 78.06 422 PHE A CA 1
ATOM 3337 C C . PHE A 1 422 ? -15.675 -3.196 19.896 1.00 78.06 422 PHE A C 1
ATOM 3339 O O . PHE A 1 422 ? -14.614 -3.383 20.490 1.00 78.06 422 PHE A O 1
ATOM 3346 N N . ALA A 1 423 ? -16.481 -2.175 20.188 1.00 71.88 423 ALA A N 1
ATOM 3347 C CA . ALA A 1 423 ? -16.181 -1.176 21.211 1.00 71.88 423 ALA A CA 1
ATOM 3348 C C . ALA A 1 423 ? -15.998 -1.799 22.603 1.00 71.88 423 ALA A C 1
ATOM 3350 O O . ALA A 1 423 ? -15.053 -1.473 23.321 1.00 71.88 423 ALA A O 1
ATOM 3351 N N . MET A 1 424 ? -16.845 -2.771 22.955 1.00 72.69 424 MET A N 1
ATOM 3352 C CA . MET A 1 424 ? -16.675 -3.557 24.179 1.00 72.69 424 MET A CA 1
ATOM 3353 C C . MET A 1 424 ? -15.375 -4.366 24.185 1.00 72.69 424 MET A C 1
ATOM 3355 O O . MET A 1 424 ? -14.718 -4.440 25.219 1.00 72.69 424 MET A O 1
ATOM 3359 N N . SER A 1 425 ? -14.972 -4.945 23.052 1.00 74.88 425 SER A N 1
ATOM 3360 C CA . SER A 1 425 ? -13.681 -5.632 22.931 1.00 74.88 425 SER A CA 1
ATOM 3361 C C . SER A 1 425 ? -12.495 -4.677 23.119 1.00 74.88 425 SER A C 1
ATOM 3363 O O . SER A 1 425 ? -11.541 -5.059 23.789 1.00 74.88 425 SER A O 1
ATOM 3365 N N . ILE A 1 426 ? -12.563 -3.431 22.629 1.00 70.00 426 ILE A N 1
ATOM 3366 C CA . ILE A 1 426 ? -11.549 -2.398 22.924 1.00 70.00 426 ILE A CA 1
ATOM 3367 C C . ILE A 1 426 ? -11.479 -2.126 24.424 1.00 70.00 426 ILE A C 1
ATOM 3369 O O . ILE A 1 426 ? -10.404 -2.198 25.020 1.00 70.00 426 ILE A O 1
ATOM 3373 N N . LEU A 1 427 ? -12.632 -1.854 25.032 1.00 66.12 427 LEU A N 1
ATOM 3374 C CA . LEU A 1 427 ? -12.745 -1.504 26.442 1.00 66.12 427 LEU A CA 1
ATOM 3375 C C . LEU A 1 427 ? -12.222 -2.606 27.368 1.00 66.12 427 LEU A C 1
ATOM 3377 O O . LEU A 1 427 ? -11.443 -2.349 28.285 1.00 66.12 427 LEU A O 1
ATOM 3381 N N . LEU A 1 428 ? -12.658 -3.839 27.122 1.00 68.00 428 LEU A N 1
ATOM 3382 C CA . LEU A 1 428 ? -12.280 -5.005 27.913 1.00 68.00 428 LEU A CA 1
ATOM 3383 C C . LEU A 1 428 ? -10.921 -5.578 27.504 1.00 68.00 428 LEU A C 1
ATOM 3385 O O . LEU A 1 428 ? -10.453 -6.521 28.137 1.00 68.00 428 LEU A O 1
ATOM 3389 N N . LYS A 1 429 ? -10.290 -5.020 26.461 1.00 67.38 429 LYS A N 1
ATOM 3390 C CA . LYS A 1 429 ? -9.044 -5.525 25.864 1.00 67.38 429 LYS A CA 1
ATOM 3391 C C . LYS A 1 429 ? -9.166 -6.988 25.420 1.00 67.38 429 LYS A C 1
ATOM 3393 O O . LYS A 1 429 ? -8.202 -7.748 25.443 1.00 67.38 429 LYS A O 1
ATOM 3398 N N . ASP A 1 430 ? -10.366 -7.382 25.004 1.00 71.75 430 ASP A N 1
ATOM 3399 C CA . ASP A 1 430 ? -10.730 -8.756 24.671 1.00 71.75 430 ASP A CA 1
ATOM 3400 C C . ASP A 1 430 ? -10.633 -8.994 23.155 1.00 71.75 430 ASP A C 1
ATOM 3402 O O . ASP A 1 430 ? -11.623 -8.906 22.418 1.00 71.75 430 ASP A O 1
ATOM 3406 N N . PHE A 1 431 ? -9.404 -9.274 22.709 1.00 68.31 431 PHE A N 1
ATOM 3407 C CA . PHE A 1 431 ? -9.035 -9.594 21.319 1.00 68.31 431 PHE A CA 1
ATOM 3408 C C . PHE A 1 431 ? -8.373 -10.977 21.165 1.00 68.31 431 PHE A C 1
ATOM 3410 O O . PHE A 1 431 ? -7.763 -11.270 20.131 1.00 68.31 431 PHE A O 1
ATOM 3417 N N . GLY A 1 432 ? -8.454 -11.820 22.201 1.00 61.00 432 GLY A N 1
ATOM 3418 C CA . GLY A 1 432 ? -7.969 -13.203 22.157 1.00 61.00 432 GLY A CA 1
ATOM 3419 C C . GLY A 1 432 ? -6.454 -13.378 22.068 1.00 61.00 432 GLY A C 1
ATOM 3420 O O . GLY A 1 432 ? -5.999 -14.330 21.439 1.00 61.00 432 GLY A O 1
ATOM 3421 N N . LEU A 1 433 ? -5.663 -12.467 22.638 1.00 59.72 433 LEU A N 1
ATOM 3422 C CA . LEU A 1 433 ? -4.198 -12.485 22.553 1.00 59.72 433 LEU A CA 1
ATOM 3423 C C . LEU A 1 433 ? -3.596 -12.719 23.945 1.00 59.72 433 LEU A C 1
ATOM 3425 O O . LEU A 1 433 ? -3.691 -11.855 24.810 1.00 59.72 433 LEU A O 1
ATOM 3429 N N . LYS A 1 434 ? -2.972 -13.883 24.174 1.00 47.34 434 LYS A N 1
ATOM 3430 C CA . LYS A 1 434 ? -2.220 -14.157 25.418 1.00 47.34 434 LYS A CA 1
ATOM 3431 C C . LYS A 1 434 ? -0.848 -13.475 25.441 1.00 47.34 434 LYS A C 1
ATOM 3433 O O . LYS A 1 434 ? -0.343 -13.162 26.512 1.00 47.34 434 LYS A O 1
ATOM 3438 N N . GLU A 1 435 ? -0.254 -13.250 24.273 1.00 45.31 435 GLU A N 1
ATOM 3439 C CA . GLU A 1 435 ? 1.082 -12.655 24.119 1.00 45.31 435 GLU A CA 1
ATOM 3440 C C . GLU A 1 435 ? 1.047 -11.110 24.138 1.00 45.31 435 GLU A C 1
ATOM 3442 O O . GLU A 1 435 ? 2.059 -10.484 24.448 1.00 45.31 435 GLU A O 1
ATOM 3447 N N . ASP A 1 436 ? -0.135 -10.495 23.961 1.00 45.22 436 ASP A N 1
ATOM 3448 C CA . ASP A 1 436 ? -0.310 -9.034 23.868 1.00 45.22 436 ASP A CA 1
ATOM 3449 C C . ASP A 1 436 ? -0.916 -8.351 25.101 1.00 45.22 436 ASP A C 1
ATOM 3451 O O . ASP A 1 436 ? -1.118 -7.133 25.101 1.00 45.22 436 ASP A O 1
ATOM 3455 N N . GLU A 1 437 ? -1.140 -9.077 26.202 1.00 42.88 437 GLU A N 1
ATOM 3456 C CA . GLU A 1 437 ? -1.539 -8.453 27.472 1.00 42.88 437 GLU A CA 1
ATOM 3457 C C . GLU A 1 437 ? -0.544 -7.367 27.919 1.00 42.88 437 GLU A C 1
ATOM 3459 O O . GLU A 1 437 ? -0.926 -6.439 28.623 1.00 42.88 437 GLU A O 1
ATOM 3464 N N . ILE A 1 438 ? 0.730 -7.444 27.517 1.00 44.53 438 ILE A N 1
ATOM 3465 C CA . ILE A 1 438 ? 1.742 -6.413 27.800 1.00 44.53 438 ILE A CA 1
ATOM 3466 C C . ILE A 1 438 ? 1.548 -5.164 26.923 1.00 44.53 438 ILE A C 1
ATOM 3468 O O . ILE A 1 438 ? 1.751 -4.053 27.405 1.00 44.53 438 ILE A O 1
ATOM 3472 N N . TYR A 1 439 ? 1.104 -5.326 25.677 1.00 44.72 439 TYR A N 1
ATOM 3473 C CA . TYR A 1 439 ? 1.033 -4.258 24.674 1.00 44.72 439 TYR A CA 1
ATOM 3474 C C . TYR A 1 439 ? -0.302 -3.503 24.695 1.00 44.72 439 TYR A C 1
ATOM 3476 O O . TYR A 1 439 ? -0.333 -2.292 24.483 1.00 44.72 439 TYR A O 1
ATOM 3484 N N . LEU A 1 440 ? -1.399 -4.184 25.045 1.00 46.44 440 LEU A N 1
ATOM 3485 C CA . LEU A 1 440 ? -2.705 -3.553 25.271 1.00 46.44 440 LEU A CA 1
ATOM 3486 C C . LEU A 1 440 ? -2.842 -2.986 26.701 1.00 46.44 440 LEU A C 1
ATOM 3488 O O . LEU A 1 440 ? -3.822 -2.306 27.018 1.00 46.44 440 LEU A O 1
ATOM 3492 N N . LYS A 1 441 ? -1.885 -3.239 27.610 1.00 44.69 441 LYS A N 1
ATOM 3493 C CA . LYS A 1 441 ? -1.934 -2.764 29.011 1.00 44.69 441 LYS A CA 1
ATOM 3494 C C . LYS A 1 441 ? -2.073 -1.244 29.123 1.00 44.69 441 LYS A C 1
ATOM 3496 O O . LYS A 1 441 ? -2.760 -0.782 30.034 1.00 44.69 441 LYS A O 1
ATOM 3501 N N . ASP A 1 442 ? -1.559 -0.498 28.149 1.00 46.62 442 ASP A N 1
ATOM 3502 C CA . ASP A 1 442 ? -1.613 0.969 28.129 1.00 46.62 442 ASP A CA 1
ATOM 3503 C C . ASP A 1 442 ? -2.803 1.553 27.348 1.00 46.62 442 ASP A C 1
ATOM 3505 O O . ASP A 1 442 ? -3.069 2.756 27.415 1.00 46.62 442 ASP A O 1
ATOM 3509 N N . ILE A 1 443 ? -3.593 0.700 26.693 1.00 42.66 443 ILE A N 1
ATOM 3510 C CA . ILE A 1 443 ? -4.870 1.069 26.072 1.00 42.66 443 ILE A CA 1
ATOM 3511 C C . ILE A 1 443 ? -5.883 1.420 27.169 1.00 42.66 443 ILE A C 1
ATOM 3513 O O . ILE A 1 443 ? -6.033 0.681 28.144 1.00 42.66 443 ILE A O 1
ATOM 3517 N N . GLY A 1 444 ? -6.563 2.561 27.039 1.00 47.06 444 GLY A N 1
ATOM 3518 C CA . GLY A 1 444 ? -7.600 3.002 27.983 1.00 47.06 444 GLY A CA 1
ATOM 3519 C C . GLY A 1 444 ? -7.097 3.698 29.255 1.00 47.06 444 GLY A C 1
ATOM 3520 O O . GLY A 1 444 ? -7.891 3.975 30.160 1.00 47.06 444 GLY A O 1
ATOM 3521 N N . ARG A 1 445 ? -5.795 4.013 29.361 1.00 51.09 445 ARG A N 1
ATOM 3522 C CA . ARG A 1 445 ? -5.332 4.940 30.412 1.00 51.09 445 ARG A CA 1
ATOM 3523 C C . ARG A 1 445 ? -5.903 6.342 30.188 1.00 51.09 445 ARG A C 1
ATOM 3525 O O . ARG A 1 445 ? -6.354 6.965 31.140 1.00 51.09 445 ARG A O 1
ATOM 3532 N N . THR A 1 446 ? -5.965 6.770 28.927 1.00 53.31 446 THR A N 1
ATOM 3533 C CA . THR A 1 446 ? -6.670 7.988 28.516 1.00 53.31 446 THR A CA 1
ATOM 3534 C C . THR A 1 446 ? -8.145 7.705 28.311 1.00 53.31 446 THR A C 1
ATOM 3536 O O . THR A 1 446 ? -8.465 6.734 27.638 1.00 53.31 446 THR A O 1
ATOM 3539 N N . ARG A 1 447 ? -9.039 8.514 28.877 1.00 65.38 447 ARG A N 1
ATOM 3540 C CA . ARG A 1 447 ? -10.490 8.344 28.713 1.00 65.38 447 ARG A CA 1
ATOM 3541 C C . ARG A 1 447 ? -11.264 9.536 29.248 1.00 65.38 447 ARG A C 1
ATOM 3543 O O . ARG A 1 447 ? -10.764 10.285 30.086 1.00 65.38 447 ARG A O 1
ATOM 3550 N N . LEU A 1 448 ? -12.508 9.659 28.807 1.00 67.62 448 LEU A N 1
ATOM 3551 C CA . LEU A 1 448 ? -13.464 10.588 29.390 1.00 67.62 448 LEU A CA 1
ATOM 3552 C C . LEU A 1 448 ? -14.033 9.991 30.673 1.00 67.62 448 LEU A C 1
ATOM 3554 O O . LEU A 1 448 ? -14.477 8.841 30.689 1.00 67.62 448 LEU A O 1
ATOM 3558 N N . VAL A 1 449 ? -14.008 10.777 31.743 1.00 73.19 449 VAL A N 1
ATOM 3559 C CA . VAL A 1 449 ? -14.523 10.414 33.059 1.00 73.19 449 VAL A CA 1
ATOM 3560 C C . VAL A 1 449 ? -15.593 11.420 33.463 1.00 73.19 449 VAL A C 1
ATOM 3562 O O . VAL A 1 449 ? -15.332 12.613 33.555 1.00 73.19 449 VAL A O 1
ATOM 3565 N N . CYS A 1 450 ? -16.806 10.951 33.712 1.00 76.38 450 CYS A N 1
ATOM 3566 C CA . CYS A 1 450 ? -17.885 11.728 34.293 1.00 76.38 450 CYS A CA 1
ATOM 3567 C C . CYS A 1 450 ? -17.830 11.614 35.818 1.00 76.38 450 CYS A C 1
ATOM 3569 O O . CYS A 1 450 ? -17.895 10.514 36.366 1.00 76.38 450 CYS A O 1
ATOM 3571 N N . LYS A 1 451 ? -17.722 12.751 36.494 1.00 81.25 451 LYS A N 1
ATOM 3572 C CA . LYS A 1 451 ? -17.705 12.892 37.950 1.00 81.25 451 LYS A CA 1
ATOM 3573 C C . LYS A 1 451 ? -18.865 13.777 38.394 1.00 81.25 451 LYS A C 1
ATOM 3575 O O . LYS A 1 451 ? -19.506 14.434 37.579 1.00 81.25 451 LYS A O 1
ATOM 3580 N N . THR A 1 452 ? -19.106 13.824 39.703 1.00 76.62 452 THR A N 1
ATOM 3581 C CA . THR A 1 452 ? -20.182 14.617 40.336 1.00 76.62 452 THR A CA 1
ATOM 3582 C C . THR A 1 452 ? -20.258 16.074 39.867 1.00 76.62 452 THR A C 1
ATOM 3584 O O . THR A 1 452 ? -21.333 16.657 39.801 1.00 76.62 452 THR A O 1
ATOM 3587 N N . ASP A 1 453 ? -19.112 16.670 39.567 1.00 72.38 453 ASP A N 1
ATOM 3588 C CA . ASP A 1 453 ? -18.915 18.068 39.195 1.00 72.38 453 ASP A CA 1
ATOM 3589 C C . ASP A 1 453 ? -18.720 18.284 37.684 1.00 72.38 453 ASP A C 1
ATOM 3591 O O . ASP A 1 453 ? -18.531 19.424 37.257 1.00 72.38 453 ASP A O 1
ATOM 3595 N N . GLY A 1 454 ? -18.834 17.227 36.873 1.00 69.00 454 GLY A N 1
ATOM 3596 C CA . GLY A 1 454 ? -18.873 17.273 35.411 1.00 69.00 454 GLY A CA 1
ATOM 3597 C C . GLY A 1 454 ? -17.933 16.267 34.743 1.00 69.00 454 GLY A C 1
ATOM 3598 O O . GLY A 1 454 ? -17.524 15.270 35.331 1.00 69.00 454 GLY A O 1
ATOM 3599 N N . PHE A 1 455 ? -17.611 16.500 33.477 1.00 67.81 455 PHE A N 1
ATOM 3600 C CA . PHE A 1 455 ? -16.775 15.630 32.656 1.00 67.81 455 PHE A CA 1
ATOM 3601 C C . PHE A 1 455 ? -15.304 16.034 32.722 1.00 67.81 455 PHE A C 1
ATOM 3603 O O . PHE A 1 455 ? -14.966 17.213 32.811 1.00 67.81 455 PHE A O 1
ATOM 3610 N N . TYR A 1 456 ? -14.429 15.039 32.638 1.00 67.94 456 TYR A N 1
ATOM 3611 C CA . TYR A 1 456 ? -12.982 15.163 32.703 1.00 67.94 456 TYR A CA 1
ATOM 3612 C C . TYR A 1 456 ? -12.330 14.336 31.595 1.00 67.94 456 TYR A C 1
ATOM 3614 O O . TYR A 1 456 ? -12.766 13.222 31.325 1.00 67.94 456 TYR A O 1
ATOM 3622 N N . LEU A 1 457 ? -11.243 14.826 31.001 1.00 63.00 457 LEU A N 1
ATOM 3623 C CA . LEU A 1 457 ? -10.325 13.994 30.226 1.00 63.00 457 LEU A CA 1
ATOM 3624 C C . LEU A 1 457 ? -9.211 13.523 31.158 1.00 63.00 457 LEU A C 1
ATOM 3626 O O . LEU A 1 457 ? -8.424 14.342 31.633 1.00 63.00 457 LEU A O 1
ATOM 3630 N N . LYS A 1 458 ? -9.145 12.218 31.409 1.00 62.53 458 LYS A N 1
ATOM 3631 C CA . LYS A 1 458 ? -8.008 11.578 32.068 1.00 62.53 458 LYS A CA 1
ATOM 3632 C C . LYS A 1 458 ? -6.988 11.199 31.012 1.00 62.53 458 LYS A C 1
ATOM 3634 O O . LYS A 1 458 ? -7.377 10.610 30.007 1.00 62.53 458 LYS A O 1
ATOM 3639 N N . ASP A 1 459 ? -5.718 11.526 31.206 1.00 57.00 459 ASP A N 1
ATOM 3640 C CA . ASP A 1 459 ? -4.653 11.176 30.271 1.00 57.00 459 ASP A CA 1
ATOM 3641 C C . ASP A 1 459 ? -3.990 9.824 30.596 1.00 57.00 459 ASP A C 1
ATOM 3643 O O . ASP A 1 459 ? -4.326 9.132 31.556 1.00 57.00 459 ASP A O 1
ATOM 3647 N N . GLY A 1 460 ? -3.043 9.413 29.749 1.00 50.88 460 GLY A N 1
ATOM 3648 C CA . GLY A 1 460 ? -2.329 8.140 29.881 1.00 50.88 460 GLY A CA 1
ATOM 3649 C C . GLY A 1 460 ? -1.419 8.029 31.115 1.00 50.88 460 GLY A C 1
ATOM 3650 O O . GLY A 1 460 ? -0.933 6.937 31.426 1.00 50.88 460 GLY A O 1
ATOM 3651 N N . TYR A 1 461 ? -1.193 9.144 31.807 1.00 51.91 461 TYR A N 1
ATOM 3652 C CA . TYR A 1 461 ? -0.288 9.299 32.941 1.00 51.91 461 TYR A CA 1
ATOM 3653 C C . TYR A 1 461 ? -1.039 9.531 34.260 1.00 51.91 461 TYR A C 1
ATOM 3655 O O . TYR A 1 461 ? -0.433 9.445 35.325 1.00 51.91 461 TYR A O 1
ATOM 3663 N N . GLY A 1 462 ? -2.362 9.710 34.198 1.00 57.12 462 GLY A N 1
ATOM 3664 C CA . GLY A 1 462 ? -3.243 9.851 35.352 1.00 57.12 462 GLY A CA 1
ATOM 3665 C C . GLY A 1 462 ? -3.643 11.290 35.669 1.00 57.12 462 GLY A C 1
ATOM 3666 O O . GLY A 1 462 ? -4.403 11.477 36.617 1.00 57.12 462 GLY A O 1
ATOM 3667 N N . GLU A 1 463 ? -3.190 12.267 34.881 1.00 60.25 463 GLU A N 1
ATOM 3668 C CA . GLU A 1 463 ? -3.610 13.664 34.991 1.00 60.25 463 GLU A CA 1
ATOM 3669 C C . GLU A 1 463 ? -5.043 13.824 34.475 1.00 60.25 463 GLU A C 1
ATOM 3671 O O . GLU A 1 463 ? -5.467 13.143 33.538 1.00 60.25 463 GLU A O 1
ATOM 3676 N N . GLU A 1 464 ? -5.807 14.729 35.085 1.00 67.00 464 GLU A N 1
ATOM 3677 C CA . GLU A 1 464 ? -7.217 14.946 34.763 1.00 67.00 464 GLU A CA 1
ATOM 3678 C C . GLU A 1 464 ? -7.486 16.418 34.447 1.00 67.00 464 GLU A C 1
ATOM 3680 O O . GLU A 1 464 ? -7.095 17.314 35.194 1.00 67.00 464 GLU A O 1
ATOM 3685 N N . LYS A 1 465 ? -8.204 16.675 33.349 1.00 61.72 465 LYS A N 1
ATOM 3686 C CA . LYS A 1 465 ? -8.615 18.023 32.940 1.00 61.72 465 LYS A CA 1
ATOM 3687 C C . LYS A 1 465 ? -10.131 18.138 32.901 1.00 61.72 465 LYS A C 1
ATOM 3689 O O . LYS A 1 465 ? -10.776 17.376 32.192 1.00 61.72 465 LYS A O 1
ATOM 3694 N N . PHE A 1 466 ? -10.680 19.123 33.607 1.00 63.84 466 PHE A N 1
ATOM 3695 C CA . PHE A 1 466 ? -12.110 19.427 33.587 1.00 63.84 466 PHE A CA 1
ATOM 3696 C C . PHE A 1 466 ? -12.568 19.948 32.215 1.00 63.84 466 PHE A C 1
ATOM 3698 O O . PHE A 1 466 ? -11.931 20.837 31.645 1.00 63.84 466 PHE A O 1
ATOM 3705 N N . LEU A 1 467 ? -13.675 19.402 31.710 1.00 56.06 467 LEU A N 1
ATOM 3706 C CA . LEU A 1 467 ? -14.280 19.721 30.410 1.00 56.06 467 LEU A CA 1
ATOM 3707 C C . LEU A 1 467 ? -15.613 20.479 30.536 1.00 56.06 467 LEU A C 1
ATOM 3709 O O . LEU A 1 467 ? -16.082 21.057 29.564 1.00 56.06 467 LEU A O 1
ATOM 3713 N N . GLY A 1 468 ? -16.230 20.505 31.721 1.00 59.66 468 GLY A N 1
ATOM 3714 C CA . GLY A 1 468 ? -17.534 21.140 31.940 1.00 59.66 468 GLY A CA 1
ATOM 3715 C C . GLY A 1 468 ? -18.643 20.158 32.324 1.00 59.66 468 GLY A C 1
ATOM 3716 O O . GLY A 1 468 ? -18.423 18.965 32.493 1.00 59.66 468 GLY A O 1
ATOM 3717 N N . GLN A 1 469 ? -19.862 20.673 32.484 1.00 65.19 469 GLN A N 1
ATOM 3718 C CA . GLN A 1 469 ? -21.056 19.904 32.886 1.00 65.19 469 GLN A CA 1
ATOM 3719 C C . GLN A 1 469 ? -21.750 19.191 31.712 1.00 65.19 469 GLN A C 1
ATOM 3721 O O . GLN A 1 469 ? -22.571 18.296 31.902 1.00 65.19 469 GLN A O 1
ATOM 3726 N N . THR A 1 470 ? -21.416 19.585 30.489 1.00 57.94 470 THR A N 1
ATOM 3727 C CA . THR A 1 470 ? -21.873 18.965 29.246 1.00 57.94 470 THR A CA 1
ATOM 3728 C C . THR A 1 470 ? -20.636 18.689 28.411 1.00 57.94 470 THR A C 1
ATOM 3730 O O . THR A 1 470 ? -19.792 19.572 28.271 1.00 57.94 470 THR A O 1
ATOM 3733 N N . CYS A 1 471 ? -20.520 17.474 27.882 1.00 56.88 471 CYS A N 1
ATOM 3734 C CA . CYS A 1 471 ? -19.517 17.155 26.875 1.00 56.88 471 CYS A CA 1
ATOM 3735 C C . CYS A 1 471 ? -20.236 17.178 25.528 1.00 56.88 471 CYS A C 1
ATOM 3737 O O . CYS A 1 471 ? -20.973 16.239 25.212 1.00 56.88 471 CYS A O 1
ATOM 3739 N N . SER A 1 472 ? -20.091 18.283 24.795 1.00 54.25 472 SER A N 1
ATOM 3740 C CA . SER A 1 472 ? -20.454 18.310 23.384 1.00 54.25 472 SER A CA 1
ATOM 3741 C C . SER A 1 472 ? -19.356 17.650 22.578 1.00 54.25 472 SER A C 1
ATOM 3743 O O . SER A 1 472 ? -18.207 17.519 23.017 1.00 54.25 472 SER A O 1
ATOM 3745 N N . THR A 1 473 ? -19.733 17.271 21.375 1.00 47.69 473 THR A N 1
ATOM 3746 C CA . THR A 1 473 ? -18.821 16.637 20.458 1.00 47.69 473 THR A CA 1
ATOM 3747 C C . THR A 1 473 ? -17.752 17.566 19.907 1.00 47.69 473 THR A C 1
ATOM 3749 O O . THR A 1 473 ? -16.663 17.102 19.617 1.00 47.69 473 THR A O 1
ATOM 3752 N N . ASP A 1 474 ? -18.024 18.874 19.927 1.00 37.97 474 ASP A N 1
ATOM 3753 C CA . ASP A 1 474 ? -17.143 19.945 19.449 1.00 37.97 474 ASP A CA 1
ATOM 3754 C C . ASP A 1 474 ? -16.495 20.793 20.565 1.00 37.97 474 ASP A C 1
ATOM 3756 O O . ASP A 1 474 ? -16.156 21.960 20.351 1.00 37.97 474 ASP A O 1
ATOM 3760 N N . TRP A 1 475 ? -16.338 20.286 21.796 1.00 34.09 475 TRP A N 1
ATOM 3761 C CA . TRP A 1 475 ? -15.869 21.130 22.912 1.00 34.09 475 TRP A CA 1
ATOM 3762 C C . TRP A 1 475 ? -14.362 21.485 22.902 1.00 34.09 475 TRP A C 1
ATOM 3764 O O . TRP A 1 475 ? -13.515 20.692 23.319 1.00 34.09 475 TRP A O 1
ATOM 3774 N N . ILE A 1 476 ? -14.006 22.702 22.453 1.00 35.22 476 ILE A N 1
ATOM 3775 C CA . ILE A 1 476 ? -12.630 23.242 22.473 1.00 35.22 476 ILE A CA 1
ATOM 3776 C C . ILE A 1 476 ? -12.412 24.021 23.776 1.00 35.22 476 ILE A C 1
ATOM 3778 O O . ILE A 1 476 ? -12.832 25.170 23.906 1.00 35.22 476 ILE A O 1
ATOM 3782 N N . GLY A 1 477 ? -11.712 23.431 24.744 1.00 34.62 477 GLY A N 1
ATOM 3783 C CA . GLY A 1 477 ? -11.220 24.161 25.916 1.00 34.62 477 GLY A CA 1
ATOM 3784 C C . GLY A 1 477 ? -9.831 24.755 25.691 1.00 34.62 477 GLY A C 1
ATOM 3785 O O . GLY A 1 477 ? -8.888 24.006 25.422 1.00 34.62 477 GLY A O 1
ATOM 3786 N N . GLU A 1 478 ? -9.666 26.070 25.886 1.00 33.44 478 GLU A N 1
ATOM 3787 C CA . GLU A 1 478 ? -8.358 26.737 25.816 1.00 33.44 478 GLU A CA 1
ATOM 3788 C C . GLU A 1 478 ? -7.327 26.045 26.731 1.00 33.44 478 GLU A C 1
ATOM 3790 O O . GLU A 1 478 ? -7.508 25.867 27.937 1.00 33.44 478 GLU A O 1
ATOM 3795 N N . TRP A 1 479 ? -6.207 25.631 26.140 1.00 37.31 479 TRP A N 1
ATOM 3796 C CA . TRP A 1 479 ? -5.048 25.027 26.813 1.00 37.31 479 TRP A CA 1
ATOM 3797 C C . TRP A 1 479 ? -4.138 26.082 27.494 1.00 37.31 479 TRP A C 1
ATOM 3799 O O . TRP A 1 479 ? -3.053 25.766 27.977 1.00 37.31 479 TRP A O 1
ATOM 3809 N N . GLY A 1 480 ? -4.553 27.355 27.499 1.00 34.62 480 GLY A N 1
ATOM 3810 C CA . GLY A 1 480 ? -3.665 28.519 27.462 1.00 34.62 480 GLY A CA 1
ATOM 3811 C C . GLY A 1 480 ? -3.514 29.353 28.738 1.00 34.62 480 GLY A C 1
ATOM 3812 O O . GLY A 1 480 ? -3.649 30.569 28.672 1.00 34.62 480 GLY A O 1
ATOM 3813 N N . GLN A 1 481 ? -3.106 28.774 29.870 1.00 32.41 481 GLN A N 1
ATOM 3814 C CA . GLN A 1 481 ? -2.367 29.569 30.877 1.00 32.41 481 GLN A CA 1
ATOM 3815 C C . GLN A 1 481 ? -0.838 29.417 30.786 1.00 32.41 481 GLN A C 1
ATOM 3817 O O . GLN A 1 481 ? -0.121 29.721 31.735 1.00 32.41 481 GLN A O 1
ATOM 3822 N N . ALA A 1 482 ? -0.306 29.063 29.611 1.00 31.55 482 ALA A N 1
ATOM 3823 C CA . ALA A 1 482 ? 1.104 29.270 29.280 1.00 31.55 482 ALA A CA 1
ATOM 3824 C C . ALA A 1 482 ? 1.230 30.367 28.210 1.00 31.55 482 ALA A C 1
ATOM 3826 O O . ALA A 1 482 ? 0.969 30.150 27.031 1.00 31.55 482 ALA A O 1
ATOM 3827 N N . ARG A 1 483 ? 1.601 31.576 28.645 1.00 28.84 483 ARG A N 1
ATOM 3828 C CA . ARG A 1 483 ? 1.878 32.726 27.773 1.00 28.84 483 ARG A CA 1
ATOM 3829 C C . ARG A 1 483 ? 3.147 32.479 26.953 1.00 28.84 483 ARG A C 1
ATOM 3831 O O . ARG A 1 483 ? 4.206 32.265 27.543 1.00 28.84 483 ARG A O 1
ATOM 3838 N N . ALA A 1 484 ? 3.085 32.645 25.635 1.00 27.09 484 ALA A N 1
ATOM 3839 C CA . ALA A 1 484 ? 4.258 33.085 24.886 1.00 27.09 484 ALA A CA 1
ATOM 3840 C C . ALA A 1 484 ? 4.391 34.613 24.985 1.00 27.09 484 ALA A C 1
ATOM 3842 O O . ALA A 1 484 ? 3.474 35.315 25.409 1.00 27.09 484 ALA A O 1
ATOM 3843 N N . ARG A 1 485 ? 5.574 35.142 24.664 1.00 32.41 485 ARG A N 1
ATOM 3844 C CA . ARG A 1 485 ? 5.800 36.589 24.565 1.00 32.41 485 ARG A CA 1
ATOM 3845 C C . ARG A 1 485 ? 5.743 37.062 23.114 1.00 32.41 485 ARG A C 1
ATOM 3847 O O . ARG A 1 485 ? 6.074 36.330 22.188 1.00 32.41 485 ARG A O 1
ATOM 3854 N N . GLN A 1 486 ? 5.359 38.336 23.022 1.00 28.94 486 GLN A N 1
ATOM 3855 C CA . GLN A 1 486 ? 5.102 39.203 21.870 1.00 28.94 486 GLN A CA 1
ATOM 3856 C C . GLN A 1 486 ? 5.878 38.887 20.584 1.00 28.94 486 GLN A C 1
ATOM 3858 O O . GLN A 1 486 ? 7.087 39.100 20.505 1.00 28.94 486 GLN A O 1
ATOM 3863 N N . GLY A 1 487 ? 5.130 38.480 19.555 1.00 31.09 487 GLY A N 1
ATOM 3864 C CA . GLY A 1 487 ? 5.590 38.349 18.168 1.00 31.09 487 GLY A CA 1
ATOM 3865 C C . GLY A 1 487 ? 4.831 37.286 17.362 1.00 31.09 487 GLY A C 1
ATOM 3866 O O . GLY A 1 487 ? 4.659 37.495 16.173 1.00 31.09 487 GLY A O 1
ATOM 3867 N N . GLU A 1 488 ? 4.399 36.216 18.050 1.00 34.69 488 GLU A N 1
ATOM 3868 C CA . GLU A 1 488 ? 3.211 35.328 17.904 1.00 34.69 488 GLU A CA 1
ATOM 3869 C C . GLU A 1 488 ? 2.620 34.934 16.509 1.00 34.69 488 GLU A C 1
ATOM 3871 O O . GLU A 1 488 ? 2.683 35.720 15.570 1.00 34.69 488 GLU A O 1
ATOM 3876 N N . PRO A 1 489 ? 1.987 33.732 16.347 1.00 28.64 489 PRO A N 1
ATOM 3877 C CA . PRO A 1 489 ? 1.283 32.982 17.396 1.00 28.64 489 PRO A CA 1
ATOM 3878 C C . PRO A 1 489 ? 1.782 31.549 17.696 1.00 28.64 489 PRO A C 1
ATOM 3880 O O . PRO A 1 489 ? 2.102 30.785 16.782 1.00 28.64 489 PRO A O 1
ATOM 3883 N N . PRO A 1 490 ? 1.792 31.143 18.981 1.00 32.28 490 PRO A N 1
ATOM 3884 C CA . PRO A 1 490 ? 1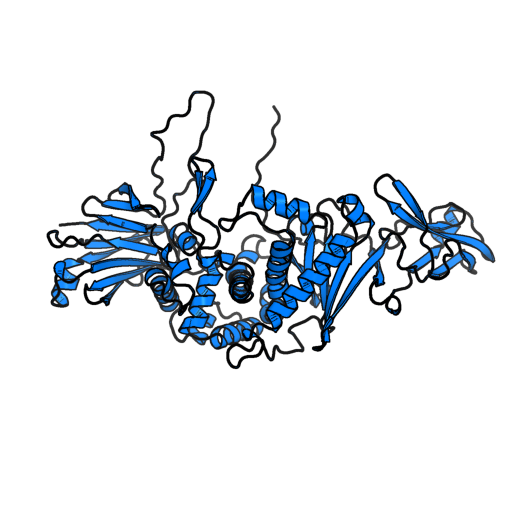.923 29.758 19.421 1.00 32.28 490 PRO A CA 1
ATOM 3885 C C . PRO A 1 490 ? 0.558 29.064 19.396 1.00 32.28 490 PRO A C 1
ATOM 3887 O O . PRO A 1 490 ? -0.443 29.635 19.821 1.00 32.28 490 PRO A O 1
ATOM 3890 N N . ALA A 1 491 ? 0.534 27.803 18.970 1.00 28.67 491 ALA A N 1
ATOM 3891 C CA . ALA A 1 491 ? -0.644 26.949 19.056 1.00 28.67 491 ALA A CA 1
ATOM 3892 C C . ALA A 1 491 ? -0.252 25.598 19.669 1.00 28.67 491 ALA A C 1
ATOM 3894 O O . ALA A 1 491 ? 0.516 24.824 19.087 1.00 28.67 491 ALA A O 1
ATOM 3895 N N . ALA A 1 492 ? -0.754 25.348 20.877 1.00 29.84 492 ALA A N 1
ATOM 3896 C CA . ALA A 1 492 ? -0.943 24.009 21.409 1.00 29.84 492 ALA A CA 1
ATOM 3897 C C . ALA A 1 492 ? -2.370 23.596 21.029 1.00 29.84 492 ALA A C 1
ATOM 3899 O O . ALA A 1 492 ? -3.333 24.207 21.481 1.00 29.84 492 ALA A O 1
ATOM 3900 N N . GLY A 1 493 ? -2.479 22.616 20.138 1.00 30.39 493 GLY A N 1
ATOM 3901 C CA . GLY A 1 493 ? -3.728 22.210 19.500 1.00 30.39 493 GLY A CA 1
ATOM 3902 C C . GLY A 1 493 ? -3.462 21.863 18.040 1.00 30.39 493 GLY A C 1
ATOM 3903 O O . GLY A 1 493 ? -2.614 22.482 17.396 1.00 30.39 493 GLY A O 1
ATOM 3904 N N . ASP A 1 494 ? -4.131 20.833 17.531 1.00 32.66 494 ASP A N 1
ATOM 3905 C CA . ASP A 1 494 ? -4.304 20.726 16.086 1.00 32.66 494 ASP A CA 1
ATOM 3906 C C . ASP A 1 494 ? -5.114 21.963 15.664 1.00 32.66 494 ASP A C 1
ATOM 3908 O O . ASP A 1 494 ? -6.035 22.354 16.378 1.00 32.66 494 ASP A O 1
ATOM 3912 N N . ASN A 1 495 ? -4.749 22.633 14.572 1.00 28.81 495 ASN A N 1
ATOM 3913 C CA . ASN A 1 495 ? -5.454 23.833 14.094 1.00 28.81 495 ASN A CA 1
ATOM 3914 C C . ASN A 1 495 ? -6.809 23.467 13.447 1.00 28.81 495 ASN A C 1
ATOM 3916 O O . ASN A 1 495 ? -7.221 24.087 12.465 1.00 28.81 495 ASN A O 1
ATOM 3920 N N . THR A 1 496 ? -7.489 22.438 13.950 1.00 33.19 496 THR A N 1
ATOM 3921 C CA . THR A 1 496 ? -8.862 22.128 13.581 1.00 33.19 496 THR A CA 1
ATOM 3922 C C . THR A 1 496 ? -9.798 23.033 14.393 1.00 33.19 496 THR A C 1
ATOM 3924 O O . THR A 1 496 ? -9.703 23.089 15.616 1.00 33.19 496 THR A O 1
ATOM 3927 N N . PRO A 1 497 ? -10.691 23.796 13.735 1.00 28.44 497 PRO A N 1
ATOM 3928 C CA . PRO A 1 497 ? -11.661 24.681 14.391 1.00 28.44 497 PRO A CA 1
ATOM 3929 C C . PRO A 1 497 ? -12.804 23.934 15.106 1.00 28.44 497 PRO A C 1
ATOM 3931 O O . PRO A 1 497 ? -13.766 24.568 15.531 1.00 28.44 497 PRO A O 1
ATOM 3934 N N . CYS A 1 498 ? -12.692 22.614 15.247 1.00 29.62 498 CYS A N 1
ATOM 3935 C CA . CYS A 1 498 ? -13.640 21.718 15.897 1.00 29.62 498 CYS A CA 1
ATOM 3936 C C . CYS A 1 498 ? -12.887 21.006 17.022 1.00 29.62 498 CYS A C 1
ATOM 3938 O O . CYS A 1 498 ? -11.702 20.697 16.867 1.00 29.62 498 CYS A O 1
ATOM 3940 N N . ALA A 1 499 ? -13.536 20.771 18.155 1.00 30.77 499 ALA A N 1
ATOM 3941 C CA . ALA A 1 499 ? -13.004 19.785 19.081 1.00 30.77 499 ALA A CA 1
ATOM 3942 C C . ALA A 1 499 ? -13.507 18.411 18.695 1.00 30.77 499 ALA A C 1
ATOM 3944 O O . ALA A 1 499 ? -14.598 18.279 18.173 1.00 30.77 499 ALA A O 1
ATOM 3945 N N . ASP A 1 500 ? -12.696 17.402 18.964 1.00 35.94 500 ASP A N 1
ATOM 3946 C CA . ASP A 1 500 ? -12.949 16.051 18.488 1.00 35.94 500 ASP A CA 1
ATOM 3947 C C . ASP A 1 500 ? -13.387 15.181 19.680 1.00 35.94 500 ASP A C 1
ATOM 3949 O O . ASP A 1 500 ? -12.586 14.469 20.288 1.00 35.94 500 ASP A O 1
ATOM 3953 N N . VAL A 1 501 ? -14.648 15.308 20.095 1.00 30.75 501 VAL A N 1
ATOM 3954 C CA . VAL A 1 501 ? -15.311 14.391 21.039 1.00 30.75 501 VAL A CA 1
ATOM 3955 C C . VAL A 1 501 ? -16.742 14.012 20.594 1.00 30.75 501 VAL A C 1
ATOM 3957 O O . VAL A 1 501 ? -17.573 13.727 21.446 1.00 30.75 501 VAL A O 1
ATOM 3960 N N . ALA A 1 502 ? -17.082 14.041 19.295 1.00 29.41 502 ALA A N 1
ATOM 3961 C CA . ALA A 1 502 ? -18.070 13.116 18.664 1.00 29.41 502 ALA A CA 1
ATOM 3962 C C . ALA A 1 502 ? -17.297 11.944 18.157 1.00 29.41 502 ALA A C 1
ATOM 3964 O O . ALA A 1 502 ? -16.127 12.170 17.878 1.00 29.41 502 ALA A O 1
ATOM 3965 N N . GLY A 1 503 ? -17.859 10.725 18.155 1.00 28.86 503 GLY A N 1
ATOM 3966 C CA . GLY A 1 503 ? -18.873 10.112 17.275 1.00 28.86 503 GLY A CA 1
ATOM 3967 C C . GLY A 1 503 ? -18.416 8.869 16.499 1.00 28.86 503 GLY A C 1
ATOM 3968 O O . GLY A 1 503 ? -18.616 8.812 15.288 1.00 28.86 503 GLY A O 1
ATOM 3969 N N . TRP A 1 504 ? -17.794 7.883 17.158 1.00 36.41 504 TRP A N 1
ATOM 3970 C CA . TRP A 1 504 ? -17.363 6.636 16.536 1.00 36.41 504 TRP A CA 1
ATOM 3971 C C . TRP A 1 504 ? -18.616 5.940 16.096 1.00 36.41 504 TRP A C 1
ATOM 3973 O O . TRP A 1 504 ? -19.733 6.172 16.574 1.00 36.41 504 TRP A O 1
ATOM 3983 N N . ALA A 1 505 ? -18.406 4.943 15.262 1.00 40.62 505 ALA A N 1
ATOM 3984 C CA . ALA A 1 505 ? -19.265 3.792 15.335 1.00 40.62 505 ALA A CA 1
ATOM 3985 C C . ALA A 1 505 ? -19.634 3.425 16.794 1.00 40.62 505 ALA A C 1
ATOM 3987 O O . ALA A 1 505 ? -20.688 2.837 16.956 1.00 40.62 505 ALA A O 1
ATOM 3988 N N . THR A 1 506 ? -18.832 3.739 17.840 1.00 46.59 506 THR A N 1
ATOM 3989 C CA . THR A 1 506 ? -19.189 3.791 19.286 1.00 46.59 506 THR A CA 1
ATOM 3990 C C . THR A 1 506 ? -18.217 4.613 20.201 1.00 46.59 506 THR A C 1
ATOM 3992 O O . THR A 1 506 ? -17.096 4.163 20.412 1.00 46.59 506 THR A O 1
ATOM 3995 N N . ASP A 1 507 ? -18.601 5.750 20.802 1.00 58.25 507 ASP A N 1
ATOM 3996 C CA . ASP A 1 507 ? -17.805 6.526 21.799 1.00 58.25 507 ASP A CA 1
ATOM 3997 C C . ASP A 1 507 ? -17.793 5.877 23.177 1.00 58.25 507 ASP A C 1
ATOM 3999 O O . ASP A 1 507 ? -18.586 4.979 23.419 1.00 58.25 507 ASP A O 1
ATOM 4003 N N . PHE A 1 508 ? -16.946 6.346 24.102 1.00 66.25 508 PHE A N 1
ATOM 4004 C CA . PHE A 1 508 ? -16.813 5.772 25.441 1.00 66.25 508 PHE A CA 1
ATOM 4005 C C . PHE A 1 508 ? -16.653 6.817 26.561 1.00 66.25 508 PHE A C 1
ATOM 4007 O O . PHE A 1 508 ? -15.769 7.671 26.507 1.00 66.25 508 PHE A O 1
ATOM 4014 N N . TYR A 1 509 ? -17.445 6.670 27.629 1.00 70.12 509 TYR A N 1
ATOM 4015 C CA . TYR A 1 509 ? -17.376 7.490 28.844 1.00 70.12 509 TYR A CA 1
ATOM 4016 C C . TYR A 1 509 ? -17.414 6.609 30.090 1.00 70.12 509 TYR A C 1
ATOM 4018 O O . TYR A 1 509 ? -18.325 5.798 30.240 1.00 70.12 509 TYR A O 1
ATOM 4026 N N . GLU A 1 510 ? -16.470 6.794 31.010 1.00 77.69 510 GLU A N 1
ATOM 4027 C CA . GLU A 1 510 ? -16.475 6.164 32.334 1.00 77.69 510 GLU A CA 1
ATOM 4028 C C . GLU A 1 510 ? -17.201 7.072 33.329 1.00 77.69 510 GLU A C 1
ATOM 4030 O O . GLU A 1 510 ? -16.849 8.234 33.465 1.00 77.69 510 GLU A O 1
ATOM 4035 N N . VAL A 1 511 ? -18.209 6.579 34.040 1.00 78.12 511 VAL A N 1
ATOM 4036 C CA . VAL A 1 511 ? -18.842 7.319 35.140 1.00 78.12 511 VAL A CA 1
ATOM 4037 C C . VAL A 1 511 ? -18.200 6.869 36.446 1.00 78.12 511 VAL A C 1
ATOM 4039 O O . VAL A 1 511 ? -18.190 5.678 36.765 1.00 78.12 511 VAL A O 1
ATOM 4042 N N . GLU A 1 512 ? -17.657 7.825 37.197 1.00 78.75 512 GLU A N 1
ATOM 4043 C CA . GLU A 1 512 ? -17.104 7.586 38.523 1.00 78.75 512 GLU A CA 1
ATOM 4044 C C . GLU A 1 512 ? -18.237 7.190 39.476 1.00 78.75 512 GLU A C 1
ATOM 4046 O O . GLU A 1 512 ? -19.166 7.958 39.732 1.00 78.75 512 GLU A O 1
ATOM 4051 N N . VAL A 1 513 ? -18.152 5.974 40.012 1.00 73.25 513 VAL A N 1
ATOM 4052 C CA . VAL A 1 513 ? -19.081 5.481 41.026 1.00 73.25 513 VAL A CA 1
ATOM 4053 C C . VAL A 1 513 ? -18.439 5.680 42.394 1.00 73.25 513 VAL A C 1
ATOM 4055 O O . VAL A 1 513 ? -17.471 4.999 42.727 1.00 73.25 513 VAL A O 1
ATOM 4058 N N . LYS A 1 514 ? -18.974 6.598 43.208 1.00 73.00 514 LYS A N 1
ATOM 4059 C CA . LYS A 1 514 ? -18.635 6.665 44.639 1.00 73.00 514 LYS A CA 1
ATOM 4060 C C . LYS A 1 514 ? -19.752 6.009 45.436 1.00 73.00 514 LYS A C 1
ATOM 4062 O O . LYS A 1 514 ? -20.923 6.313 45.230 1.00 73.00 514 LYS A O 1
ATOM 4067 N N . GLU A 1 515 ? -19.379 5.142 46.375 1.00 65.88 515 GLU A N 1
ATOM 4068 C CA . GLU A 1 515 ? -20.315 4.351 47.192 1.00 65.88 515 GLU A CA 1
ATOM 4069 C C . GLU A 1 515 ? -21.320 5.209 47.980 1.00 65.88 515 GLU A C 1
ATOM 4071 O O . GLU A 1 515 ? -22.391 4.732 48.344 1.00 65.88 515 GLU A O 1
ATOM 4076 N N . THR A 1 516 ? -20.982 6.474 48.241 1.00 57.44 516 THR A N 1
ATOM 4077 C CA . THR A 1 516 ? -21.759 7.404 49.070 1.00 57.44 516 THR A CA 1
ATOM 4078 C C . THR A 1 516 ? -22.557 8.444 48.282 1.00 57.44 516 THR A C 1
ATOM 4080 O O . THR A 1 516 ? -23.347 9.171 48.882 1.00 57.44 516 THR A O 1
ATOM 4083 N N . SER A 1 517 ? -22.370 8.546 46.964 1.00 63.66 517 SER A N 1
ATOM 4084 C CA . SER A 1 517 ? -23.080 9.512 46.114 1.00 63.66 517 SER A CA 1
ATOM 4085 C C . SER A 1 517 ? -24.214 8.843 45.343 1.00 63.66 517 SER A C 1
ATOM 4087 O O . SER A 1 517 ? -24.067 7.712 44.882 1.00 63.66 517 SER A O 1
ATOM 4089 N N . GLY A 1 518 ? -25.328 9.554 45.156 1.00 69.88 518 GLY A N 1
ATOM 4090 C CA . GLY A 1 518 ? -26.390 9.097 44.262 1.00 69.88 518 GLY A CA 1
ATOM 4091 C C . GLY A 1 518 ? -25.885 8.977 42.824 1.00 69.88 518 GLY A C 1
ATOM 4092 O O . GLY A 1 518 ? -25.063 9.775 42.373 1.00 69.88 518 GLY A O 1
ATOM 4093 N N . LEU A 1 519 ? -26.363 7.966 42.101 1.00 82.00 519 LEU A N 1
ATOM 4094 C CA . LEU A 1 519 ? -25.970 7.755 40.712 1.00 82.00 519 LEU A CA 1
ATOM 4095 C C . LEU A 1 519 ? -26.682 8.730 39.769 1.00 82.00 519 LEU A C 1
ATOM 4097 O O . LEU A 1 519 ? -27.857 9.046 39.989 1.00 82.00 519 LEU A O 1
ATOM 4101 N N . PRO A 1 520 ? -26.016 9.174 38.690 1.00 83.19 520 PRO A N 1
ATOM 4102 C CA . PRO A 1 520 ? -26.556 10.221 37.847 1.00 83.19 520 PRO A CA 1
ATOM 4103 C C . PRO A 1 520 ? -27.727 9.735 36.988 1.00 83.19 520 PRO A C 1
ATOM 4105 O O . PRO A 1 520 ? -27.883 8.551 36.668 1.00 83.19 520 PRO A O 1
ATOM 4108 N N . TRP A 1 521 ? -28.549 10.682 36.552 1.00 87.94 521 TRP A N 1
ATOM 4109 C CA . TRP A 1 521 ? -29.291 10.527 35.310 1.00 87.94 521 TRP A CA 1
ATOM 4110 C C . TRP A 1 521 ? -28.325 10.696 34.141 1.00 87.94 521 TRP A C 1
ATOM 4112 O O . TRP A 1 521 ? -27.572 11.667 34.112 1.00 87.94 521 TRP A O 1
ATOM 4122 N N . ILE A 1 522 ? -28.348 9.758 33.199 1.00 83.44 522 ILE A N 1
ATOM 4123 C CA . ILE A 1 522 ? -27.493 9.761 32.011 1.00 83.44 522 ILE A CA 1
ATOM 4124 C C . ILE A 1 522 ? -28.383 9.927 30.788 1.00 83.44 522 ILE A C 1
ATOM 4126 O O . ILE A 1 522 ? -29.358 9.187 30.633 1.00 83.44 522 ILE A O 1
ATOM 4130 N N . GLY A 1 523 ? -28.020 10.844 29.897 1.00 84.12 523 GLY A N 1
ATOM 4131 C CA . GLY A 1 523 ? -28.690 11.010 28.617 1.00 84.12 523 GLY A CA 1
ATOM 4132 C C . GLY A 1 523 ? -27.753 11.386 27.486 1.00 84.12 523 GLY A C 1
ATOM 4133 O O . GLY A 1 523 ? -26.669 11.923 27.697 1.00 84.12 523 GLY A O 1
ATOM 4134 N N . VAL A 1 524 ? -28.216 11.096 26.279 1.00 84.75 524 VAL A N 1
ATOM 4135 C CA . VAL A 1 524 ? -27.556 11.397 25.015 1.00 84.75 524 VAL A CA 1
ATOM 4136 C C . VAL A 1 524 ? -28.514 12.240 24.181 1.00 84.75 524 VAL A C 1
ATOM 4138 O O . VAL A 1 524 ? -29.670 11.854 23.964 1.00 84.75 524 VAL A O 1
ATOM 4141 N N . ARG A 1 525 ? -28.050 13.412 23.748 1.00 83.38 525 ARG A N 1
ATOM 4142 C CA . ARG A 1 525 ? -28.768 14.300 22.830 1.00 83.38 525 ARG A CA 1
ATOM 4143 C C . ARG A 1 525 ? -28.146 14.199 21.452 1.00 83.38 525 ARG A C 1
ATOM 4145 O O . ARG A 1 525 ? -26.974 14.496 21.318 1.00 83.38 525 ARG A O 1
ATOM 4152 N N . HIS A 1 526 ? -28.916 13.846 20.432 1.00 82.31 526 HIS A N 1
ATOM 4153 C CA . HIS A 1 526 ? -28.452 13.946 19.046 1.00 82.31 526 HIS A CA 1
ATOM 4154 C C . HIS A 1 526 ? -28.676 15.383 18.567 1.00 82.31 526 HIS A C 1
ATOM 4156 O O . HIS A 1 526 ? -29.809 15.861 18.618 1.00 82.31 526 HIS A O 1
ATOM 4162 N N . LEU A 1 527 ? -27.619 16.079 18.150 1.00 75.44 527 LEU A N 1
ATOM 4163 C CA . LEU A 1 527 ? -27.696 17.452 17.658 1.00 75.44 527 LEU A CA 1
ATOM 4164 C C . LEU A 1 527 ? -28.051 17.459 16.166 1.00 75.44 527 LEU A C 1
ATOM 4166 O O . LEU A 1 527 ? -29.208 17.702 15.819 1.00 75.44 527 LEU A O 1
ATOM 4170 N N . GLU A 1 528 ? -27.087 17.127 15.305 1.00 71.00 528 GLU A N 1
ATOM 4171 C CA . GLU A 1 528 ? -27.192 17.149 13.839 1.00 71.00 528 GLU A CA 1
ATOM 4172 C C . GLU A 1 528 ? -26.350 16.012 13.202 1.00 71.00 528 GLU A C 1
ATOM 4174 O O . GLU A 1 528 ? -25.683 15.253 13.904 1.00 71.00 528 GLU A O 1
ATOM 4179 N N . GLY A 1 529 ? -26.424 15.824 11.875 1.00 64.88 529 GLY A N 1
ATOM 4180 C CA . GLY A 1 529 ? -25.699 14.757 11.151 1.00 64.88 529 GLY A CA 1
ATOM 4181 C C . GLY A 1 529 ? -26.277 13.337 11.329 1.00 64.88 529 GLY A C 1
ATOM 4182 O O . GLY A 1 529 ? -27.019 13.072 12.269 1.00 64.88 529 GLY A O 1
ATOM 4183 N N . GLY A 1 530 ? -25.981 12.411 10.406 1.00 63.56 530 GLY A N 1
ATOM 4184 C CA . GLY A 1 530 ? -26.408 11.000 10.482 1.00 63.56 530 GLY A CA 1
ATOM 4185 C C . GLY A 1 530 ? -27.915 10.706 10.426 1.00 63.56 530 GLY A C 1
ATOM 4186 O O . GLY A 1 530 ? -28.771 11.589 10.463 1.00 63.56 530 GLY A O 1
ATOM 4187 N N . ARG A 1 531 ? -28.273 9.416 10.303 1.00 62.94 531 ARG A N 1
ATOM 4188 C CA . ARG A 1 531 ? -29.678 8.943 10.304 1.00 62.94 531 ARG A CA 1
ATOM 4189 C C . ARG A 1 531 ? -30.151 8.368 11.649 1.00 62.94 531 ARG A C 1
ATOM 4191 O O . ARG A 1 531 ? -31.349 8.123 11.794 1.00 62.94 531 ARG A O 1
ATOM 4198 N N . GLY A 1 532 ? -29.254 8.199 12.627 1.00 69.00 532 GLY A N 1
ATOM 4199 C CA . GLY A 1 532 ? -29.597 7.830 14.006 1.00 69.00 532 GLY A CA 1
ATOM 4200 C C . GLY A 1 532 ? -28.391 7.458 14.877 1.00 69.00 532 GLY A C 1
ATOM 4201 O O . GLY A 1 532 ? -27.395 6.932 14.376 1.00 69.00 532 GLY A O 1
ATOM 4202 N N . LEU A 1 533 ? -28.512 7.691 16.183 1.00 74.88 533 LEU A N 1
ATOM 4203 C CA . LEU A 1 533 ? -27.552 7.269 17.207 1.00 74.88 533 LEU A CA 1
ATOM 4204 C C . LEU A 1 533 ? -28.164 6.180 18.094 1.00 74.88 533 LEU A C 1
ATOM 4206 O O . LEU A 1 533 ? -29.335 6.253 18.466 1.00 74.88 533 LEU A O 1
ATOM 4210 N N . ASP A 1 534 ? -27.362 5.194 18.472 1.00 80.69 534 ASP A N 1
ATOM 4211 C CA . ASP A 1 534 ? -27.679 4.261 19.552 1.00 80.69 534 ASP A CA 1
ATOM 4212 C C . ASP A 1 534 ? -26.747 4.558 20.732 1.00 80.69 534 ASP A C 1
ATOM 4214 O O . ASP A 1 534 ? -25.633 5.029 20.545 1.00 80.69 534 ASP A O 1
ATOM 4218 N N . ALA A 1 535 ? -27.158 4.267 21.959 1.00 79.75 535 ALA A N 1
ATOM 4219 C CA . ALA A 1 535 ? -26.268 4.275 23.109 1.00 79.75 535 ALA A CA 1
ATOM 4220 C C . ALA A 1 535 ? -26.467 3.032 23.980 1.00 79.75 535 ALA A C 1
ATOM 4222 O O . ALA A 1 535 ? -27.564 2.479 24.079 1.00 79.75 535 ALA A O 1
ATOM 4223 N N . ARG A 1 536 ? -25.399 2.570 24.627 1.00 83.44 536 ARG A N 1
ATOM 4224 C CA . ARG A 1 536 ? -25.409 1.450 25.571 1.00 83.44 536 ARG A CA 1
ATOM 4225 C C . ARG A 1 536 ? -24.748 1.882 26.858 1.00 83.44 536 ARG A C 1
ATOM 4227 O O . ARG A 1 536 ? -23.609 2.322 26.851 1.00 83.44 536 ARG A O 1
ATOM 4234 N N . VAL A 1 537 ? -25.440 1.713 27.971 1.00 85.06 537 VAL A N 1
ATOM 4235 C CA . VAL A 1 537 ? -24.841 1.880 29.291 1.00 85.06 537 VAL A CA 1
ATOM 4236 C C . VAL A 1 537 ? -24.500 0.507 29.836 1.00 85.06 537 VAL A C 1
ATOM 4238 O O . VAL A 1 537 ? -25.381 -0.340 29.976 1.00 85.06 537 VAL A O 1
ATOM 4241 N N . VAL A 1 538 ? -23.221 0.285 30.111 1.00 84.44 538 VAL A N 1
ATOM 4242 C CA . VAL A 1 538 ? -22.663 -0.971 30.602 1.00 84.44 538 VAL A CA 1
ATOM 4243 C C . VAL A 1 538 ? -22.224 -0.772 32.041 1.00 84.44 538 VAL A C 1
ATOM 4245 O O . VAL A 1 538 ? -21.325 0.010 32.330 1.00 84.44 538 VAL A O 1
ATOM 4248 N N . LEU A 1 539 ? -22.875 -1.476 32.955 1.00 87.06 539 LEU A N 1
ATOM 4249 C CA . LEU A 1 539 ? -22.580 -1.442 34.374 1.00 87.06 539 LEU A CA 1
ATOM 4250 C C . LEU A 1 539 ? -21.754 -2.681 34.705 1.00 87.06 539 LEU A C 1
ATOM 4252 O O . LEU A 1 539 ? -22.184 -3.804 34.438 1.00 87.06 539 LEU A O 1
ATOM 4256 N N . VAL A 1 540 ? -20.570 -2.468 35.269 1.00 85.44 540 VAL A N 1
ATOM 4257 C CA . VAL A 1 540 ? -19.649 -3.524 35.688 1.00 85.44 540 VAL A CA 1
ATOM 4258 C C . VAL A 1 540 ? -19.770 -3.676 37.192 1.00 85.44 540 VAL A C 1
ATOM 4260 O O . VAL A 1 540 ? -19.510 -2.732 37.936 1.00 85.44 540 VAL A O 1
ATOM 4263 N N . SER A 1 541 ? -20.184 -4.853 37.645 1.00 85.12 541 SER A N 1
ATOM 4264 C CA . SER A 1 541 ? -20.212 -5.186 39.071 1.00 85.12 541 SER A CA 1
ATOM 4265 C C . SER A 1 541 ? -18.806 -5.455 39.612 1.00 85.12 541 SER A C 1
ATOM 4267 O O . SER A 1 541 ? -17.930 -5.890 38.867 1.00 85.12 541 SER A O 1
ATOM 4269 N N . LYS A 1 542 ? -18.606 -5.313 40.928 1.00 83.25 542 LYS A N 1
ATOM 4270 C CA . LYS A 1 542 ? -17.347 -5.690 41.610 1.00 83.25 542 LYS A CA 1
ATOM 4271 C C . LYS A 1 542 ? -16.971 -7.171 41.452 1.00 83.25 542 LYS A C 1
ATOM 4273 O O . LYS A 1 542 ? -15.819 -7.538 41.650 1.00 83.25 542 LYS A O 1
ATOM 4278 N N . GLY A 1 543 ? -17.936 -8.024 41.101 1.00 77.69 543 GLY A N 1
ATOM 4279 C CA . GLY A 1 543 ? -17.717 -9.435 40.770 1.00 77.69 543 GLY A CA 1
ATOM 4280 C C . GLY A 1 543 ? -17.378 -9.697 39.296 1.00 77.69 543 GLY A C 1
ATOM 4281 O O . GLY A 1 543 ? -17.323 -10.856 38.897 1.00 77.69 543 GLY A O 1
ATOM 4282 N N . GLY A 1 544 ? -17.213 -8.657 38.470 1.00 77.38 544 GLY A N 1
ATOM 4283 C CA . GLY A 1 544 ? -16.882 -8.769 37.044 1.00 77.38 544 GLY A CA 1
ATOM 4284 C C . GLY A 1 544 ? -18.057 -9.119 36.120 1.00 77.38 544 GLY A C 1
ATOM 4285 O O . GLY A 1 544 ? -17.859 -9.319 34.926 1.00 77.38 544 GLY A O 1
ATOM 4286 N N . SER A 1 545 ? -19.287 -9.195 36.642 1.00 83.06 545 SER A N 1
ATOM 4287 C CA . SER A 1 545 ? -20.502 -9.380 35.829 1.00 83.06 545 SER A CA 1
ATOM 4288 C C . SER A 1 545 ? -20.990 -8.059 35.232 1.00 83.06 545 SER A C 1
ATOM 4290 O O . SER A 1 545 ? -20.804 -7.003 35.843 1.00 83.06 545 SER A O 1
ATOM 4292 N N . PHE A 1 546 ? -21.663 -8.133 34.080 1.00 83.94 546 PHE A N 1
ATOM 4293 C CA . PHE A 1 546 ? -22.137 -6.972 33.322 1.00 83.94 546 PHE A CA 1
ATOM 4294 C C . PHE A 1 546 ? -23.666 -6.873 33.293 1.00 83.94 546 PHE A C 1
ATOM 4296 O O . PHE A 1 546 ? -24.357 -7.871 33.089 1.00 83.94 546 PHE A O 1
ATOM 4303 N N . LEU A 1 547 ? -24.183 -5.649 33.397 1.00 86.62 547 LEU A N 1
ATOM 4304 C CA . LEU A 1 547 ? -25.560 -5.290 33.049 1.00 86.62 547 LEU A CA 1
ATOM 4305 C C . LEU A 1 547 ? -25.540 -4.254 31.929 1.00 86.62 547 LEU A C 1
ATOM 4307 O O . LEU A 1 547 ? -24.759 -3.310 31.977 1.00 86.62 547 LEU A O 1
ATOM 4311 N N . ILE A 1 548 ? -26.400 -4.416 30.922 1.00 86.12 548 ILE A N 1
ATOM 4312 C CA . ILE A 1 548 ? -26.424 -3.536 29.748 1.00 86.12 548 ILE A CA 1
ATOM 4313 C C . ILE A 1 548 ? -27.812 -2.920 29.589 1.00 86.12 548 ILE A C 1
ATOM 4315 O O . ILE A 1 548 ? -28.816 -3.629 29.515 1.00 86.12 548 ILE A O 1
ATOM 4319 N N . LYS A 1 549 ? -27.865 -1.591 29.483 1.00 88.44 549 LYS A N 1
ATOM 4320 C CA . LYS A 1 549 ? -29.062 -0.828 29.128 1.00 88.44 549 LYS A CA 1
ATOM 4321 C C . LYS A 1 549 ? -28.878 -0.177 27.764 1.00 88.44 549 LYS A C 1
ATOM 4323 O O . LYS A 1 549 ? -28.030 0.692 27.603 1.00 88.44 549 LYS A O 1
ATOM 4328 N N . ASN A 1 550 ? -29.714 -0.556 26.802 1.00 85.38 550 ASN A N 1
ATOM 4329 C CA . ASN A 1 550 ? -29.723 0.061 25.477 1.00 85.38 550 ASN A CA 1
ATOM 4330 C C . ASN A 1 550 ? -30.668 1.276 25.432 1.00 85.38 550 ASN A C 1
ATOM 4332 O O . ASN A 1 550 ? -31.776 1.230 25.978 1.00 85.38 550 ASN A O 1
ATOM 4336 N N . ILE A 1 551 ? -30.234 2.323 24.738 1.00 86.06 551 ILE A N 1
ATOM 4337 C CA . ILE A 1 551 ? -30.982 3.513 24.328 1.00 86.06 551 ILE A CA 1
ATOM 4338 C C . ILE A 1 551 ? -30.893 3.540 22.797 1.00 86.06 551 ILE A C 1
ATOM 4340 O O . ILE A 1 551 ? -29.865 3.916 22.251 1.00 86.06 551 ILE A O 1
ATOM 4344 N N . LEU A 1 552 ? -31.909 3.043 22.094 1.00 83.50 552 LEU A N 1
ATOM 4345 C CA . LEU A 1 552 ? -31.832 2.823 20.644 1.00 83.50 552 LEU A CA 1
ATOM 4346 C C . LEU A 1 552 ? -32.605 3.891 19.865 1.00 83.50 552 LEU A C 1
ATOM 4348 O O . LEU A 1 552 ? -33.665 4.340 20.306 1.00 83.50 552 LEU A O 1
ATOM 4352 N N . GLY A 1 553 ? -32.125 4.226 18.670 1.00 80.25 553 GLY A N 1
ATOM 4353 C CA . GLY A 1 553 ? -32.828 5.075 17.712 1.00 80.25 553 GLY A CA 1
ATOM 4354 C C . GLY A 1 553 ? -33.014 6.514 18.191 1.00 80.25 553 GLY A C 1
ATOM 4355 O O . GLY A 1 553 ? -34.101 7.084 18.042 1.00 80.25 553 GLY A O 1
ATOM 4356 N N . ILE A 1 554 ? -31.975 7.098 18.783 1.00 84.62 554 ILE A N 1
ATOM 4357 C CA . ILE A 1 554 ? -31.923 8.514 19.141 1.00 84.62 554 ILE A CA 1
ATOM 4358 C C . ILE A 1 554 ? -31.916 9.308 17.830 1.00 84.62 554 ILE A C 1
ATOM 4360 O O . ILE A 1 554 ? -31.042 9.134 16.982 1.00 84.62 554 ILE A O 1
ATOM 4364 N N . ARG A 1 555 ? -32.964 10.111 17.631 1.00 84.12 555 ARG A N 1
ATOM 4365 C CA . ARG A 1 555 ? -33.185 10.892 16.406 1.00 84.12 555 ARG A CA 1
ATOM 4366 C C . ARG A 1 555 ? -32.546 12.276 16.529 1.00 84.12 555 ARG A C 1
ATOM 4368 O O . ARG A 1 555 ? -32.542 12.790 17.648 1.00 84.12 555 ARG A O 1
ATOM 4375 N N . PRO A 1 556 ? -32.161 12.924 15.413 1.00 83.38 556 PRO A N 1
ATOM 4376 C CA . PRO A 1 556 ? -31.694 14.308 15.430 1.00 83.38 556 PRO A CA 1
ATOM 4377 C C . PRO A 1 556 ? -32.660 15.227 16.189 1.00 83.38 556 PRO A C 1
ATOM 4379 O O . PRO A 1 556 ? -33.880 15.145 16.010 1.00 83.38 556 PRO A O 1
ATOM 4382 N N . GLY A 1 557 ? -32.118 16.063 17.073 1.00 81.56 557 GLY A N 1
ATOM 4383 C CA . GLY A 1 557 ? -32.857 16.948 17.974 1.00 81.56 557 GLY A CA 1
ATOM 4384 C C . GLY A 1 557 ? -33.465 16.281 19.218 1.00 81.56 557 GLY A C 1
ATOM 4385 O O . GLY A 1 557 ? -34.047 16.977 20.052 1.00 81.56 557 GLY A O 1
ATOM 4386 N N . ALA A 1 558 ? -33.366 14.957 19.380 1.00 86.00 558 ALA A N 1
ATOM 4387 C CA . ALA A 1 558 ? -33.926 14.249 20.531 1.00 86.00 558 ALA A CA 1
ATOM 4388 C C . ALA A 1 558 ? -32.896 14.068 21.657 1.00 86.00 558 ALA A C 1
ATOM 4390 O O . ALA A 1 558 ? -31.744 13.718 21.415 1.00 86.00 558 ALA A O 1
ATOM 4391 N N . LEU A 1 559 ? -33.352 14.223 22.904 1.00 86.50 559 LEU A N 1
ATOM 4392 C CA . LEU A 1 559 ? -32.642 13.796 24.110 1.00 86.50 559 LEU A CA 1
ATOM 4393 C C . LEU A 1 559 ? -33.288 12.515 24.639 1.00 86.50 559 LEU A C 1
ATOM 4395 O O . LEU A 1 559 ? -34.477 12.508 24.958 1.00 86.50 559 LEU A O 1
ATOM 4399 N N . GLN A 1 560 ? -32.506 11.447 24.762 1.00 89.81 560 GLN A N 1
ATOM 4400 C CA . GLN A 1 560 ? -32.937 10.213 25.412 1.00 89.81 560 GLN A CA 1
ATOM 4401 C C . GLN A 1 560 ? -31.996 9.865 26.558 1.00 89.81 560 GLN A C 1
ATOM 4403 O O . GLN A 1 560 ? -30.784 9.993 26.438 1.00 89.81 560 GLN A O 1
ATOM 4408 N N . GLY A 1 561 ? -32.547 9.408 27.676 1.00 88.62 561 GLY A N 1
ATOM 4409 C CA . GLY A 1 561 ? -31.754 9.069 28.848 1.00 88.62 561 GLY A CA 1
ATOM 4410 C C . GLY A 1 561 ? -32.569 8.370 29.921 1.00 88.62 561 GLY A C 1
ATOM 4411 O O . GLY A 1 561 ? -33.778 8.171 29.782 1.00 88.62 561 GLY A O 1
ATOM 4412 N N . PHE A 1 562 ? -31.906 7.973 30.999 1.00 89.12 562 PHE A N 1
ATOM 4413 C CA . PHE A 1 562 ? -32.531 7.288 32.120 1.00 89.12 562 PHE A CA 1
ATOM 4414 C C . PHE A 1 562 ? -31.778 7.544 33.428 1.00 89.12 562 PHE A C 1
ATOM 4416 O O . PHE A 1 562 ? -30.608 7.916 33.447 1.00 89.12 562 PHE A O 1
ATOM 4423 N N . SER A 1 563 ? -32.470 7.327 34.548 1.00 89.50 563 SER A N 1
ATOM 4424 C CA . SER A 1 563 ? -31.844 7.356 35.870 1.00 89.50 563 SER A CA 1
ATOM 4425 C C . SER A 1 563 ? -31.100 6.047 36.107 1.00 89.50 563 SER A C 1
ATOM 4427 O O . SER A 1 563 ? -31.732 4.989 36.184 1.00 89.50 563 SER A O 1
ATOM 4429 N N . LEU A 1 564 ? -29.774 6.124 36.242 1.00 87.38 564 LEU A N 1
ATOM 4430 C CA . LEU A 1 564 ? -28.939 4.960 36.530 1.00 87.38 564 LEU A CA 1
ATOM 4431 C C . LEU A 1 564 ? -29.307 4.338 37.882 1.00 87.38 564 LEU A C 1
ATOM 4433 O O . LEU A 1 564 ? -29.412 3.118 37.990 1.00 87.38 564 LEU A O 1
ATOM 4437 N N . GLN A 1 565 ? -29.608 5.191 38.865 1.00 87.88 565 GLN A N 1
ATOM 4438 C CA . GLN A 1 565 ? -30.099 4.797 40.184 1.00 87.88 565 GLN A CA 1
ATOM 4439 C C . GLN A 1 565 ? -31.357 3.920 40.084 1.00 87.88 565 GLN A C 1
ATOM 4441 O O . GLN A 1 565 ? -31.352 2.776 40.532 1.00 87.88 565 GLN A O 1
ATOM 4446 N N . LYS A 1 566 ? -32.411 4.408 39.412 1.00 89.44 566 LYS A N 1
ATOM 4447 C CA . LYS A 1 566 ? -33.665 3.648 39.247 1.00 89.44 566 LYS A CA 1
ATOM 4448 C C . LYS A 1 566 ? -33.468 2.355 38.460 1.00 89.44 566 LYS A C 1
ATOM 4450 O O . LYS A 1 566 ? -34.175 1.378 38.693 1.00 89.44 566 LYS A O 1
ATOM 4455 N N . PHE A 1 567 ? -32.543 2.352 37.499 1.00 90.50 567 PHE A N 1
ATOM 4456 C CA . PHE A 1 567 ? -32.242 1.158 36.719 1.00 90.50 567 PHE A CA 1
ATOM 4457 C C . PHE A 1 567 ? -31.593 0.067 37.579 1.00 90.50 567 PHE A C 1
ATOM 4459 O O . PHE A 1 567 ? -32.017 -1.081 37.485 1.00 90.50 567 PHE A O 1
ATOM 4466 N N . LEU A 1 568 ? -30.637 0.414 38.448 1.00 88.62 568 LEU A N 1
ATOM 4467 C CA . LEU A 1 568 ? -30.025 -0.537 39.384 1.00 88.62 568 LEU A CA 1
ATOM 4468 C C . LEU A 1 568 ? -31.000 -1.057 40.432 1.00 88.62 568 LEU A C 1
ATOM 4470 O O . LEU A 1 568 ? -31.053 -2.263 40.662 1.00 88.62 568 LEU A O 1
ATOM 4474 N N . GLU A 1 569 ? -31.803 -0.170 41.018 1.00 89.25 569 GLU A N 1
ATOM 4475 C CA . GLU A 1 569 ? -32.810 -0.549 42.013 1.00 89.25 569 GLU A CA 1
ATOM 4476 C C . GLU A 1 569 ? -33.801 -1.565 41.435 1.00 89.25 569 GLU A C 1
ATOM 4478 O O . GLU A 1 569 ? -34.146 -2.547 42.090 1.00 89.25 569 GLU A O 1
ATOM 4483 N N . ALA A 1 570 ? -34.191 -1.397 40.166 1.00 90.25 570 ALA A N 1
ATOM 4484 C CA . ALA A 1 570 ? -35.040 -2.355 39.460 1.00 90.25 570 ALA A CA 1
ATOM 4485 C C . ALA A 1 570 ? -34.370 -3.725 39.230 1.00 90.25 570 ALA A C 1
ATOM 4487 O O . ALA A 1 570 ? -35.072 -4.701 38.978 1.00 90.25 570 ALA A O 1
ATOM 4488 N N . GLN A 1 571 ? -33.037 -3.807 39.298 1.00 88.94 571 GLN A N 1
ATOM 4489 C CA . GLN A 1 571 ? -32.273 -5.061 39.265 1.00 88.94 571 GLN A CA 1
ATOM 4490 C C . GLN A 1 571 ? -31.943 -5.595 40.671 1.00 88.94 571 GLN A C 1
ATOM 4492 O O . GLN A 1 571 ? -31.273 -6.618 40.786 1.00 88.94 571 GLN A O 1
ATOM 4497 N N . GLY A 1 572 ? -32.398 -4.927 41.739 1.00 89.19 572 GLY A N 1
ATOM 4498 C CA . GLY A 1 572 ? -32.076 -5.294 43.121 1.00 89.19 572 GLY A CA 1
ATOM 4499 C C . GLY A 1 572 ? -30.630 -4.986 43.523 1.00 89.19 572 GLY A C 1
ATOM 4500 O O . GLY A 1 572 ? -30.111 -5.629 44.431 1.00 89.19 572 GLY A O 1
ATOM 4501 N N . LEU A 1 573 ? -29.983 -4.037 42.843 1.00 88.31 573 LEU A N 1
ATOM 4502 C CA . LEU A 1 573 ? -28.592 -3.646 43.068 1.00 88.31 573 LEU A CA 1
ATOM 4503 C C . LEU A 1 573 ? -28.484 -2.203 43.565 1.00 88.31 573 LEU A C 1
ATOM 4505 O O . LEU A 1 573 ? -29.393 -1.387 43.401 1.00 88.31 573 LEU A O 1
ATOM 4509 N N . THR A 1 574 ? -27.327 -1.881 44.132 1.00 87.69 574 THR A N 1
ATOM 4510 C CA . THR A 1 574 ? -26.961 -0.554 44.629 1.00 87.69 574 THR A CA 1
ATOM 4511 C C . THR A 1 574 ? -25.683 -0.046 43.959 1.00 87.69 574 THR A C 1
ATOM 4513 O O . THR A 1 574 ? -24.957 -0.794 43.305 1.00 87.69 574 THR A O 1
ATOM 4516 N N . ALA A 1 575 ? -25.364 1.238 44.147 1.00 84.12 575 ALA A N 1
ATOM 4517 C CA . ALA A 1 575 ? -24.098 1.807 43.680 1.00 84.12 575 ALA A CA 1
ATOM 4518 C C . ALA A 1 575 ? -22.870 1.083 44.268 1.00 84.12 575 ALA A C 1
ATOM 4520 O O . ALA A 1 575 ? -21.848 0.974 43.600 1.00 84.12 575 ALA A O 1
ATOM 4521 N N . ALA A 1 576 ? -22.981 0.542 45.488 1.00 85.50 576 ALA A N 1
ATOM 4522 C CA . ALA A 1 576 ? -21.898 -0.180 46.153 1.00 85.50 576 ALA A CA 1
ATOM 4523 C C . ALA A 1 576 ? -21.560 -1.525 45.485 1.00 85.50 576 ALA A C 1
ATOM 4525 O O . ALA A 1 576 ? -20.462 -2.044 45.694 1.00 85.50 576 ALA A O 1
ATOM 4526 N N . ASP A 1 577 ? -22.469 -2.070 44.673 1.00 86.56 577 ASP A N 1
ATOM 4527 C CA . ASP A 1 577 ? -22.265 -3.320 43.934 1.00 86.56 577 ASP A CA 1
ATOM 4528 C C . ASP A 1 577 ? -21.488 -3.109 42.628 1.00 86.56 577 ASP A C 1
ATOM 4530 O O . ASP A 1 577 ? -21.009 -4.069 42.015 1.00 86.56 577 ASP A O 1
ATOM 4534 N N . LEU A 1 578 ? -21.345 -1.853 42.199 1.00 85.88 578 LEU A N 1
ATOM 4535 C CA . LEU A 1 578 ? -20.670 -1.489 40.965 1.00 85.88 578 LEU A CA 1
ATOM 4536 C C . LEU A 1 578 ? -19.188 -1.203 41.185 1.00 85.88 578 LEU A C 1
ATOM 4538 O O . LEU A 1 578 ? -18.778 -0.579 42.160 1.00 85.88 578 LEU A O 1
ATOM 4542 N N . GLU A 1 579 ? -18.385 -1.656 40.231 1.00 82.81 579 GLU A N 1
ATOM 4543 C CA . GLU A 1 579 ? -17.001 -1.231 40.063 1.00 82.81 579 GLU A CA 1
ATOM 4544 C C . GLU A 1 579 ? -16.947 0.007 39.164 1.00 82.81 579 GLU A C 1
ATOM 4546 O O . GLU A 1 579 ? -16.301 0.996 39.504 1.00 82.81 579 GLU A O 1
ATOM 4551 N N . LYS A 1 580 ? -17.610 -0.055 38.000 1.00 83.12 580 LYS A N 1
ATOM 4552 C CA . LYS A 1 580 ? -17.539 0.971 36.950 1.00 83.12 580 LYS A CA 1
ATOM 4553 C C . LYS A 1 580 ? -18.827 1.029 36.150 1.00 83.12 580 LYS A C 1
ATOM 4555 O O . LYS A 1 580 ? -19.566 0.049 36.052 1.00 83.12 580 LYS A O 1
ATOM 4560 N N . VAL A 1 581 ? -19.068 2.175 35.530 1.00 82.94 581 VAL A N 1
ATOM 4561 C CA . VAL A 1 581 ? -20.171 2.372 34.592 1.00 82.94 581 VAL A CA 1
ATOM 4562 C C . VAL A 1 581 ? -19.607 2.992 33.333 1.00 82.94 581 VAL A C 1
ATOM 4564 O O . VAL A 1 581 ? -18.817 3.929 33.397 1.00 82.94 581 VAL A O 1
ATOM 4567 N N . TYR A 1 582 ? -20.029 2.469 32.195 1.00 80.94 582 TYR A N 1
ATOM 4568 C CA . TYR A 1 582 ? -19.563 2.883 30.889 1.00 80.94 582 TYR A CA 1
ATOM 4569 C C . TYR A 1 582 ? -20.733 3.297 30.018 1.00 80.94 582 TYR A C 1
ATOM 4571 O O . TYR A 1 582 ? -21.755 2.619 30.003 1.00 80.94 582 TYR A O 1
ATOM 4579 N N . ILE A 1 583 ? -20.592 4.393 29.286 1.00 78.94 583 ILE A N 1
ATOM 4580 C CA . ILE A 1 583 ? -21.561 4.828 28.283 1.00 78.94 583 ILE A CA 1
ATOM 4581 C C . ILE A 1 583 ? -20.892 4.690 26.929 1.00 78.94 583 ILE A C 1
ATOM 4583 O O . ILE A 1 583 ? -19.808 5.225 26.717 1.00 78.94 583 ILE A O 1
ATOM 4587 N N . LEU A 1 584 ? -21.557 3.965 26.043 1.00 76.19 584 LEU A N 1
ATOM 4588 C CA . LEU A 1 584 ? -21.128 3.686 24.691 1.00 76.19 584 LEU A CA 1
ATOM 4589 C C . LEU A 1 584 ? -22.077 4.362 23.705 1.00 76.19 584 LEU A C 1
ATOM 4591 O O . LEU A 1 584 ? -23.250 4.011 23.735 1.00 76.19 584 LEU A O 1
ATOM 4595 N N . VAL A 1 585 ? -21.638 5.296 22.857 1.00 74.06 585 VAL A N 1
ATOM 4596 C CA . VAL A 1 585 ? -22.537 5.999 21.907 1.00 74.06 585 VAL A CA 1
ATOM 4597 C C . VAL A 1 585 ? -22.197 5.645 20.470 1.00 74.06 585 VAL A C 1
A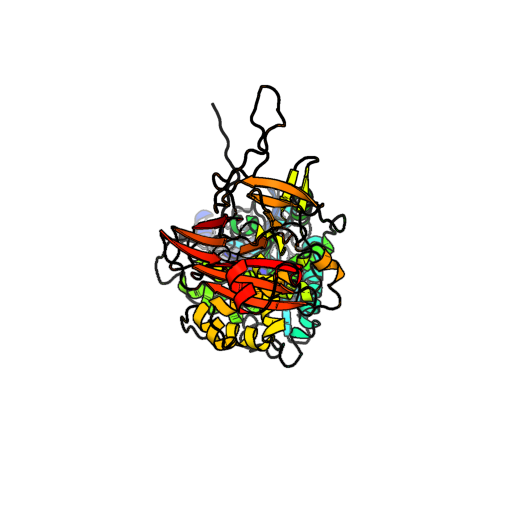TOM 4599 O O . VAL A 1 585 ? -21.180 6.070 19.956 1.00 74.06 585 VAL A O 1
ATOM 4602 N N . THR A 1 586 ? -23.052 4.875 19.812 1.00 71.00 586 THR A N 1
ATOM 4603 C CA . THR A 1 586 ? -22.855 4.291 18.486 1.00 71.00 586 THR A CA 1
ATOM 4604 C C . THR A 1 586 ? -23.477 5.134 17.379 1.00 71.00 586 THR A C 1
ATOM 4606 O O . THR A 1 586 ? -24.704 5.223 17.285 1.00 71.00 586 THR A O 1
ATOM 4609 N N . ASN A 1 587 ? -22.652 5.663 16.468 1.00 71.62 587 ASN A N 1
ATOM 4610 C CA . ASN A 1 587 ? -23.133 6.156 15.182 1.00 71.62 587 ASN A CA 1
ATOM 4611 C C . ASN A 1 587 ? -23.625 4.988 14.315 1.00 71.62 587 ASN A C 1
ATOM 4613 O O . ASN A 1 587 ? -22.854 4.128 13.884 1.00 71.62 587 ASN A O 1
ATOM 4617 N N . THR A 1 588 ? -24.937 4.945 14.073 1.00 69.25 588 THR A N 1
ATOM 4618 C CA . THR A 1 588 ? -25.566 3.867 13.295 1.00 69.25 588 THR A CA 1
ATOM 4619 C C . THR A 1 588 ? -25.507 4.109 11.785 1.00 69.25 588 THR A C 1
ATOM 4621 O O . THR A 1 588 ? -25.817 3.202 10.999 1.00 69.25 588 THR A O 1
ATOM 4624 N N . ASP A 1 589 ? -25.100 5.316 11.369 1.00 68.62 589 ASP A N 1
ATOM 4625 C CA . ASP A 1 589 ? -24.810 5.657 9.983 1.00 68.62 589 ASP A CA 1
ATOM 4626 C C . ASP A 1 589 ? -23.311 5.539 9.712 1.00 68.62 589 ASP A C 1
ATOM 4628 O O . ASP A 1 589 ? -22.483 6.352 10.110 1.00 68.62 589 ASP A O 1
ATOM 4632 N N . ALA A 1 590 ? -22.958 4.498 8.976 1.00 64.88 590 ALA A N 1
ATOM 4633 C CA . ALA A 1 590 ? -21.575 4.164 8.714 1.00 64.88 590 ALA A CA 1
ATOM 4634 C C . ALA A 1 590 ? -20.901 5.075 7.666 1.00 64.88 590 ALA A C 1
ATOM 4636 O O . ALA A 1 590 ? -19.722 4.878 7.385 1.00 64.88 590 ALA A O 1
ATOM 4637 N N . LYS A 1 591 ? -21.641 6.015 7.052 1.00 65.50 591 LYS A N 1
ATOM 4638 C CA . LYS A 1 591 ? -21.181 6.873 5.939 1.00 65.50 591 LYS A CA 1
ATOM 4639 C C . LYS A 1 591 ? -21.161 8.365 6.268 1.00 65.50 591 LYS A C 1
ATOM 4641 O O . LYS A 1 591 ? -20.666 9.140 5.454 1.00 65.50 591 LYS A O 1
ATOM 4646 N N . THR A 1 592 ? -21.737 8.777 7.388 1.00 66.06 592 THR A N 1
ATOM 4647 C CA . THR A 1 592 ? -21.844 10.190 7.771 1.00 66.06 592 THR A CA 1
ATOM 4648 C C . THR A 1 592 ? -21.535 10.342 9.247 1.00 66.06 592 THR A C 1
ATOM 4650 O O . THR A 1 592 ? -22.035 9.547 10.042 1.00 66.06 592 THR A O 1
ATOM 4653 N N . SER A 1 593 ? -20.789 11.380 9.613 1.00 66.81 593 SER A N 1
ATOM 4654 C CA . SER A 1 593 ? -20.615 11.781 11.009 1.00 66.81 593 SER A CA 1
ATOM 4655 C C . SER A 1 593 ? -21.958 12.150 11.659 1.00 66.81 593 SER A C 1
ATOM 4657 O O . SER A 1 593 ? -22.952 12.423 10.972 1.00 66.81 593 SER A O 1
ATOM 4659 N N . SER A 1 594 ? -21.993 12.107 12.991 1.00 66.50 594 SER A N 1
ATOM 4660 C CA . SER A 1 594 ? -23.148 12.492 13.808 1.00 66.50 594 SER A CA 1
ATOM 4661 C C . SER A 1 594 ? -22.681 13.280 15.028 1.00 66.50 594 SER A C 1
ATOM 4663 O O . SER A 1 594 ? -21.848 12.785 15.787 1.00 66.50 594 SER A O 1
ATOM 4665 N N . ASP A 1 595 ? -23.283 14.445 15.249 1.00 72.00 595 ASP A N 1
ATOM 4666 C CA . ASP A 1 595 ? -22.956 15.343 16.356 1.00 72.00 595 ASP A CA 1
ATOM 4667 C C . ASP A 1 595 ? -23.926 15.120 17.509 1.00 72.00 595 ASP A C 1
ATOM 4669 O O . ASP A 1 595 ? -25.134 14.965 17.310 1.00 72.00 595 ASP A O 1
ATOM 4673 N N . TYR A 1 596 ? -23.438 15.106 18.743 1.00 71.94 596 TYR A N 1
ATOM 4674 C CA . TYR A 1 596 ? -24.268 14.764 19.891 1.00 71.94 596 TYR A CA 1
ATOM 4675 C C . TYR A 1 596 ? -23.774 15.425 21.187 1.00 71.94 596 TYR A C 1
ATOM 4677 O O . TYR A 1 596 ? -22.829 16.204 21.203 1.00 71.94 596 TYR A O 1
ATOM 4685 N N . GLU A 1 597 ? -24.466 15.205 22.296 1.00 74.81 597 GLU A N 1
ATOM 4686 C CA . GLU A 1 597 ? -24.017 15.632 23.622 1.00 74.81 597 GLU A CA 1
ATOM 4687 C C . GLU A 1 597 ? -24.305 14.531 24.628 1.00 74.81 597 GLU A C 1
ATOM 4689 O O . GLU A 1 597 ? -25.367 13.898 24.574 1.00 74.81 597 GLU A O 1
ATOM 4694 N N . ILE A 1 598 ? -23.402 14.352 25.592 1.00 73.94 598 ILE A N 1
ATOM 4695 C CA . ILE A 1 598 ? -23.698 13.565 26.789 1.00 73.94 598 ILE A CA 1
ATOM 4696 C C . ILE A 1 598 ? -24.017 14.495 27.945 1.00 73.94 598 ILE A C 1
ATOM 4698 O O . ILE A 1 598 ? -23.289 15.443 28.252 1.00 73.94 598 ILE A O 1
ATOM 4702 N N . LEU A 1 599 ? -25.120 14.172 28.611 1.00 76.50 599 LEU A N 1
ATOM 4703 C CA . LEU A 1 599 ? -25.582 14.835 29.810 1.00 76.50 599 LEU A CA 1
ATOM 4704 C C . LEU A 1 599 ? -25.540 13.850 30.973 1.00 76.50 599 LEU A C 1
ATOM 4706 O O . LEU A 1 599 ? -26.053 12.732 30.879 1.00 76.50 599 LEU A O 1
ATOM 4710 N N . ALA A 1 600 ? -24.958 14.296 32.080 1.00 77.62 600 ALA A N 1
ATOM 4711 C CA . ALA A 1 600 ? -24.991 13.593 33.348 1.00 77.62 600 ALA A CA 1
ATOM 4712 C C . ALA A 1 600 ? -25.463 14.554 34.440 1.00 77.62 600 ALA A C 1
ATOM 4714 O O . ALA A 1 600 ? -24.894 15.629 34.619 1.00 77.62 600 ALA A O 1
ATOM 4715 N N . HIS A 1 601 ? -26.513 14.172 35.160 1.00 79.62 601 HIS A N 1
ATOM 4716 C CA . HIS A 1 601 ? -27.060 14.962 36.260 1.00 79.62 601 HIS A CA 1
ATOM 4717 C C . HIS A 1 601 ? -27.035 14.133 37.536 1.00 79.62 601 HIS A C 1
ATOM 4719 O O . HIS A 1 601 ? -27.790 13.167 37.660 1.00 79.62 601 HIS A O 1
ATOM 4725 N N . PHE A 1 602 ? -26.158 14.501 38.466 1.00 75.94 602 PHE A N 1
ATOM 4726 C CA . PHE A 1 602 ? -26.116 13.900 39.793 1.00 75.94 602 PHE A CA 1
ATOM 4727 C C . PHE A 1 602 ? -27.215 14.517 40.676 1.00 75.94 602 PHE A C 1
ATOM 4729 O O . PHE A 1 602 ? -27.477 15.717 40.547 1.00 75.94 602 PHE A O 1
ATOM 4736 N N . PRO A 1 603 ? -27.905 13.701 41.491 1.00 66.94 603 PRO A N 1
ATOM 4737 C CA . PRO A 1 603 ? -28.952 14.166 42.398 1.00 66.94 603 PRO A CA 1
ATOM 4738 C C . PRO A 1 603 ? -28.434 15.039 43.545 1.00 66.94 603 PRO A C 1
ATOM 4740 O O . PRO A 1 603 ? -27.243 14.906 43.915 1.00 66.94 603 PRO A O 1
#